Protein 3OO8 (pdb70)

Solvent-accessible surface area: 15781 Å² total; per-residue (Å²): 82,63,30,100,1,51,0,0,1,10,19,36,102,137,48,41,101,55,15,2,50,42,1,6,131,76,0,40,119,74,14,87,0,55,32,72,48,63,52,51,81,77,100,72,8,22,132,60,3,41,105,35,0,85,30,132,10,18,4,0,0,2,3,16,1,13,37,66,1,35,101,4,10,73,84,29,18,4,24,54,0,51,69,0,9,126,153,5,8,78,43,6,46,108,6,1,57,58,14,0,69,6,123,84,43,76,32,10,0,0,0,0,12,1,29,0,6,0,0,0,17,5,63,42,19,10,142,100,87,47,9,137,78,6,83,36,27,126,31,0,18,56,12,1,143,92,0,82,106,65,69,23,52,5,8,3,21,2,0,127,56,5,69,6,0,0,0,7,0,0,5,0,0,0,3,18,16,1,43,109,36,0,29,100,0,1,36,44,115,22,54,1,70,37,96,4,0,44,96,0,0,59,40,0,96,73,3,29,64,14,21,32,185,56,5,36,59,49,48,32,76,86,0,0,84,8,0,13,93,108,109,3,2,0,2,24,4,0,0,58,18,0,1,48,38,15,44,92,188,62,44,93,33,7,30,2,11,30,5,1,22,36,45,119,132,44,20,54,37,25,5,5,0,9,0,30,1,0,0,2,0,115,107,15,161,55,40,62,0,0,46,77,0,0,50,26,0,1,40,30,125,0,0,21,14,6,1,100,89,35,109,39,21,1,6,25,4,87,80,18,88,2,133,65,12,40,108,8,1,91,71,0,27,49,24,14,42,146,8,127,16,4,0,5,18,0,56,62,10,1,25,52,93,0,0,77,14,0,31,142,18,1,41,83,0,34,99,116,50,60,83,128,12,3,53,53,0,14,133,38,0,13,65,83,0,119,65,46,43,237

Radius of gyration: 21.25 Å; Cα contacts (8 Å, |Δi|>4): 749; chains: 1; bounding box: 44×55×52 Å

CATH classification: 3.40.190.10 (+1 more: 3.40.190.10)

Secondary structure (DSSP, 8-state):
--PPEEEEE---SHHHHHHHHHHHHHHHHHH---EEEEE--HHHHHHHHHHHHHSS--SEEEEESSHHHHHHHHTT-B---HHHHHHHGGGS-HHHHHHTB-TTS-B-EEEEEE--EEEEEEHHHHHHHTPPPPSBHHHHHHHHHHHHHTT-EEEE---TTSSTTHHHHHHHHHHHT-HHHHHHHHHTSS-TTSHHHHHHHHHHHHHGGGBPSSGGG--HHHHHHHHHTTSEEEEEEEHHHHHHHS-TTTGGGEEEEPPPBSSTTTTT-EEE---EEEE-BTT-S-HHHHHHHHHHHTSHHHHHHHHTT-SS-EE-STT---TT--HHHHHHHHHHHH-SEEE--HHHHS-HHHHHHHHHHHHHHHHS-SHHHHHHHHHHHHHHHHHH--

B-factor: mean 18.34, std 8.42, range [6.93, 62.59]

Nearest PDB structures (foldseek):
  3oo8-assembly1_A  TM=1.003E+00  e=9.507E-77  Actinoplanes sp. SE50/110
  3oo7-assembly1_A  TM=1.002E+00  e=3.049E-74  Actinoplanes sp. SE50/110
  3oo9-assembly2_B  TM=9.975E-01  e=5.058E-72  Actinoplanes sp. SE50/110
  3ooa-assembly2_B  TM=9.976E-01  e=1.092E-71  Actinoplanes sp. SE50/110
  3oo6-assembly2_B  TM=8.368E-01  e=4.083E-71  Actinoplanes sp. SE50/110

Sequence (390 aa):
GNGPITFGSNYSDEAPKAAFASLMQQATTSTTVPVTVNTTDHNTFQQNNISNYLQGTPDSLATWFAGYRLQFFAAQGLLTPIDDVWDKIGGTFNDAAKSLSKGLDGHYYLVPLYNYPWVVFYNKSVFQSKGYEVPASWEAFIALARKMQSDGLVPLAFADKDGWPALGTFDILNLRINGYDYHIKLMKHEVPWTDPGVTKVFDQWRELAAYQQKGANGRTWQDAAKALENKQAGMMFQGSNQVAANYSAKNLPDLDFFVFPAINPQYGTDYMDAPTDGFILPKKGKNAAAAKKVLQYIGTAEAEAAFLKTDHWDVGLANGLIAPTYNDIQKKSVAEIGKCKSVSQFMERDTVPDMANAMIKLIQQFIDQPTPETIATVQKSAEDQAKTIFR

Structure (mmCIF, N/CA/C/O backbone):
data_3OO8
#
_entry.id   3OO8
#
_cell.length_a   39.507
_cell.length_b   88.910
_cell.length_c   102.678
_cell.angle_alpha   90.00
_cell.angle_beta   90.00
_cell.angle_gamma   90.00
#
_symmetry.space_group_name_H-M   'P 21 21 21'
#
loop_
_entity.id
_entity.type
_entity.pdbx_description
1 polymer 'ABC transporter binding protein AcbH'
2 non-polymer 'SULFATE ION'
3 non-polymer GLYCEROL
4 water water
#
loop_
_atom_site.group_PDB
_atom_site.id
_atom_site.type_symbol
_atom_site.label_atom_id
_atom_site.label_alt_id
_atom_site.label_comp_id
_atom_site.label_asym_id
_atom_site.label_entity_id
_atom_site.label_seq_id
_atom_site.pdbx_PDB_ins_code
_atom_site.Cartn_x
_atom_site.Cartn_y
_atom_site.Cartn_z
_atom_site.occupancy
_atom_site.B_iso_or_equiv
_atom_site.auth_seq_id
_atom_site.auth_comp_id
_atom_site.auth_asym_id
_atom_site.auth_atom_id
_atom_site.pdbx_PDB_model_num
ATOM 1 N N . GLY A 1 26 ? -2.566 -21.410 10.692 1.00 41.25 15 GLY A N 1
ATOM 2 C CA . GLY A 1 26 ? -3.084 -20.795 9.432 1.00 41.31 15 GLY A CA 1
ATOM 3 C C . GLY A 1 26 ? -3.648 -19.394 9.619 1.00 40.23 15 GLY A C 1
ATOM 4 O O . GLY A 1 26 ? -4.138 -18.783 8.665 1.00 40.83 15 GLY A O 1
ATOM 5 N N . ASN A 1 27 ? -3.596 -18.883 10.847 1.00 39.55 16 ASN A N 1
ATOM 6 C CA . ASN A 1 27 ? -4.117 -17.533 11.139 1.00 37.98 16 ASN A CA 1
ATOM 7 C C . ASN A 1 27 ? -3.158 -16.703 11.992 1.00 36.88 16 ASN A C 1
ATOM 8 O O . ASN A 1 27 ? -3.594 -15.720 12.600 1.00 37.30 16 ASN A O 1
ATOM 13 N N . GLY A 1 28 ? -1.885 -17.113 12.057 1.00 34.83 17 GLY A N 1
ATOM 14 C CA . GLY A 1 28 ? -0.875 -16.489 12.935 1.00 30.90 17 GLY A CA 1
ATOM 15 C C . GLY A 1 28 ? -0.496 -15.107 12.448 1.00 26.75 17 GLY A C 1
ATOM 16 O O . GLY A 1 28 ? -0.723 -14.806 11.273 1.00 30.79 17 GLY A O 1
ATOM 17 N N . PRO A 1 29 ? 0.078 -14.262 13.322 1.00 24.10 18 PRO A N 1
ATOM 18 C CA . PRO A 1 29 ? 0.376 -12.856 12.926 1.00 23.55 18 PRO A CA 1
ATOM 19 C C . PRO A 1 29 ? 1.224 -12.746 11.663 1.00 20.33 18 PRO A C 1
ATOM 20 O O . PRO A 1 29 ? 2.281 -13.381 11.568 1.00 20.60 18 PRO A O 1
ATOM 24 N N . ILE A 1 30 ? 0.761 -11.948 10.705 1.00 14.16 19 ILE A N 1
ATOM 25 C CA . ILE A 1 30 ? 1.591 -11.619 9.544 1.00 12.15 19 ILE A CA 1
ATOM 26 C C . ILE A 1 30 ? 2.285 -10.275 9.698 1.00 13.25 19 ILE A C 1
ATOM 27 O O . ILE A 1 30 ? 1.858 -9.450 10.487 1.00 14.84 19 ILE A O 1
ATOM 32 N N . THR A 1 31 ? 3.360 -10.055 8.941 1.00 11.63 20 THR A N 1
ATOM 33 C CA . THR A 1 31 ? 3.923 -8.725 8.826 1.00 9.82 20 THR A CA 1
ATOM 34 C C . THR A 1 31 ? 3.542 -8.134 7.471 1.00 10.55 20 THR A C 1
ATOM 35 O O . THR A 1 31 ? 3.289 -8.855 6.507 1.00 12.31 20 THR A O 1
ATOM 39 N N . PHE A 1 32 ? 3.525 -6.806 7.412 1.00 12.06 21 PHE A N 1
ATOM 40 C CA . PHE A 1 32 ? 3.078 -6.124 6.209 1.00 12.92 21 PHE A CA 1
ATOM 41 C C . PHE A 1 32 ? 4.049 -5.000 5.905 1.00 13.66 21 PHE A C 1
ATOM 42 O O . PHE A 1 32 ? 4.196 -4.068 6.688 1.00 14.65 21 PHE A O 1
ATOM 50 N N . GLY A 1 33 ? 4.714 -5.089 4.759 1.00 11.49 22 GLY A N 1
ATOM 51 C CA . GLY A 1 33 ? 5.630 -4.035 4.336 1.00 11.74 22 GLY A CA 1
ATOM 52 C C . GLY A 1 33 ? 4.820 -2.949 3.681 1.00 12.57 22 GLY A C 1
ATOM 53 O O . GLY A 1 33 ? 4.134 -3.206 2.683 1.00 12.99 22 GLY A O 1
ATOM 54 N N . SER A 1 34 ? 4.877 -1.744 4.246 1.00 12.97 23 SER A N 1
ATOM 55 C CA . SER A 1 34 ? 4.074 -0.645 3.766 1.00 12.80 23 SER A CA 1
ATOM 56 C C . SER A 1 34 ? 4.842 0.618 3.398 1.00 12.89 23 SER A C 1
ATOM 57 O O . SER A 1 34 ? 5.618 1.133 4.197 1.00 14.83 23 SER A O 1
ATOM 60 N N . ASN A 1 35 ? 4.591 1.120 2.197 1.00 12.04 24 ASN A N 1
ATOM 61 C CA . ASN A 1 35 ? 5.140 2.385 1.724 1.00 12.54 24 ASN A CA 1
ATOM 62 C C . ASN A 1 35 ? 4.197 3.550 2.015 1.00 11.61 24 ASN A C 1
ATOM 63 O O . ASN A 1 35 ? 4.402 4.670 1.528 1.00 13.37 24 ASN A O 1
ATOM 68 N N . TYR A 1 36 ? 3.154 3.337 2.817 1.00 14.30 25 TYR A N 1
ATOM 69 C CA . TYR A 1 36 ? 2.265 4.450 3.173 1.00 12.79 25 TYR A CA 1
ATOM 70 C C . TYR A 1 36 ? 2.885 5.211 4.345 1.00 14.13 25 TYR A C 1
ATOM 71 O O . TYR A 1 36 ? 2.546 4.984 5.503 1.00 13.59 25 TYR A O 1
ATOM 80 N N . SER A 1 37 ? 3.793 6.123 4.031 1.00 15.06 26 SER A N 1
ATOM 81 C CA . SER A 1 37 ? 4.502 6.838 5.094 1.00 15.39 26 SER A CA 1
ATOM 82 C C . SER A 1 37 ? 3.894 8.225 5.355 1.00 17.41 26 SER A C 1
ATOM 83 O O . SER A 1 37 ? 4.056 8.764 6.448 1.00 19.44 26 SER A O 1
ATOM 86 N N . ASP A 1 38 ? 3.181 8.796 4.387 1.00 16.06 27 ASP A N 1
ATOM 87 C CA . ASP A 1 38 ? 2.489 10.084 4.614 1.00 18.45 27 ASP A CA 1
ATOM 88 C C . ASP A 1 38 ? 1.411 9.905 5.695 1.00 20.38 27 ASP A C 1
ATOM 89 O O . ASP A 1 38 ? 0.810 8.829 5.837 1.00 18.44 27 ASP A O 1
ATOM 94 N N . GLU A 1 39 ? 1.170 10.963 6.470 1.00 19.74 28 GLU A N 1
ATOM 95 C CA . GLU A 1 39 ? 0.302 10.877 7.629 1.00 20.78 28 GLU A CA 1
ATOM 96 C C . GLU A 1 39 ? -1.096 10.304 7.330 1.00 19.66 28 GLU A C 1
ATOM 97 O O . GLU A 1 39 ? -1.531 9.373 7.983 1.00 16.26 28 GLU A O 1
ATOM 103 N N . ALA A 1 40 ? -1.794 10.842 6.337 1.00 18.72 29 ALA A N 1
ATOM 104 C CA . ALA A 1 40 ? -3.163 10.409 6.061 1.00 16.66 29 ALA A CA 1
ATOM 105 C C . ALA A 1 40 ? -3.260 8.951 5.595 1.00 16.26 29 ALA A C 1
ATOM 106 O O . ALA A 1 40 ? -3.976 8.171 6.207 1.00 16.32 29 ALA A O 1
ATOM 108 N N . PRO A 1 41 ? -2.544 8.584 4.523 1.00 16.89 30 PRO A N 1
ATOM 109 C CA . PRO A 1 41 ? -2.648 7.180 4.137 1.00 15.28 30 PRO A CA 1
ATOM 110 C C . PRO A 1 41 ? -2.084 6.207 5.172 1.00 14.56 30 PRO A C 1
ATOM 111 O O . PRO A 1 41 ? -2.566 5.075 5.254 1.00 13.25 30 PRO A O 1
ATOM 115 N N . LYS A 1 42 ? -1.055 6.593 5.929 1.00 13.52 31 LYS A N 1
ATOM 116 C CA . LYS A 1 42 ? -0.550 5.738 6.999 1.00 13.84 31 LYS A CA 1
ATOM 117 C C . LYS A 1 42 ? -1.647 5.435 8.028 1.00 12.98 31 LYS A C 1
ATOM 118 O O . LYS A 1 42 ? -1.822 4.298 8.445 1.00 12.36 31 LYS A O 1
ATOM 124 N N . ALA A 1 43 ? -2.427 6.443 8.389 1.00 12.56 32 ALA A N 1
ATOM 125 C CA . ALA A 1 43 ? -3.492 6.280 9.350 1.00 11.96 32 ALA A CA 1
ATOM 126 C C . ALA A 1 43 ? -4.592 5.412 8.730 1.00 13.36 32 ALA A C 1
ATOM 127 O O . ALA A 1 43 ? -5.139 4.553 9.393 1.00 13.08 32 ALA A O 1
ATOM 129 N N . ALA A 1 44 ? -4.902 5.656 7.462 1.00 12.88 33 ALA A N 1
ATOM 130 C CA . ALA A 1 44 ? -5.976 4.881 6.799 1.00 11.63 33 ALA A CA 1
ATOM 131 C C . ALA A 1 44 ? -5.565 3.409 6.723 1.00 12.97 33 ALA A C 1
ATOM 132 O O . ALA A 1 44 ? -6.395 2.511 6.958 1.00 13.72 33 ALA A O 1
ATOM 134 N N . PHE A 1 45 ? -4.303 3.156 6.364 1.00 10.39 34 PHE A N 1
ATOM 135 C CA . PHE A 1 45 ? -3.854 1.767 6.241 1.00 10.69 34 PHE A CA 1
ATOM 136 C C . PHE A 1 45 ? -3.861 1.086 7.593 1.00 11.48 34 PHE A C 1
ATOM 137 O O . PHE A 1 45 ? -4.174 -0.110 7.693 1.00 11.12 34 PHE A O 1
ATOM 145 N N . ALA A 1 46 ? -3.469 1.809 8.631 1.00 13.37 35 ALA A N 1
ATOM 146 C CA . ALA A 1 46 ? -3.464 1.215 9.986 1.00 12.47 35 ALA A CA 1
ATOM 147 C C . ALA A 1 46 ? -4.875 0.800 10.394 1.00 12.86 35 ALA A C 1
ATOM 148 O O . ALA A 1 46 ? -5.101 -0.309 10.899 1.00 12.32 35 ALA A O 1
ATOM 150 N N . SER A 1 47 ? -5.829 1.680 10.141 1.00 13.67 36 SER A N 1
ATOM 151 C CA . SER A 1 47 ? -7.226 1.385 10.429 1.00 14.82 36 SER A CA 1
ATOM 152 C C . SER A 1 47 ? -7.716 0.209 9.616 1.00 13.24 36 SER A C 1
ATOM 153 O O . SER A 1 47 ? -8.423 -0.646 10.123 1.00 13.32 36 SER A O 1
ATOM 156 N N . LEU A 1 48 ? -7.348 0.174 8.331 1.00 12.96 37 LEU A N 1
ATOM 157 C CA . LEU A 1 48 ? -7.777 -0.923 7.463 1.00 11.60 37 LEU A CA 1
ATOM 158 C C . LEU A 1 48 ? -7.283 -2.251 7.979 1.00 11.05 37 LEU A C 1
ATOM 159 O O . LEU A 1 48 ? -7.996 -3.226 7.912 1.00 11.24 37 LEU A O 1
ATOM 164 N N . MET A 1 49 ? -6.054 -2.291 8.491 1.00 10.05 38 MET A N 1
ATOM 165 C CA . MET A 1 49 ? -5.542 -3.587 8.939 1.00 8.54 38 MET A CA 1
ATOM 166 C C . MET A 1 49 ? -6.267 -4.033 10.223 1.00 11.10 38 MET A C 1
ATOM 167 O O . MET A 1 49 ? -6.461 -5.236 10.435 1.00 12.02 38 MET A O 1
ATOM 172 N N . GLN A 1 50 ? -6.663 -3.071 11.069 1.00 13.41 39 GLN A N 1
ATOM 173 C CA . GLN A 1 50 ? -7.498 -3.425 12.240 1.00 13.82 39 GLN A CA 1
ATOM 174 C C . GLN A 1 50 ? -8.795 -4.075 11.755 1.00 14.72 39 GLN A C 1
ATOM 175 O O . GLN A 1 50 ? -9.220 -5.091 12.306 1.00 12.48 39 GLN A O 1
ATOM 181 N N . GLN A 1 51 ? -9.420 -3.516 10.713 1.00 13.67 40 GLN A N 1
ATOM 182 C CA . GLN A 1 51 ? -10.656 -4.078 10.169 1.00 13.32 40 GLN A CA 1
ATOM 183 C C . GLN A 1 51 ? -10.397 -5.470 9.552 1.00 13.42 40 GLN A C 1
ATOM 184 O O . GLN A 1 51 ? -11.205 -6.395 9.707 1.00 14.62 40 GLN A O 1
ATOM 190 N N . ALA A 1 52 ? -9.231 -5.641 8.919 1.00 11.99 41 ALA A N 1
ATOM 191 C CA . ALA A 1 52 ? -8.831 -6.937 8.343 1.00 12.39 41 ALA A CA 1
ATOM 192 C C . ALA A 1 52 ? -8.699 -8.000 9.413 1.00 12.86 41 ALA A C 1
ATOM 193 O O . ALA A 1 52 ? -9.180 -9.137 9.257 1.00 13.63 41 ALA A O 1
ATOM 195 N N . THR A 1 53 ? -8.049 -7.658 10.518 1.00 13.30 42 THR A N 1
ATOM 196 C CA . THR A 1 53 ? -7.968 -8.617 11.618 1.00 11.72 42 THR A CA 1
ATOM 197 C C . THR A 1 53 ? -9.347 -8.946 12.195 1.00 13.42 42 THR A C 1
ATOM 198 O O . THR A 1 53 ? -9.687 -10.105 12.414 1.00 10.80 42 THR A O 1
ATOM 202 N N . THR A 1 54 ? -10.165 -7.936 12.413 1.00 11.21 43 THR A N 1
ATOM 203 C CA . THR A 1 54 ? -11.508 -8.196 12.958 1.00 13.77 43 THR A CA 1
ATOM 204 C C . THR A 1 54 ? -12.281 -9.189 12.077 1.00 15.39 43 THR A C 1
ATOM 205 O O . THR A 1 54 ? -12.957 -10.097 12.591 1.00 17.13 43 THR A O 1
ATOM 209 N N . SER A 1 55 ? -12.165 -9.049 10.751 1.00 14.63 44 SER A N 1
ATOM 210 C CA . SER A 1 55 ? -12.877 -9.900 9.792 1.00 16.14 44 SER A CA 1
ATOM 211 C C . SER A 1 55 ? -12.249 -11.279 9.632 1.00 16.07 44 SER A C 1
ATOM 212 O O . SER A 1 55 ? -12.931 -12.306 9.744 1.00 16.67 44 SER A O 1
ATOM 215 N N . THR A 1 56 ? -10.942 -11.321 9.391 1.00 13.09 45 THR A N 1
ATOM 216 C CA . THR A 1 56 ? -10.292 -12.599 9.073 1.00 14.25 45 THR A CA 1
ATOM 217 C C . THR A 1 56 ? -9.676 -13.354 10.264 1.00 13.41 45 THR A C 1
ATOM 218 O O . THR A 1 56 ? -9.321 -14.538 10.138 1.00 13.98 45 THR A O 1
ATOM 222 N N . THR A 1 57 ? -9.548 -12.676 11.397 1.00 14.09 46 THR A N 1
ATOM 223 C CA . THR A 1 57 ? -8.857 -13.134 12.623 1.00 10.22 46 THR A CA 1
ATOM 224 C C . THR A 1 57 ? -7.333 -13.017 12.562 1.00 13.67 46 THR A C 1
ATOM 225 O O . THR A 1 57 ? -6.627 -13.210 13.569 1.00 13.71 46 THR A O 1
ATOM 229 N N . VAL A 1 58 ? -6.796 -12.652 11.392 1.00 12.92 47 VAL A N 1
ATOM 230 C CA . VAL A 1 58 ? -5.345 -12.673 11.261 1.00 11.08 47 VAL A CA 1
ATOM 231 C C . VAL A 1 58 ? -4.735 -11.409 11.819 1.00 12.42 47 VAL A C 1
ATOM 232 O O . VAL A 1 58 ? -5.059 -10.316 11.349 1.00 12.40 47 VAL A O 1
ATOM 236 N N . PRO A 1 59 ? -3.889 -11.514 12.857 1.00 13.12 48 PRO A N 1
ATOM 237 C CA . PRO A 1 59 ? -3.339 -10.248 13.358 1.00 12.83 48 PRO A CA 1
ATOM 238 C C . PRO A 1 59 ? -2.249 -9.736 12.415 1.00 13.02 48 PRO A C 1
ATOM 239 O O . PRO A 1 59 ? -1.632 -10.540 11.716 1.00 16.13 48 PRO A O 1
ATOM 243 N N . VAL A 1 60 ? -2.064 -8.421 12.359 1.00 12.02 49 VAL A N 1
ATOM 244 C CA . VAL A 1 60 ? -1.116 -7.808 11.425 1.00 13.50 49 VAL A CA 1
ATOM 245 C C . VAL A 1 60 ? -0.203 -6.816 12.116 1.00 12.76 49 VAL A C 1
ATOM 246 O O . VAL A 1 60 ? -0.651 -5.944 12.868 1.00 14.62 49 VAL A O 1
ATOM 250 N N . THR A 1 61 ? 1.091 -6.933 11.816 1.00 12.58 50 THR A N 1
ATOM 251 C CA . THR A 1 61 ? 2.054 -5.908 12.187 1.00 14.07 50 THR A CA 1
ATOM 252 C C . THR A 1 61 ? 2.482 -5.146 10.952 1.00 13.59 50 THR A C 1
ATOM 253 O O . THR A 1 61 ? 3.043 -5.745 10.033 1.00 12.91 50 THR A O 1
ATOM 257 N N . VAL A 1 62 ? 2.254 -3.830 10.956 1.00 10.66 51 VAL A N 1
ATOM 258 C CA . VAL A 1 62 ? 2.593 -3.013 9.797 1.00 13.23 51 VAL A CA 1
ATOM 259 C C . VAL A 1 62 ? 3.991 -2.457 10.002 1.00 12.67 51 VAL A C 1
ATOM 260 O O . VAL A 1 62 ? 4.258 -1.747 10.981 1.00 15.60 51 VAL A O 1
ATOM 264 N N . ASN A 1 63 ? 4.873 -2.796 9.069 1.00 13.20 52 ASN A N 1
ATOM 265 C CA . ASN A 1 63 ? 6.239 -2.298 9.064 1.00 14.39 52 ASN A CA 1
ATOM 266 C C . ASN A 1 63 ? 6.310 -1.213 8.003 1.00 14.65 52 ASN A C 1
ATOM 267 O O . ASN A 1 63 ? 6.333 -1.514 6.810 1.00 16.33 52 ASN A O 1
ATOM 272 N N . THR A 1 64 ? 6.302 0.048 8.445 1.00 15.03 53 THR A N 1
ATOM 273 C CA . THR A 1 64 ? 6.287 1.184 7.544 1.00 15.59 53 THR A CA 1
ATOM 274 C C . THR A 1 64 ? 7.678 1.659 7.237 1.00 18.43 53 THR A C 1
ATOM 275 O O . THR A 1 64 ? 8.513 1.767 8.135 1.00 18.71 53 THR A O 1
ATOM 279 N N . THR A 1 65 ? 7.936 1.897 5.958 1.00 16.04 54 THR A N 1
ATOM 280 C CA . THR A 1 65 ? 9.201 2.457 5.500 1.00 18.00 54 THR A CA 1
ATOM 281 C C . THR A 1 65 ? 8.873 3.729 4.725 1.00 19.28 54 THR A C 1
ATOM 282 O O . THR A 1 65 ? 7.835 3.830 4.056 1.00 18.84 54 THR A O 1
ATOM 286 N N . ASP A 1 66 ? 9.740 4.725 4.841 1.00 21.79 55 ASP A N 1
ATOM 287 C CA . ASP A 1 66 ? 9.614 5.911 4.015 1.00 19.56 55 ASP A CA 1
ATOM 288 C C . ASP A 1 66 ? 9.266 5.539 2.577 1.00 17.90 55 ASP A C 1
ATOM 289 O O . ASP A 1 66 ? 9.893 4.664 1.971 1.00 17.84 55 ASP A O 1
ATOM 294 N N . HIS A 1 67 ? 8.256 6.200 2.032 1.00 18.47 56 HIS A N 1
ATOM 295 C CA . HIS A 1 67 ? 7.733 5.854 0.712 1.00 19.66 56 HIS A CA 1
ATOM 296 C C . HIS A 1 67 ? 8.781 5.682 -0.383 1.00 20.27 56 HIS A C 1
ATOM 297 O O . HIS A 1 67 ? 8.851 4.634 -1.032 1.00 18.44 56 HIS A O 1
ATOM 304 N N . ASN A 1 68 ? 9.588 6.715 -0.589 1.00 20.45 57 ASN A N 1
ATOM 305 C CA . ASN A 1 68 ? 10.591 6.689 -1.639 1.00 21.20 57 ASN A CA 1
ATOM 306 C C . ASN A 1 68 ? 11.652 5.637 -1.400 1.00 19.62 57 ASN A C 1
ATOM 307 O O . ASN A 1 68 ? 12.067 4.954 -2.326 1.00 20.61 57 ASN A O 1
ATOM 312 N N . THR A 1 69 ? 12.070 5.506 -0.149 1.00 19.57 58 THR A N 1
ATOM 313 C CA . THR A 1 69 ? 13.042 4.487 0.233 1.00 20.38 58 THR A CA 1
ATOM 314 C C . THR A 1 69 ? 12.555 3.088 -0.076 1.00 21.26 58 THR A C 1
ATOM 315 O O . THR A 1 69 ? 13.314 2.276 -0.596 1.00 20.62 58 THR A O 1
ATOM 319 N N . PHE A 1 70 ? 11.300 2.802 0.286 1.00 17.83 59 PHE A N 1
ATOM 320 C CA . PHE A 1 70 ? 10.712 1.487 0.006 1.00 15.29 59 PHE A CA 1
ATOM 321 C C . PHE A 1 70 ? 10.758 1.210 -1.504 1.00 15.30 59 PHE A C 1
ATOM 322 O O . PHE A 1 70 ? 11.144 0.113 -1.934 1.00 16.75 59 PHE A O 1
ATOM 330 N N A GLN A 1 71 ? 10.344 2.185 -2.305 0.50 17.22 60 GLN A N 1
ATOM 331 N N B GLN A 1 71 ? 10.368 2.205 -2.296 0.50 18.36 60 GLN A N 1
ATOM 332 C CA A GLN A 1 71 ? 10.347 2.039 -3.753 0.50 15.87 60 GLN A CA 1
ATOM 333 C CA B GLN A 1 71 ? 10.327 2.075 -3.748 0.50 18.24 60 GLN A CA 1
ATOM 334 C C A GLN A 1 71 ? 11.779 1.699 -4.195 0.50 16.08 60 GLN A C 1
ATOM 335 C C B GLN A 1 71 ? 11.730 1.878 -4.342 0.50 18.21 60 GLN A C 1
ATOM 336 O O A GLN A 1 71 ? 12.023 0.717 -4.905 0.50 15.35 60 GLN A O 1
ATOM 337 O O B GLN A 1 71 ? 11.899 1.180 -5.340 0.50 19.54 60 GLN A O 1
ATOM 348 N N . ASN A 1 72 ? 12.722 2.500 -3.720 1.00 18.59 61 ASN A N 1
ATOM 349 C CA . ASN A 1 72 ? 14.125 2.357 -4.154 1.00 20.89 61 ASN A CA 1
ATOM 350 C C . ASN A 1 72 ? 14.733 1.013 -3.769 1.00 21.94 61 ASN A C 1
ATOM 351 O O . ASN A 1 72 ? 15.603 0.504 -4.487 1.00 23.13 61 ASN A O 1
ATOM 356 N N . ASN A 1 73 ? 14.268 0.432 -2.660 1.00 20.05 62 ASN A N 1
ATOM 357 C CA . ASN A 1 73 ? 14.835 -0.825 -2.168 1.00 19.86 62 ASN A CA 1
ATOM 358 C C . ASN A 1 73 ? 14.069 -2.077 -2.576 1.00 19.24 62 ASN A C 1
ATOM 359 O O . ASN A 1 73 ? 14.434 -3.183 -2.165 1.00 19.72 62 ASN A O 1
ATOM 364 N N . ILE A 1 74 ? 13.033 -1.929 -3.394 1.00 16.93 63 ILE A N 1
ATOM 365 C CA . ILE A 1 74 ? 12.147 -3.073 -3.661 1.00 17.18 63 ILE A CA 1
ATOM 366 C C . ILE A 1 74 ? 12.787 -4.398 -4.089 1.00 18.18 63 ILE A C 1
ATOM 367 O O . ILE A 1 74 ? 12.465 -5.446 -3.536 1.00 18.88 63 ILE A O 1
ATOM 372 N N . SER A 1 75 ? 13.673 -4.372 -5.083 1.00 20.04 64 SER A N 1
ATOM 373 C CA . SER A 1 75 ? 14.257 -5.629 -5.568 1.00 21.09 64 SER A CA 1
ATOM 374 C C . SER A 1 75 ? 15.080 -6.302 -4.454 1.00 21.00 64 SER A C 1
ATOM 375 O O . SER A 1 75 ? 14.954 -7.514 -4.215 1.00 22.06 64 SER A O 1
ATOM 378 N N . ASN A 1 76 ? 15.905 -5.519 -3.762 1.00 20.18 65 ASN A N 1
ATOM 379 C CA . ASN A 1 76 ? 16.738 -6.041 -2.665 1.00 20.92 65 ASN A CA 1
ATOM 380 C C . ASN A 1 76 ? 15.853 -6.565 -1.537 1.00 20.43 65 ASN A C 1
ATOM 381 O O . ASN A 1 76 ? 16.117 -7.617 -0.940 1.00 20.23 65 ASN A O 1
ATOM 386 N N . TYR A 1 77 ? 14.786 -5.814 -1.268 1.00 20.27 66 TYR A N 1
ATOM 387 C CA . TYR A 1 77 ? 13.801 -6.186 -0.254 1.00 17.68 66 TYR A CA 1
ATOM 388 C C . TYR A 1 77 ? 13.161 -7.544 -0.514 1.00 17.64 66 TYR A C 1
ATOM 389 O O . TYR A 1 77 ? 13.090 -8.386 0.387 1.00 17.59 66 TYR A O 1
ATOM 398 N N . LEU A 1 78 ? 12.703 -7.772 -1.745 1.00 15.89 67 LEU A N 1
ATOM 399 C CA . LEU A 1 78 ? 12.079 -9.032 -2.102 1.00 17.80 67 LEU A CA 1
ATOM 400 C C . LEU A 1 78 ? 13.078 -10.186 -2.051 1.00 16.45 67 LEU A C 1
ATOM 401 O O . LEU A 1 78 ? 12.716 -11.335 -1.783 1.00 17.15 67 LEU A O 1
ATOM 406 N N . GLN A 1 79 ? 14.346 -9.886 -2.300 1.00 19.83 68 GLN A N 1
ATOM 407 C CA . GLN A 1 79 ? 15.345 -10.963 -2.334 1.00 20.92 68 GLN A CA 1
ATOM 408 C C . GLN A 1 79 ? 15.920 -11.315 -0.972 1.00 22.48 68 GLN A C 1
ATOM 409 O O . GLN A 1 79 ? 16.564 -12.353 -0.824 1.00 22.63 68 GLN A O 1
ATOM 415 N N . GLY A 1 80 ? 15.675 -10.463 0.020 1.00 22.11 69 GLY A N 1
ATOM 416 C CA . GLY A 1 80 ? 16.171 -10.676 1.368 1.00 21.57 69 GLY A CA 1
ATOM 417 C C . GLY A 1 80 ? 15.232 -11.468 2.251 1.00 19.71 69 GLY A C 1
ATOM 418 O O . GLY A 1 80 ? 15.043 -12.676 2.070 1.00 19.52 69 GLY A O 1
ATOM 419 N N . THR A 1 81 ? 14.646 -10.784 3.219 1.00 21.54 70 THR A N 1
ATOM 420 C CA . THR A 1 81 ? 13.717 -11.416 4.148 1.00 21.72 70 THR A CA 1
ATOM 421 C C . THR A 1 81 ? 12.489 -10.494 4.238 1.00 19.54 70 THR A C 1
ATOM 422 O O . THR A 1 81 ? 12.257 -9.840 5.256 1.00 21.62 70 THR A O 1
ATOM 426 N N . PRO A 1 82 ? 11.704 -10.443 3.160 1.00 17.99 71 PRO A N 1
ATOM 427 C CA . PRO A 1 82 ? 10.553 -9.523 3.086 1.00 15.36 71 PRO A CA 1
ATOM 428 C C . PRO A 1 82 ? 9.431 -9.887 4.065 1.00 15.93 71 PRO A C 1
ATOM 429 O O . PRO A 1 82 ? 9.424 -10.973 4.678 1.00 15.86 71 PRO A O 1
ATOM 433 N N . ASP A 1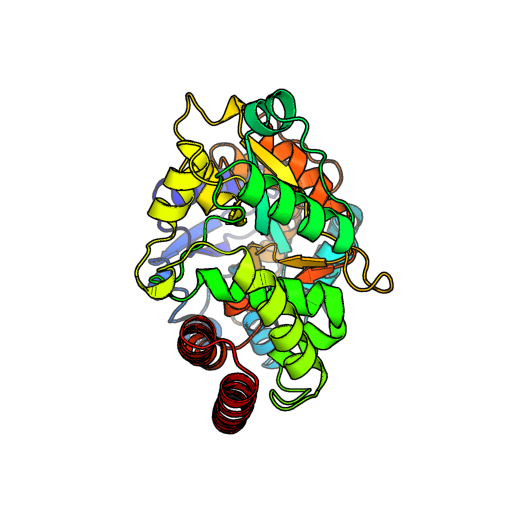 83 ? 8.477 -8.973 4.194 1.00 14.93 72 ASP A N 1
ATOM 434 C CA . ASP A 1 83 ? 7.279 -9.181 5.018 1.00 14.43 72 ASP A CA 1
ATOM 435 C C . ASP A 1 83 ? 6.335 -10.143 4.305 1.00 12.84 72 ASP A C 1
ATOM 436 O O . ASP A 1 83 ? 6.552 -10.484 3.130 1.00 13.51 72 ASP A O 1
ATOM 441 N N . SER A 1 84 ? 5.259 -10.535 4.990 1.00 11.31 73 SER A N 1
ATOM 442 C CA . SER A 1 84 ? 4.330 -11.543 4.480 1.00 10.82 73 SER A CA 1
ATOM 443 C C . SER A 1 84 ? 3.558 -11.066 3.256 1.00 11.67 73 SER A C 1
ATOM 444 O O . SER A 1 84 ? 3.140 -11.862 2.391 1.00 14.84 73 SER A O 1
ATOM 447 N N . LEU A 1 85 ? 3.270 -9.769 3.291 1.00 11.42 74 LEU A N 1
ATOM 448 C CA . LEU A 1 85 ? 2.583 -9.030 2.245 1.00 10.71 74 LEU A CA 1
ATOM 449 C C . LEU A 1 85 ? 3.295 -7.699 2.100 1.00 9.59 74 LEU A C 1
ATOM 450 O O . LEU A 1 85 ? 3.971 -7.258 3.017 1.00 10.98 74 LEU A O 1
ATOM 455 N N . ALA A 1 86 ? 3.143 -7.067 0.942 1.00 9.63 75 ALA A N 1
ATOM 456 C CA . ALA A 1 86 ? 3.676 -5.724 0.752 1.00 9.92 75 ALA A CA 1
ATOM 457 C C . ALA A 1 86 ? 2.855 -4.832 -0.179 1.00 8.58 75 ALA A C 1
ATOM 458 O O . ALA A 1 86 ? 2.142 -5.286 -1.041 1.00 10.56 75 ALA A O 1
ATOM 460 N N . THR A 1 87 ? 2.946 -3.538 0.030 1.00 9.97 76 THR A N 1
ATOM 461 C CA . THR A 1 87 ? 2.366 -2.601 -0.883 1.00 8.93 76 THR A CA 1
ATOM 462 C C . THR A 1 87 ? 3.135 -2.514 -2.193 1.00 10.21 76 THR A C 1
ATOM 463 O O . THR A 1 87 ? 4.357 -2.422 -2.186 1.00 12.15 76 THR A O 1
ATOM 467 N N . TRP A 1 88 ? 2.427 -2.518 -3.316 1.00 8.66 77 TRP A N 1
ATOM 468 C CA . TRP A 1 88 ? 3.106 -2.266 -4.585 1.00 9.53 77 TRP A CA 1
ATOM 469 C C . TRP A 1 88 ? 2.081 -1.679 -5.559 1.00 11.56 77 TRP A C 1
ATOM 470 O O . TRP A 1 88 ? 1.094 -1.090 -5.140 1.00 11.70 77 TRP A O 1
ATOM 481 N N . PHE A 1 89 ? 2.278 -1.859 -6.859 1.00 11.25 78 PHE A N 1
ATOM 482 C CA . PHE A 1 89 ? 1.322 -1.293 -7.825 1.00 10.54 78 PHE A CA 1
ATOM 483 C C . PHE A 1 89 ? 1.508 -1.984 -9.171 1.00 11.04 78 PHE A C 1
ATOM 484 O O . PHE A 1 89 ? 2.548 -2.612 -9.430 1.00 11.72 78 PHE A O 1
ATOM 492 N N . ALA A 1 90 ? 0.494 -1.876 -10.020 1.00 9.19 79 ALA A N 1
ATOM 493 C CA . ALA A 1 90 ? 0.532 -2.483 -11.339 1.00 9.84 79 ALA A CA 1
ATOM 494 C C . ALA A 1 90 ? 1.644 -1.887 -12.212 1.00 10.88 79 ALA A C 1
ATOM 495 O O . ALA A 1 90 ? 2.095 -0.746 -12.005 1.00 10.06 79 ALA A O 1
ATOM 497 N N . GLY A 1 91 ? 2.077 -2.667 -13.198 1.00 11.67 80 GLY A N 1
ATOM 498 C CA . GLY A 1 91 ? 2.993 -2.121 -14.200 1.00 12.79 80 GLY A CA 1
ATOM 499 C C . GLY A 1 91 ? 4.177 -3.009 -14.474 1.00 12.32 80 GLY A C 1
ATOM 500 O O . GLY A 1 91 ? 4.148 -4.234 -14.219 1.00 13.27 80 GLY A O 1
ATOM 501 N N . TYR A 1 92 ? 5.202 -2.377 -15.058 1.00 11.47 81 TYR A N 1
ATOM 502 C CA . TYR A 1 92 ? 6.375 -3.106 -15.510 1.00 12.21 81 TYR A CA 1
ATOM 503 C C . TYR A 1 92 ? 7.074 -3.880 -14.407 1.00 13.59 81 TYR A C 1
ATOM 504 O O . TYR A 1 92 ? 7.384 -5.063 -14.579 1.00 15.41 81 TYR A O 1
ATOM 513 N N . ARG A 1 93 ? 7.297 -3.220 -13.278 1.00 14.02 82 ARG A N 1
ATOM 514 C CA . ARG A 1 93 ? 8.049 -3.850 -12.179 1.00 13.05 82 ARG A CA 1
ATOM 515 C C . ARG A 1 93 ? 7.311 -5.037 -11.556 1.00 13.77 82 ARG A C 1
ATOM 516 O O . ARG A 1 93 ? 7.918 -6.095 -11.276 1.00 13.84 82 ARG A O 1
ATOM 524 N N . LEU A 1 94 ? 5.990 -4.916 -11.406 1.00 12.94 83 LEU A N 1
ATOM 525 C CA . LEU A 1 94 ? 5.207 -6.053 -10.916 1.00 12.60 83 LEU A CA 1
ATOM 526 C C . LEU A 1 94 ? 5.500 -7.246 -11.811 1.00 14.28 83 LEU A C 1
ATOM 527 O O . LEU A 1 94 ? 5.775 -8.356 -11.330 1.00 14.60 83 LEU A O 1
ATOM 532 N N . GLN A 1 95 ? 5.392 -7.036 -13.123 1.00 12.39 84 GLN A N 1
ATOM 533 C CA . GLN A 1 95 ? 5.610 -8.157 -14.038 1.00 15.51 84 GLN A CA 1
ATOM 534 C C . GLN A 1 95 ? 7.058 -8.650 -14.037 1.00 16.25 84 GLN A C 1
ATOM 535 O O . GLN A 1 95 ? 7.294 -9.849 -14.200 1.00 17.93 84 GLN A O 1
ATOM 541 N N . PHE A 1 96 ? 8.000 -7.735 -13.839 1.00 15.24 85 PHE A N 1
ATOM 542 C CA . PHE A 1 96 ? 9.425 -8.079 -13.784 1.00 17.56 85 PHE A CA 1
ATOM 543 C C . PHE A 1 96 ? 9.682 -8.971 -12.566 1.00 16.80 85 PHE A C 1
ATOM 544 O O . PHE A 1 96 ? 10.300 -10.032 -12.693 1.00 17.52 85 PHE A O 1
ATOM 552 N N . PHE A 1 97 ? 9.186 -8.563 -11.401 1.00 16.66 86 PHE A N 1
ATOM 553 C CA . PHE A 1 97 ? 9.408 -9.356 -10.208 1.00 14.95 86 PHE A CA 1
ATOM 554 C C . PHE A 1 97 ? 8.738 -10.703 -10.293 1.00 16.55 86 PHE A C 1
ATOM 555 O O . PHE A 1 97 ? 9.348 -11.690 -9.875 1.00 18.36 86 PHE A O 1
ATOM 563 N N . ALA A 1 98 ? 7.517 -10.753 -10.833 1.00 13.88 87 ALA A N 1
ATOM 564 C CA . ALA A 1 98 ? 6.789 -12.020 -11.016 1.00 14.48 87 ALA A CA 1
ATOM 565 C C . ALA A 1 98 ? 7.554 -12.929 -11.981 1.00 19.43 87 ALA A C 1
ATOM 566 O O . ALA A 1 98 ? 7.648 -14.132 -11.758 1.00 18.89 87 ALA A O 1
ATOM 568 N N . ALA A 1 99 ? 8.102 -12.339 -13.038 1.00 17.73 88 ALA A N 1
ATOM 569 C CA . ALA A 1 99 ? 8.870 -13.103 -14.040 1.00 20.82 88 ALA A CA 1
ATOM 570 C C . ALA A 1 99 ? 10.136 -13.694 -13.425 1.00 22.60 88 ALA A C 1
ATOM 571 O O . ALA A 1 99 ? 10.602 -14.764 -13.834 1.00 25.73 88 ALA A O 1
ATOM 573 N N . GLN A 1 100 ? 10.691 -12.985 -12.454 1.00 19.27 89 GLN A N 1
ATOM 574 C CA . GLN A 1 100 ? 11.932 -13.345 -11.790 1.00 22.69 89 GLN A CA 1
ATOM 575 C C . GLN A 1 100 ? 11.792 -14.398 -10.701 1.00 21.03 89 GLN A C 1
ATOM 576 O O . GLN A 1 100 ? 12.797 -14.823 -10.133 1.00 24.62 89 GLN A O 1
ATOM 582 N N . GLY A 1 101 ? 10.552 -14.750 -10.359 1.00 18.63 90 GLY A N 1
ATOM 583 C CA . GLY A 1 101 ? 10.269 -15.731 -9.322 1.00 20.80 90 GLY A CA 1
ATOM 584 C C . GLY A 1 101 ? 10.258 -15.148 -7.923 1.00 20.54 90 GLY A C 1
ATOM 585 O O . GLY A 1 101 ? 10.396 -15.886 -6.956 1.00 20.05 90 GLY A O 1
ATOM 586 N N . LEU A 1 102 ? 10.111 -13.826 -7.804 1.00 16.73 91 LEU A N 1
ATOM 587 C CA . LEU A 1 102 ? 10.134 -13.191 -6.487 1.00 15.52 91 LEU A CA 1
ATOM 588 C C . LEU A 1 102 ? 8.772 -13.086 -5.805 1.00 14.48 91 LEU A C 1
ATOM 589 O O . LEU A 1 102 ? 8.707 -12.697 -4.638 1.00 16.47 91 LEU A O 1
ATOM 594 N N . LEU A 1 103 ? 7.715 -13.405 -6.532 1.00 13.99 92 LEU A N 1
ATOM 595 C CA . LEU A 1 103 ? 6.345 -13.248 -6.030 1.00 14.67 92 LEU A CA 1
ATOM 596 C C . LEU A 1 103 ? 5.560 -14.536 -6.038 1.00 16.38 92 LEU A C 1
ATOM 597 O O . LEU A 1 103 ? 5.667 -15.317 -6.973 1.00 16.49 92 LEU A O 1
ATOM 602 N N . THR A 1 104 ? 4.755 -14.755 -4.998 1.00 14.67 93 THR A N 1
ATOM 603 C CA . THR A 1 104 ? 3.898 -15.928 -4.940 1.00 16.82 93 THR A CA 1
ATOM 604 C C . THR A 1 104 ? 2.642 -15.663 -5.752 1.00 16.00 93 THR A C 1
ATOM 605 O O . THR A 1 104 ? 2.006 -14.624 -5.572 1.00 14.83 93 THR A O 1
ATOM 609 N N . PRO A 1 105 ? 2.289 -16.555 -6.689 1.00 14.89 94 PRO A N 1
ATOM 610 C CA . PRO A 1 105 ? 1.043 -16.360 -7.406 1.00 13.97 94 PRO A CA 1
ATOM 611 C C . PRO A 1 105 ? -0.170 -16.540 -6.478 1.00 15.40 94 PRO A C 1
ATOM 612 O O . PRO A 1 105 ? -0.114 -17.316 -5.490 1.00 18.26 94 PRO A O 1
ATOM 616 N N . ILE A 1 106 ? -1.241 -15.803 -6.766 1.00 13.79 95 ILE A N 1
ATOM 617 C CA . ILE A 1 106 ? -2.419 -15.799 -5.913 1.00 12.04 95 ILE A CA 1
ATOM 618 C C . ILE A 1 106 ? -3.702 -16.110 -6.676 1.00 14.34 95 ILE A C 1
ATOM 619 O O . ILE A 1 106 ? -4.767 -15.514 -6.453 1.00 12.36 95 ILE A O 1
ATOM 624 N N . ASP A 1 107 ? -3.619 -17.138 -7.531 1.00 15.36 96 ASP A N 1
ATOM 625 C CA . ASP A 1 107 ? -4.778 -17.540 -8.296 1.00 17.53 96 ASP A CA 1
ATOM 626 C C . ASP A 1 107 ? -5.861 -17.989 -7.323 1.00 17.20 96 ASP A C 1
ATOM 627 O O . ASP A 1 107 ? -7.040 -17.848 -7.617 1.00 16.50 96 ASP A O 1
ATOM 632 N N . ASP A 1 108 ? -5.451 -18.596 -6.205 1.00 16.26 97 ASP A N 1
ATOM 633 C CA . ASP A 1 108 ? -6.393 -19.035 -5.191 1.00 16.87 97 ASP A CA 1
ATOM 634 C C . ASP A 1 108 ? -7.188 -17.901 -4.533 1.00 17.47 97 ASP A C 1
ATOM 635 O O . ASP A 1 108 ? -8.403 -17.991 -4.375 1.00 18.88 97 ASP A O 1
ATOM 640 N N . VAL A 1 109 ? -6.504 -16.809 -4.200 1.00 15.74 98 VAL A N 1
ATOM 641 C CA . VAL A 1 109 ? -7.171 -15.604 -3.723 1.00 14.75 98 VAL A CA 1
ATOM 642 C C . VAL A 1 109 ? -8.179 -15.132 -4.760 1.00 14.38 98 VAL A C 1
ATOM 643 O O . VAL A 1 109 ? -9.312 -14.792 -4.426 1.00 14.65 98 VAL A O 1
ATOM 647 N N . TRP A 1 110 ? -7.766 -15.127 -6.027 1.00 13.01 99 TRP A N 1
ATOM 648 C CA . TRP A 1 110 ? -8.618 -14.654 -7.115 1.00 14.16 99 TRP A CA 1
ATOM 649 C C . TRP A 1 110 ? -9.831 -15.536 -7.423 1.00 15.01 99 TRP A C 1
ATOM 650 O O . TRP A 1 110 ? -10.851 -15.049 -7.879 1.00 15.84 99 TRP A O 1
ATOM 661 N N . ASP A 1 111 ? -9.733 -16.820 -7.077 1.00 16.49 100 ASP A N 1
ATOM 662 C CA . ASP A 1 111 ? -10.888 -17.706 -7.195 1.00 20.18 100 ASP A CA 1
ATOM 663 C C . ASP A 1 111 ? -12.006 -17.187 -6.271 1.00 20.14 100 ASP A C 1
ATOM 664 O O . ASP A 1 111 ? -13.196 -17.342 -6.560 1.00 22.82 100 ASP A O 1
ATOM 669 N N . LYS A 1 112 ? -11.629 -16.560 -5.162 1.00 18.81 101 LYS A N 1
ATOM 670 C CA . LYS A 1 112 ? -12.620 -16.045 -4.216 1.00 19.94 101 LYS A CA 1
ATOM 671 C C . LYS A 1 112 ? -13.052 -14.613 -4.523 1.00 19.04 101 LYS A C 1
ATOM 672 O O . LYS A 1 112 ? -14.237 -14.259 -4.396 1.00 21.51 101 LYS A O 1
ATOM 678 N N . ILE A 1 113 ? -12.106 -13.777 -4.926 1.00 17.31 102 ILE A N 1
ATOM 679 C CA . ILE A 1 113 ? -12.466 -12.380 -5.125 1.00 17.58 102 ILE A CA 1
ATOM 680 C C . ILE A 1 113 ? -12.753 -11.955 -6.564 1.00 16.41 102 ILE A C 1
ATOM 681 O O . ILE A 1 113 ? -13.231 -10.845 -6.776 1.00 14.80 102 ILE A O 1
ATOM 686 N N . GLY A 1 114 ? -12.463 -12.815 -7.539 1.00 17.39 103 GLY A N 1
ATOM 687 C CA . GLY A 1 114 ? -12.572 -12.461 -8.944 1.00 15.84 103 GLY A CA 1
ATOM 688 C C . GLY A 1 114 ? -13.915 -11.901 -9.390 1.00 18.00 103 GLY A C 1
ATOM 689 O O . GLY A 1 114 ? -13.965 -11.060 -10.277 1.00 17.12 103 GLY A O 1
ATOM 690 N N . GLY A 1 115 ? -15.009 -12.358 -8.776 1.00 19.05 104 GLY A N 1
ATOM 691 C CA . GLY A 1 115 ? -16.356 -11.925 -9.151 1.00 18.55 104 GLY A CA 1
ATOM 692 C C . GLY A 1 115 ? -16.602 -10.449 -8.921 1.00 21.04 104 GLY A C 1
ATOM 693 O O . GLY A 1 115 ? -17.546 -9.868 -9.464 1.00 23.17 104 GLY A O 1
ATOM 694 N N . THR A 1 116 ? -15.720 -9.843 -8.129 1.00 16.52 105 THR A N 1
ATOM 695 C CA . THR A 1 116 ? -15.872 -8.440 -7.727 1.00 16.90 105 THR A CA 1
ATOM 696 C C . THR A 1 116 ? -15.220 -7.472 -8.704 1.00 14.89 105 THR A C 1
ATOM 697 O O . THR A 1 116 ? -15.463 -6.238 -8.637 1.00 14.84 105 THR A O 1
ATOM 701 N N . PHE A 1 117 ? -14.403 -8.011 -9.605 1.00 14.81 106 PHE A N 1
ATOM 702 C CA . PHE A 1 117 ? -13.590 -7.181 -10.484 1.00 12.23 106 PHE A CA 1
ATOM 703 C C . PHE A 1 117 ? -13.818 -7.387 -11.973 1.00 15.07 106 PHE A C 1
ATOM 704 O O . PHE A 1 117 ? -14.061 -8.520 -12.406 1.00 16.88 106 PHE A O 1
ATOM 712 N N . ASN A 1 118 ? -13.702 -6.299 -12.744 1.00 13.06 107 ASN A N 1
ATOM 713 C CA . ASN A 1 118 ? -13.865 -6.404 -14.207 1.00 12.96 107 ASN A CA 1
ATOM 714 C C . ASN A 1 118 ? -12.614 -6.904 -14.936 1.00 14.42 107 ASN A C 1
ATOM 715 O O . ASN A 1 118 ? -11.568 -7.174 -14.335 1.00 13.91 107 ASN A O 1
ATOM 720 N N . ASP A 1 119 ? -12.724 -7.004 -16.255 1.00 15.21 108 ASP A N 1
ATOM 721 C CA . ASP A 1 119 ? -11.599 -7.514 -17.024 1.00 17.31 108 ASP A CA 1
ATOM 722 C C . ASP A 1 119 ? -10.367 -6.624 -16.933 1.00 14.46 108 ASP A C 1
ATOM 723 O O . ASP A 1 119 ? -9.246 -7.122 -16.822 1.00 15.24 108 ASP A O 1
ATOM 728 N N . ALA A 1 120 ? -10.552 -5.306 -16.946 1.00 14.90 109 ALA A N 1
ATOM 729 C CA . ALA A 1 120 ? -9.386 -4.440 -16.827 1.00 12.64 109 ALA A CA 1
ATOM 730 C C . ALA A 1 120 ? -8.629 -4.684 -15.511 1.00 12.39 109 ALA A C 1
ATOM 731 O O . ALA A 1 120 ? -7.393 -4.645 -15.489 1.00 12.14 109 ALA A O 1
ATOM 733 N N . ALA A 1 121 ? -9.386 -4.845 -14.417 1.00 9.64 110 ALA A N 1
ATOM 734 C CA . ALA A 1 121 ? -8.808 -5.059 -13.091 1.00 10.18 110 ALA A CA 1
ATOM 735 C C . ALA A 1 121 ? -8.050 -6.371 -13.006 1.00 11.36 110 ALA A C 1
ATOM 736 O O . ALA A 1 121 ? -6.974 -6.450 -12.383 1.00 11.98 110 ALA A O 1
ATOM 738 N N . LYS A 1 122 ? -8.614 -7.395 -13.643 1.00 12.75 111 LYS A N 1
ATOM 739 C CA . LYS A 1 122 ? -7.955 -8.685 -13.699 1.00 12.25 111 LYS A CA 1
ATOM 740 C C . LYS A 1 122 ? -6.654 -8.595 -14.507 1.00 11.66 111 LYS A C 1
ATOM 741 O O . LYS A 1 122 ? -5.594 -9.012 -14.018 1.00 10.90 111 LYS A O 1
ATOM 747 N N . SER A 1 123 ? -6.713 -7.964 -15.685 1.00 11.75 112 SER A N 1
ATOM 748 C CA . SER A 1 123 ? -5.510 -7.810 -16.525 1.00 14.26 112 SER A CA 1
ATOM 749 C C . SER A 1 123 ? -4.341 -7.152 -15.805 1.00 12.75 112 SER A C 1
ATOM 750 O O . SER A 1 123 ? -3.196 -7.630 -15.898 1.00 15.40 112 SER A O 1
ATOM 753 N N . LEU A 1 124 ? -4.591 -6.014 -15.159 1.00 11.97 113 LEU A N 1
ATOM 754 C CA . LEU A 1 124 ? -3.513 -5.315 -14.487 1.00 11.77 113 LEU A CA 1
ATOM 755 C C . LEU A 1 124 ? -2.942 -6.012 -13.262 1.00 11.12 113 LEU A C 1
ATOM 756 O O . LEU A 1 124 ? -1.882 -5.631 -12.759 1.00 11.15 113 LEU A O 1
ATOM 761 N N . SER A 1 125 ? -3.613 -7.100 -12.847 1.00 10.72 114 SER A N 1
ATOM 762 C CA . SER A 1 125 ? -3.197 -7.854 -11.681 1.00 12.48 114 SER A CA 1
ATOM 763 C C . SER A 1 125 ? -2.376 -9.097 -12.025 1.00 11.61 114 SER A C 1
ATOM 764 O O . SER A 1 125 ? -1.917 -9.781 -11.141 1.00 10.58 114 SER A O 1
ATOM 767 N N . LYS A 1 126 ? -2.185 -9.342 -13.319 1.00 11.63 115 LYS A N 1
ATOM 768 C CA . LYS A 1 126 ? -1.486 -10.585 -13.763 1.00 12.68 115 LYS A CA 1
ATOM 769 C C . LYS A 1 126 ? -0.059 -10.373 -14.230 1.00 12.34 115 LYS A C 1
ATOM 770 O O . LYS A 1 126 ? 0.348 -9.251 -14.604 1.00 13.98 115 LYS A O 1
ATOM 776 N N . GLY A 1 127 ? 0.723 -11.446 -14.154 1.00 13.27 116 GLY A N 1
ATOM 777 C CA . GLY A 1 127 ? 2.083 -11.463 -14.682 1.00 12.06 116 GLY A CA 1
ATOM 778 C C . GLY A 1 127 ? 2.058 -11.958 -16.128 1.00 12.31 116 GLY A C 1
ATOM 779 O O . GLY A 1 127 ? 1.002 -12.292 -16.665 1.00 15.62 116 GLY A O 1
ATOM 780 N N . LEU A 1 128 ? 3.238 -11.989 -16.739 1.00 14.69 117 LEU A N 1
ATOM 781 C CA . LEU A 1 128 ? 3.380 -12.376 -18.142 1.00 16.04 117 LEU A CA 1
ATOM 782 C C . LEU A 1 128 ? 2.910 -13.821 -18.333 1.00 17.84 117 LEU A C 1
ATOM 783 O O . LEU A 1 128 ? 2.450 -14.226 -19.410 1.00 18.84 117 LEU A O 1
ATOM 788 N N . ASP A 1 129 ? 3.028 -14.579 -17.260 1.00 19.38 118 ASP A N 1
ATOM 789 C CA . ASP A 1 129 ? 2.687 -15.997 -17.300 1.00 18.88 118 ASP A CA 1
ATOM 790 C C . ASP A 1 129 ? 1.206 -16.257 -17.057 1.00 18.43 118 ASP A C 1
ATOM 791 O O . ASP A 1 129 ? 0.794 -17.401 -16.931 1.00 20.38 118 ASP A O 1
ATOM 796 N N . GLY A 1 130 ? 0.410 -15.198 -16.941 1.00 17.31 119 GLY A N 1
ATOM 797 C CA . GLY A 1 130 ? -1.026 -15.335 -16.810 1.00 16.35 119 GLY A CA 1
ATOM 798 C C . GLY A 1 130 ? -1.521 -15.601 -15.389 1.00 15.03 119 GLY A C 1
ATOM 799 O O . GLY A 1 130 ? -2.726 -15.598 -15.179 1.00 15.69 119 GLY A O 1
ATOM 800 N N . HIS A 1 131 ? -0.614 -15.837 -14.448 1.00 16.46 120 HIS A N 1
ATOM 801 C CA . HIS A 1 131 ? -1.023 -15.995 -13.039 1.00 16.57 120 HIS A CA 1
ATOM 802 C C . HIS A 1 131 ? -1.294 -14.620 -12.446 1.00 16.14 120 HIS A C 1
ATOM 803 O O . HIS A 1 131 ? -0.693 -13.627 -12.870 1.00 16.61 120 HIS A O 1
ATOM 810 N N . TYR A 1 132 ? -2.144 -14.594 -11.419 1.00 15.30 121 TYR A N 1
ATOM 811 C CA . TYR A 1 132 ? -2.373 -13.355 -10.662 1.00 12.61 121 TYR A CA 1
ATOM 812 C C . TYR A 1 132 ? -1.264 -13.148 -9.627 1.00 13.87 121 TYR A C 1
ATOM 813 O O . TYR A 1 132 ? -0.821 -14.095 -8.997 1.00 13.50 121 TYR A O 1
ATOM 822 N N . TYR A 1 133 ? -0.820 -11.902 -9.438 1.00 11.44 122 TYR A N 1
ATOM 823 C CA . TYR A 1 133 ? 0.226 -11.558 -8.471 1.00 9.40 122 TYR A CA 1
ATOM 824 C C . TYR A 1 133 ? -0.143 -10.364 -7.585 1.00 12.80 122 TYR A C 1
ATOM 825 O O . TYR A 1 133 ? 0.483 -10.135 -6.552 1.00 13.41 122 TYR A O 1
ATOM 834 N N . LEU A 1 134 ? -1.147 -9.606 -8.019 1.00 11.09 123 LEU A N 1
ATOM 835 C CA . LEU A 1 134 ? -1.538 -8.387 -7.316 1.00 11.97 123 LEU A CA 1
ATOM 836 C C . LEU A 1 134 ? -3.000 -8.443 -6.889 1.00 9.69 123 LEU A C 1
ATOM 837 O O . LEU A 1 134 ? -3.847 -8.965 -7.631 1.00 9.99 123 LEU A O 1
ATOM 842 N N . VAL A 1 135 ? -3.308 -7.830 -5.734 1.00 10.40 124 VAL A N 1
ATOM 843 C CA . VAL A 1 135 ? -4.708 -7.481 -5.432 1.00 8.58 124 VAL A CA 1
ATOM 844 C C . VAL A 1 135 ? -4.797 -5.962 -5.476 1.00 8.55 124 VAL A C 1
ATOM 845 O O . VAL A 1 135 ? -4.126 -5.316 -4.673 1.00 9.83 124 VAL A O 1
ATOM 849 N N . PRO A 1 136 ? -5.579 -5.418 -6.409 1.00 8.82 125 PRO A N 1
ATOM 850 C CA . PRO A 1 136 ? -5.589 -3.938 -6.482 1.00 8.23 125 PRO A CA 1
ATOM 851 C C . PRO A 1 136 ? -6.552 -3.341 -5.475 1.00 9.94 125 PRO A C 1
ATOM 852 O O . PRO A 1 136 ? -7.470 -4.033 -5.008 1.00 11.40 125 PRO A O 1
ATOM 856 N N . LEU A 1 137 ? -6.367 -2.056 -5.173 1.00 9.04 126 LEU A N 1
ATOM 857 C CA . LEU A 1 137 ? -7.214 -1.371 -4.183 1.00 10.29 126 LEU A CA 1
ATOM 858 C C . LEU A 1 137 ? -7.912 -0.156 -4.776 1.00 8.83 126 LEU A C 1
ATOM 859 O O . LEU A 1 137 ? -9.130 -0.027 -4.632 1.00 9.92 126 LEU A O 1
ATOM 864 N N . TYR A 1 138 ? -7.172 0.743 -5.439 1.00 9.74 127 TYR A N 1
ATOM 865 C CA . TYR A 1 138 ? -7.759 1.983 -5.958 1.00 9.35 127 TYR A CA 1
ATOM 866 C C . TYR A 1 138 ? -6.914 2.513 -7.122 1.00 10.70 127 TYR A C 1
ATOM 867 O O . TYR A 1 138 ? -5.758 2.125 -7.302 1.00 9.20 127 TYR A O 1
ATOM 876 N N . ASN A 1 139 ? -7.524 3.399 -7.890 1.00 10.11 128 ASN A N 1
ATOM 877 C CA . ASN A 1 139 ? -6.835 4.139 -8.959 1.00 10.22 128 ASN A CA 1
ATOM 878 C C . ASN A 1 139 ? -7.420 5.540 -9.111 1.00 8.90 128 ASN A C 1
ATOM 879 O O . ASN A 1 139 ? -8.335 5.912 -8.363 1.00 9.19 128 ASN A O 1
ATOM 884 N N . TYR A 1 140 ? -6.938 6.315 -10.090 1.00 9.42 129 TYR A N 1
ATOM 885 C CA . TYR A 1 140 ? -7.515 7.649 -10.376 1.00 9.40 129 TYR A CA 1
ATOM 886 C C . TYR A 1 140 ? -7.238 7.917 -11.850 1.00 10.87 129 TYR A C 1
ATOM 887 O O . TYR A 1 140 ? -6.295 7.375 -12.405 1.00 10.15 129 TYR A O 1
ATOM 896 N N . PRO A 1 141 ? -8.031 8.799 -12.460 1.00 8.58 130 PRO A N 1
ATOM 897 C CA . PRO A 1 141 ? -7.958 8.977 -13.915 1.00 9.13 130 PRO A CA 1
ATOM 898 C C . PRO A 1 141 ? -7.125 10.146 -14.423 1.00 9.69 130 PRO A C 1
ATOM 899 O O . PRO A 1 141 ? -6.938 11.144 -13.725 1.00 10.78 130 PRO A O 1
ATOM 903 N N . TRP A 1 142 ? -6.626 9.973 -15.647 1.00 9.76 131 TRP A N 1
ATOM 904 C CA . TRP A 1 142 ? -5.976 11.042 -16.427 1.00 9.04 131 TRP A CA 1
ATOM 905 C C . TRP A 1 142 ? -6.982 11.400 -17.514 1.00 10.17 131 TRP A C 1
ATOM 906 O O . TRP A 1 142 ? -7.191 10.641 -18.453 1.00 9.53 131 TRP A O 1
ATOM 917 N N . VAL A 1 143 ? -7.556 12.607 -17.402 1.00 8.73 132 VAL A N 1
ATOM 918 C CA . VAL A 1 143 ? -8.709 13.003 -18.211 1.00 9.03 132 VAL A CA 1
ATOM 919 C C . VAL A 1 143 ? -8.630 14.525 -18.411 1.00 8.71 132 VAL A C 1
ATOM 920 O O . VAL A 1 143 ? -7.735 15.160 -17.883 1.00 11.55 132 VAL A O 1
ATOM 924 N N . VAL A 1 144 ? -9.534 15.077 -19.224 1.00 7.85 133 VAL A N 1
ATOM 925 C CA . VAL A 1 144 ? -9.502 16.520 -19.575 1.00 8.60 133 VAL A CA 1
ATOM 926 C C . VAL A 1 144 ? -10.502 17.261 -18.685 1.00 9.32 133 VAL A C 1
ATOM 927 O O . VAL A 1 144 ? -11.723 17.041 -18.748 1.00 10.15 133 VAL A O 1
ATOM 931 N N . PHE A 1 145 ? -9.985 18.190 -17.888 1.00 10.85 134 PHE A N 1
ATO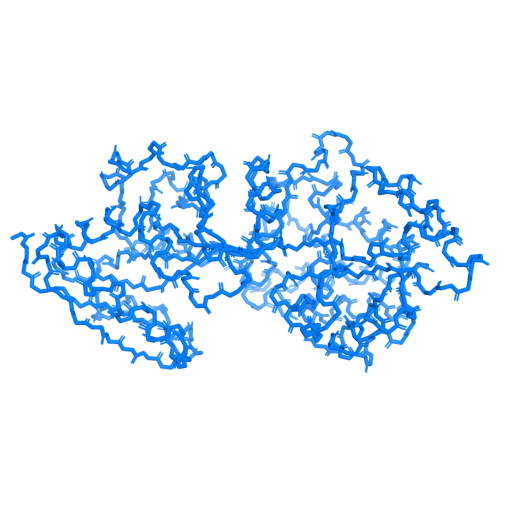M 932 C CA . PHE A 1 145 ? -10.814 18.958 -16.941 1.00 10.74 134 PHE A CA 1
ATOM 933 C C . PHE A 1 145 ? -11.237 20.268 -17.559 1.00 12.91 134 PHE A C 1
ATOM 934 O O . PHE A 1 145 ? -10.563 20.756 -18.442 1.00 13.09 134 PHE A O 1
ATOM 942 N N . TYR A 1 146 ? -12.407 20.735 -17.133 1.00 10.23 135 TYR A N 1
ATOM 943 C CA . TYR A 1 146 ? -12.945 22.026 -17.608 1.00 10.06 135 TYR A CA 1
ATOM 944 C C . TYR A 1 146 ? -13.883 22.572 -16.545 1.00 11.94 135 TYR A C 1
ATOM 945 O O . TYR A 1 146 ? -14.206 21.907 -15.576 1.00 14.08 135 TYR A O 1
ATOM 954 N N . ASN A 1 147 ? -14.286 23.835 -16.707 1.00 14.07 136 ASN A N 1
ATOM 955 C CA . ASN A 1 147 ? -15.255 24.440 -15.785 1.00 15.07 136 ASN A CA 1
ATOM 956 C C . ASN A 1 147 ? -16.664 24.400 -16.415 1.00 16.37 136 ASN A C 1
ATOM 957 O O . ASN A 1 147 ? -16.875 24.912 -17.528 1.00 16.80 136 ASN A O 1
ATOM 962 N N . LYS A 1 148 ? -17.620 23.823 -15.694 1.00 17.77 137 LYS A N 1
ATOM 963 C CA . LYS A 1 148 ? -18.982 23.644 -16.224 1.00 17.51 137 LYS A CA 1
ATOM 964 C C . LYS A 1 148 ? -19.641 24.971 -16.570 1.00 17.99 137 LYS A C 1
ATOM 965 O O . LYS A 1 148 ? -20.262 25.106 -17.633 1.00 19.17 137 LYS A O 1
ATOM 971 N N . SER A 1 149 ? -19.499 25.928 -15.657 1.00 20.05 138 SER A N 1
ATOM 972 C CA . SER A 1 149 ? -20.071 27.258 -15.888 1.00 21.71 138 SER A CA 1
ATOM 973 C C . SER A 1 149 ? -19.583 27.926 -17.182 1.00 21.14 138 SER A C 1
ATOM 974 O O . SER A 1 149 ? -20.347 28.646 -17.857 1.00 20.51 138 SER A O 1
ATOM 977 N N . VAL A 1 150 ? -18.318 27.696 -17.542 1.00 19.28 139 VAL A N 1
ATOM 978 C CA . VAL A 1 150 ? -17.758 28.269 -18.760 1.00 18.88 139 VAL A CA 1
ATOM 979 C C . VAL A 1 150 ? -18.342 27.589 -20.000 1.00 18.21 139 VAL A C 1
ATOM 980 O O . VAL A 1 150 ? -18.766 28.245 -20.958 1.00 19.07 139 VAL A O 1
ATOM 984 N N . PHE A 1 151 ? -18.362 26.254 -19.997 1.00 17.40 140 PHE A N 1
ATOM 985 C CA . PHE A 1 151 ? -18.938 25.550 -21.116 1.00 16.30 140 PHE A CA 1
ATOM 986 C C . PHE A 1 151 ? -20.420 25.941 -21.277 1.00 18.69 140 PHE A C 1
ATOM 987 O O . PHE A 1 151 ? -20.889 26.141 -22.393 1.00 18.89 140 PHE A O 1
ATOM 995 N N . GLN A 1 152 ? -21.141 26.039 -20.165 1.00 20.09 141 GLN A N 1
ATOM 996 C CA . GLN A 1 152 ? -22.551 26.464 -20.185 1.00 23.31 141 GLN A CA 1
ATOM 997 C C . GLN A 1 152 ? -22.726 27.881 -20.757 1.00 22.58 141 GLN A C 1
ATOM 998 O O . GLN A 1 152 ? -23.574 28.110 -21.617 1.00 25.18 141 GLN A O 1
ATOM 1004 N N . SER A 1 153 ? -21.890 28.806 -20.311 1.00 24.46 142 SER A N 1
ATOM 1005 C CA . SER A 1 153 ? 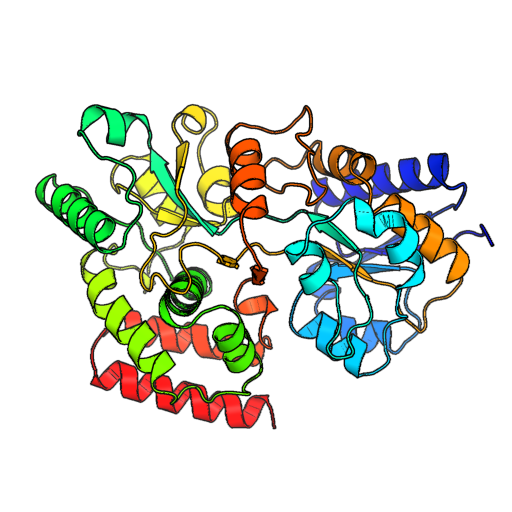-21.992 30.214 -20.714 1.00 24.28 142 SER A CA 1
ATOM 1006 C C . SER A 1 153 ? -21.595 30.465 -22.175 1.00 24.46 142 SER A C 1
ATOM 1007 O O . SER A 1 153 ? -22.239 31.257 -22.891 1.00 25.24 142 SER A O 1
ATOM 1010 N N . LYS A 1 154 ? -20.520 29.805 -22.612 1.00 21.22 143 LYS A N 1
ATOM 1011 C CA . LYS A 1 154 ? -19.971 30.018 -23.945 1.00 21.86 143 LYS A CA 1
ATOM 1012 C C . LYS A 1 154 ? -20.490 29.121 -25.050 1.00 21.84 143 LYS A C 1
ATOM 1013 O O . LYS A 1 154 ? -20.060 29.245 -26.208 1.00 20.75 143 LYS A O 1
ATOM 1019 N N . GLY A 1 155 ? -21.404 28.225 -24.696 1.00 20.87 144 GLY A N 1
ATOM 1020 C CA . GLY A 1 155 ? -21.963 27.260 -25.629 1.00 21.28 144 GLY A CA 1
ATOM 1021 C C . GLY A 1 155 ? -20.965 26.217 -26.120 1.00 22.07 144 GLY A C 1
ATOM 1022 O O . GLY A 1 155 ? -20.982 25.864 -27.295 1.00 22.18 144 GLY A O 1
ATOM 1023 N N . TYR A 1 156 ? -20.098 25.742 -25.225 1.00 18.81 145 TYR A N 1
ATOM 1024 C CA . TYR A 1 156 ? -19.136 24.683 -25.556 1.00 17.65 145 TYR A CA 1
ATOM 1025 C C . TYR A 1 156 ? -19.747 23.336 -25.208 1.00 16.71 145 TYR A C 1
ATOM 1026 O O . TYR A 1 156 ? -20.274 23.164 -24.098 1.00 18.61 145 TYR A O 1
ATOM 1035 N N . GLU A 1 157 ? -19.688 22.416 -26.162 1.00 14.74 146 GLU A N 1
ATOM 1036 C CA . GLU A 1 157 ? -20.173 21.040 -25.965 1.00 16.27 146 GLU A CA 1
ATOM 1037 C C . GLU A 1 157 ? -18.986 20.108 -25.735 1.00 15.55 146 GLU A C 1
ATOM 1038 O O . GLU A 1 157 ? -17.900 20.312 -26.272 1.00 18.72 146 GLU A O 1
ATOM 1044 N N . VAL A 1 158 ? -19.198 19.105 -24.885 1.00 16.10 147 VAL A N 1
ATOM 1045 C CA . VAL A 1 158 ? -18.192 18.061 -24.643 1.00 16.22 147 VAL A CA 1
ATOM 1046 C C . VAL A 1 158 ? -17.921 17.287 -25.931 1.00 17.11 147 VAL A C 1
ATOM 1047 O O . VAL A 1 158 ? -18.850 16.737 -26.531 1.00 16.78 147 VAL A O 1
ATOM 1051 N N . PRO A 1 159 ? -16.645 17.230 -26.362 1.00 16.50 148 PRO A N 1
ATOM 1052 C CA . PRO A 1 159 ? -16.314 16.598 -27.640 1.00 14.53 148 PRO A CA 1
ATOM 1053 C C . PRO A 1 159 ? -16.056 15.093 -27.496 1.00 15.88 148 PRO A C 1
ATOM 1054 O O . PRO A 1 159 ? -15.253 14.669 -26.648 1.00 17.39 148 PRO A O 1
ATOM 1058 N N . ALA A 1 160 ? -16.757 14.304 -28.308 1.00 14.90 149 ALA A N 1
ATOM 1059 C CA . ALA A 1 160 ? -16.520 12.859 -28.323 1.00 15.45 149 ALA A CA 1
ATOM 1060 C C . ALA A 1 160 ? -15.392 12.459 -29.260 1.00 16.07 149 ALA A C 1
ATOM 1061 O O . ALA A 1 160 ? -14.796 11.372 -29.091 1.00 15.62 149 ALA A O 1
ATOM 1063 N N . SER A 1 161 ? -15.156 13.270 -30.287 1.00 13.95 150 SER A N 1
ATOM 1064 C CA . SER A 1 161 ? -14.181 12.965 -31.325 1.00 14.61 150 SER A CA 1
ATOM 1065 C C . SER A 1 161 ? -13.070 13.992 -31.407 1.00 14.53 150 SER A C 1
ATOM 1066 O O . SER A 1 161 ? -13.237 15.134 -30.973 1.00 13.71 150 SER A O 1
ATOM 1069 N N . TRP A 1 162 ? -11.954 13.602 -32.018 1.00 13.60 151 TRP A N 1
ATOM 1070 C CA . TRP A 1 162 ? -10.856 14.516 -32.252 1.00 13.32 151 TRP A CA 1
ATOM 1071 C C . TRP A 1 162 ? -11.336 15.692 -33.092 1.00 14.11 151 TRP A C 1
ATOM 1072 O O . TRP A 1 162 ? -10.963 16.825 -32.821 1.00 15.25 151 TRP A O 1
ATOM 1083 N N . GLU A 1 163 ? -12.195 15.444 -34.084 1.00 16.87 152 GLU A N 1
ATOM 1084 C CA . GLU A 1 163 ? -12.617 16.576 -34.927 1.00 15.86 152 GLU A CA 1
ATOM 1085 C C . GLU A 1 163 ? -13.383 17.590 -34.099 1.00 15.19 152 GLU A C 1
ATOM 1086 O O . GLU A 1 163 ? -13.174 18.797 -34.272 1.00 16.50 152 GLU A O 1
ATOM 1092 N N . ALA A 1 164 ? -14.235 17.131 -33.184 1.00 14.94 153 ALA A N 1
ATOM 1093 C CA . ALA A 1 164 ? -15.032 18.071 -32.371 1.00 15.59 153 ALA A CA 1
ATOM 1094 C C . ALA A 1 164 ? -14.107 18.775 -31.381 1.00 16.64 153 ALA A C 1
ATOM 1095 O O . ALA A 1 164 ? -14.261 19.972 -31.093 1.00 17.77 153 ALA A O 1
ATOM 1097 N N . PHE A 1 165 ? -13.095 18.044 -30.922 1.00 14.23 154 PHE A N 1
ATOM 1098 C CA . PHE A 1 165 ? -12.102 18.554 -29.969 1.00 15.15 154 PHE A CA 1
ATOM 1099 C C . PHE A 1 165 ? -11.297 19.715 -30.561 1.00 15.06 154 PHE A C 1
ATOM 1100 O O . PHE A 1 165 ? -11.106 20.758 -29.923 1.00 16.10 154 PHE A O 1
ATOM 1108 N N . ILE A 1 166 ? -10.860 19.547 -31.804 1.00 15.82 155 ILE A N 1
ATOM 1109 C CA . ILE A 1 166 ? -10.057 20.548 -32.471 1.00 15.55 155 ILE A CA 1
ATOM 1110 C C . ILE A 1 166 ? -10.974 21.718 -32.774 1.00 16.17 155 ILE A C 1
ATOM 1111 O O . ILE A 1 166 ? -10.573 22.879 -32.619 1.00 17.95 155 ILE A O 1
ATOM 1116 N N . ALA A 1 167 ? -12.206 21.424 -33.168 1.00 16.42 156 ALA A N 1
ATOM 1117 C CA . ALA A 1 167 ? -13.151 22.512 -33.485 1.00 17.24 156 ALA A CA 1
ATOM 1118 C C . ALA A 1 167 ? -13.424 23.358 -32.230 1.00 19.82 156 ALA A C 1
ATOM 1119 O O . ALA A 1 167 ? -13.530 24.604 -32.299 1.00 19.34 156 ALA A O 1
ATOM 1121 N N . LEU A 1 168 ? -13.537 22.686 -31.088 1.00 16.32 157 LEU A N 1
ATOM 1122 C CA . LEU A 1 168 ? -13.736 23.364 -29.803 1.00 16.57 157 LEU A CA 1
ATOM 1123 C C . LEU A 1 168 ? -12.526 24.207 -29.410 1.00 16.49 157 LEU A C 1
ATOM 1124 O O . LEU A 1 168 ? -12.654 25.371 -28.987 1.00 18.03 157 LEU A O 1
ATOM 1129 N N . ALA A 1 169 ? -11.338 23.621 -29.564 1.00 17.10 158 ALA A N 1
ATOM 1130 C CA . ALA A 1 169 ? -10.087 24.324 -29.295 1.00 16.18 158 ALA A CA 1
ATOM 1131 C C . ALA A 1 169 ? -10.016 25.580 -30.155 1.00 18.05 158 ALA A C 1
ATOM 1132 O O . ALA A 1 169 ? -9.631 26.645 -29.672 1.00 19.07 158 ALA A O 1
ATOM 1134 N N . ARG A 1 170 ? -10.399 25.441 -31.420 1.00 18.02 159 ARG A N 1
ATOM 1135 C CA . ARG A 1 170 ? -10.389 26.573 -32.338 1.00 20.29 159 ARG A CA 1
ATOM 1136 C C . ARG A 1 170 ? -11.387 27.640 -31.914 1.00 20.29 159 ARG A C 1
ATOM 1137 O O . ARG A 1 170 ? -11.063 28.835 -31.949 1.00 22.99 159 ARG A O 1
ATOM 1145 N N . LYS A 1 171 ? -12.566 27.212 -31.474 1.00 20.73 160 LYS A N 1
ATOM 1146 C CA . LYS A 1 171 ? -13.604 28.138 -30.995 1.00 20.13 160 LYS A CA 1
ATOM 1147 C C . LYS A 1 171 ? -13.091 28.897 -29.761 1.00 22.12 160 LYS A C 1
ATOM 1148 O O . LYS A 1 171 ? -13.279 30.136 -29.619 1.00 21.23 160 LYS A O 1
ATOM 1154 N N . MET A 1 172 ? -12.437 28.166 -28.866 1.00 18.59 161 MET A N 1
ATOM 1155 C CA . MET A 1 172 ? -11.853 28.767 -27.675 1.00 20.05 161 MET A CA 1
ATOM 1156 C C . MET A 1 172 ? -10.819 29.833 -28.012 1.00 20.22 161 MET A C 1
ATOM 1157 O O . MET A 1 172 ? -10.777 30.882 -27.363 1.00 21.40 161 MET A O 1
ATOM 1162 N N . GLN A 1 173 ? -9.972 29.556 -28.999 1.00 21.45 162 GLN A N 1
ATOM 1163 C CA . GLN A 1 173 ? -8.982 30.539 -29.415 1.00 21.09 162 GLN A CA 1
ATOM 1164 C C . GLN A 1 173 ? -9.658 31.799 -29.936 1.00 23.43 162 GLN A C 1
ATOM 1165 O O . GLN A 1 173 ? -9.263 32.907 -29.560 1.00 25.35 162 GLN A O 1
ATOM 1171 N N . SER A 1 174 ? -10.654 31.625 -30.803 1.00 24.01 163 SER A N 1
ATOM 1172 C CA . SER A 1 174 ? -11.451 32.756 -31.327 1.00 25.75 163 SER A CA 1
ATOM 1173 C C . SER A 1 174 ? -12.125 33.525 -30.192 1.00 25.70 163 SER A C 1
ATOM 1174 O O . SER A 1 174 ? -12.287 34.753 -30.265 1.00 26.50 163 SER A O 1
ATOM 1177 N N . ASP A 1 175 ? -12.507 32.810 -29.136 1.00 23.64 164 ASP A N 1
ATOM 1178 C CA . ASP A 1 175 ? -13.087 33.440 -27.958 1.00 21.32 164 ASP A CA 1
ATOM 1179 C C . ASP A 1 175 ? -12.026 34.074 -27.038 1.00 20.38 164 ASP A C 1
ATOM 1180 O O . ASP A 1 175 ? -12.369 34.627 -25.993 1.00 22.08 164 ASP A O 1
ATOM 1185 N N . GLY A 1 176 ? -10.751 34.012 -27.419 1.00 19.93 165 GLY A N 1
ATOM 1186 C CA . GLY A 1 176 ? -9.685 34.588 -26.603 1.00 20.28 165 GLY A CA 1
ATOM 1187 C C . GLY A 1 176 ? -9.257 33.779 -25.389 1.00 21.69 165 GLY A C 1
ATOM 1188 O O . GLY A 1 176 ? -8.748 34.313 -24.411 1.00 20.81 165 GLY A O 1
ATOM 1189 N N . LEU A 1 177 ? -9.432 32.460 -25.442 1.00 18.70 166 LEU A N 1
ATOM 1190 C CA . LEU A 1 177 ? -9.076 31.627 -24.313 1.00 20.26 166 LEU A CA 1
ATOM 1191 C C . LEU A 1 177 ? -7.948 30.707 -24.755 1.00 19.65 166 LEU A C 1
ATOM 1192 O O . LEU A 1 177 ? -7.913 30.316 -25.916 1.00 23.19 166 LEU A O 1
ATOM 1197 N N . VAL A 1 178 ? -7.039 30.368 -23.844 1.00 18.55 167 VAL A N 1
ATOM 1198 C CA . VAL A 1 178 ? -6.008 29.360 -24.118 1.00 17.90 167 VAL A CA 1
ATOM 1199 C C . VAL A 1 178 ? -6.779 28.030 -24.086 1.00 17.04 167 VAL A C 1
ATOM 1200 O O . VAL A 1 178 ? -7.453 27.782 -23.103 1.00 18.03 167 VAL A O 1
ATOM 1204 N N . PRO A 1 179 ? -6.718 27.217 -25.158 1.00 16.11 168 PRO A N 1
ATOM 1205 C CA . PRO A 1 179 ? -7.575 26.021 -25.121 1.00 15.52 168 PRO A CA 1
ATOM 1206 C C . PRO A 1 179 ? -7.147 25.028 -24.047 1.00 16.92 168 PRO A C 1
ATOM 1207 O O . PRO A 1 179 ? -7.950 24.599 -23.221 1.00 16.53 168 PRO A O 1
ATOM 1211 N N . LEU A 1 180 ? -5.883 24.638 -24.089 1.00 14.93 169 LEU A N 1
ATOM 1212 C CA . LEU A 1 180 ? -5.377 23.687 -23.130 1.00 13.71 169 LEU A CA 1
ATOM 1213 C C . LEU A 1 180 ? -4.262 24.286 -22.285 1.00 13.67 169 LEU A C 1
ATOM 1214 O O . LEU A 1 180 ? -3.169 24.574 -22.770 1.00 16.54 169 LEU A O 1
ATOM 1219 N N . ALA A 1 181 ? -4.547 24.502 -21.011 1.00 13.30 170 ALA A N 1
ATOM 1220 C CA . ALA A 1 181 ? -3.482 24.833 -20.071 1.00 14.51 170 ALA A CA 1
ATOM 1221 C C . ALA A 1 181 ? -2.478 23.681 -20.142 1.00 14.05 170 ALA A C 1
ATOM 1222 O O . ALA A 1 181 ? -2.859 22.507 -20.167 1.00 15.22 170 ALA A O 1
ATOM 1224 N N . PHE A 1 182 ? -1.195 24.019 -20.173 1.00 14.62 171 PHE A N 1
ATOM 1225 C CA . PHE A 1 182 ? -0.171 23.012 -20.393 1.00 13.65 171 PHE A CA 1
ATOM 1226 C C . PHE A 1 182 ? 1.129 23.410 -19.692 1.00 18.40 171 PHE A C 1
ATOM 1227 O O . PHE A 1 182 ? 1.565 24.563 -19.777 1.00 16.80 171 PHE A O 1
ATOM 1235 N N . ALA A 1 183 ? 1.759 22.435 -19.055 1.00 14.35 172 ALA A N 1
ATOM 1236 C CA . ALA A 1 183 ? 2.949 22.650 -18.241 1.00 14.44 172 ALA A CA 1
ATOM 1237 C C . ALA A 1 183 ? 3.834 21.413 -18.281 1.00 17.37 172 ALA A C 1
ATOM 1238 O O . ALA A 1 183 ? 3.340 20.271 -18.311 1.00 15.64 172 ALA A O 1
ATOM 1240 N N . ASP A 1 184 ? 5.149 21.630 -18.317 1.00 15.69 173 ASP A N 1
ATOM 1241 C CA . ASP A 1 184 ? 6.063 20.490 -18.322 1.00 13.73 173 ASP A CA 1
ATOM 1242 C C . ASP A 1 184 ? 7.419 20.759 -17.663 1.00 15.90 173 ASP A C 1
ATOM 1243 O O . ASP A 1 184 ? 8.358 19.996 -17.839 1.00 15.93 173 ASP A O 1
ATOM 1248 N N . LYS A 1 185 ? 7.521 21.851 -16.915 1.00 17.75 174 LYS A N 1
ATOM 1249 C CA . LYS A 1 185 ? 8.747 22.047 -16.159 1.00 18.91 174 LYS A CA 1
ATOM 1250 C C . LYS A 1 185 ? 9.050 20.846 -15.254 1.00 19.99 174 LYS A C 1
ATOM 1251 O O . LYS A 1 185 ? 10.213 20.517 -15.022 1.00 19.31 174 LYS A O 1
ATOM 1257 N N . ASP A 1 186 ? 7.998 20.195 -14.747 1.00 17.65 175 ASP A N 1
ATOM 1258 C CA . ASP A 1 186 ? 8.104 19.040 -13.863 1.00 17.07 175 ASP A CA 1
ATOM 1259 C C . ASP A 1 186 ? 8.511 17.739 -14.556 1.00 15.11 175 ASP A C 1
ATOM 1260 O O . ASP A 1 186 ? 8.835 16.755 -13.900 1.00 15.93 175 ASP A O 1
ATOM 1265 N N . GLY A 1 187 ? 8.498 17.762 -15.887 1.00 14.90 176 GLY A N 1
ATOM 1266 C CA . GLY A 1 187 ? 9.050 16.678 -16.705 1.00 14.48 176 GLY A CA 1
ATOM 1267 C C . GLY A 1 187 ? 8.051 15.571 -16.949 1.00 13.64 176 GLY A C 1
ATOM 1268 O O . GLY A 1 187 ? 7.806 15.176 -18.099 1.00 12.75 176 GLY A O 1
ATOM 1269 N N . TRP A 1 188 ? 7.426 15.107 -15.884 1.00 14.08 177 TRP A N 1
ATOM 1270 C CA . TRP A 1 188 ? 6.492 13.986 -16.029 1.00 14.50 177 TRP A CA 1
ATOM 1271 C C . TRP A 1 188 ? 5.095 14.350 -16.610 1.00 14.05 177 TRP A C 1
ATOM 1272 O O . TRP A 1 188 ? 4.499 13.506 -17.272 1.00 14.69 177 TRP A O 1
ATOM 1283 N N . PRO A 1 189 ? 4.572 15.582 -16.409 1.00 13.09 178 PRO A N 1
ATOM 1284 C CA . PRO A 1 189 ? 3.208 15.810 -16.920 1.00 12.57 178 PRO A CA 1
ATOM 1285 C C . PRO A 1 189 ? 2.988 15.490 -18.410 1.00 11.66 178 PRO A C 1
ATOM 1286 O O . PRO A 1 189 ? 1.972 14.863 -18.754 1.00 10.19 178 PRO A O 1
ATOM 1290 N N . ALA A 1 190 ? 3.934 15.854 -19.280 1.00 11.24 179 ALA A N 1
ATOM 1291 C CA . ALA A 1 190 ? 3.759 15.649 -20.726 1.00 9.93 179 ALA A CA 1
ATOM 1292 C C . ALA A 1 190 ? 3.778 14.187 -21.137 1.00 9.60 179 ALA A C 1
ATOM 1293 O O . ALA A 1 190 ? 3.336 13.855 -22.242 1.00 10.04 179 ALA A O 1
ATOM 1295 N N . LEU A 1 191 ? 4.346 13.342 -20.289 1.00 9.91 180 LEU A N 1
ATOM 1296 C CA . LEU A 1 191 ? 4.329 11.906 -20.600 1.00 8.39 180 LEU A CA 1
ATOM 1297 C C . LEU A 1 191 ? 2.884 11.433 -20.755 1.00 11.49 180 LEU A C 1
ATOM 1298 O O . LEU A 1 191 ? 2.614 10.522 -21.538 1.00 10.82 180 LEU A O 1
ATOM 1303 N N . GLY A 1 192 ? 1.961 12.043 -20.010 1.00 10.59 181 GLY A N 1
ATOM 1304 C CA . GLY A 1 192 ? 0.538 11.659 -20.096 1.00 7.97 181 GLY A CA 1
ATOM 1305 C C . GLY A 1 192 ? -0.052 11.930 -21.468 1.00 10.25 181 GLY A C 1
ATOM 1306 O O . GLY A 1 192 ? -0.973 11.250 -21.900 1.00 8.87 181 GLY A O 1
ATOM 1307 N N . THR A 1 193 ? 0.393 13.004 -22.118 1.00 9.69 182 THR A N 1
ATOM 1308 C CA . THR A 1 193 ? -0.086 13.301 -23.462 1.00 8.25 182 THR A CA 1
ATOM 1309 C C . THR A 1 193 ? 0.455 12.255 -24.460 1.00 9.24 182 THR A C 1
ATOM 1310 O O . THR A 1 193 ? -0.280 11.794 -25.347 1.00 10.56 182 THR A O 1
ATOM 1314 N N . PHE A 1 194 ? 1.726 11.888 -24.319 1.00 9.41 183 PHE A N 1
ATOM 1315 C CA . PHE A 1 194 ? 2.268 10.829 -25.167 1.00 10.71 183 PHE A CA 1
ATOM 1316 C C . PHE A 1 194 ? 1.428 9.558 -25.008 1.00 11.20 183 PHE A C 1
ATOM 1317 O O . PHE A 1 194 ? 0.963 8.966 -26.002 1.00 10.10 183 PHE A O 1
ATOM 1325 N N . ASP A 1 195 ? 1.211 9.174 -23.754 1.00 10.07 184 ASP A N 1
ATOM 1326 C CA . ASP A 1 195 ? 0.458 7.958 -23.480 1.00 8.26 184 ASP A CA 1
ATOM 1327 C C . ASP A 1 195 ? -0.923 7.951 -24.109 1.00 8.69 184 ASP A C 1
ATOM 1328 O O . ASP A 1 195 ? -1.337 6.964 -24.715 1.00 10.40 184 ASP A O 1
ATOM 1333 N N . ILE A 1 196 ? -1.672 9.028 -23.930 1.00 7.77 185 ILE A N 1
ATOM 1334 C CA . ILE A 1 196 ? -3.060 9.022 -24.397 1.00 8.53 185 ILE A CA 1
ATOM 1335 C C . ILE A 1 196 ? -3.145 9.054 -25.932 1.00 8.28 185 ILE A C 1
ATOM 1336 O O . ILE A 1 196 ? -4.023 8.394 -26.516 1.00 7.72 185 ILE A O 1
ATOM 1341 N N . LEU A 1 197 ? -2.279 9.840 -26.581 1.00 8.99 186 LEU A N 1
ATOM 1342 C CA . LEU A 1 197 ? -2.212 9.841 -28.054 1.00 8.55 186 LEU A CA 1
ATOM 1343 C C . LEU A 1 197 ? -1.894 8.429 -28.554 1.00 7.82 186 LEU A C 1
ATOM 1344 O O . LEU A 1 197 ? -2.532 7.958 -29.498 1.00 10.75 186 LEU A O 1
ATOM 1349 N N . ASN A 1 198 ? -0.911 7.778 -27.935 1.00 9.73 187 ASN A N 1
ATOM 1350 C CA . ASN A 1 198 ? -0.562 6.405 -28.328 1.00 9.92 187 ASN A CA 1
ATOM 1351 C C . ASN A 1 198 ? -1.718 5.420 -28.135 1.00 12.19 187 ASN A C 1
ATOM 1352 O O . ASN A 1 198 ? -2.018 4.610 -29.043 1.00 9.32 187 ASN A O 1
ATOM 1357 N N . LEU A 1 199 ? -2.409 5.505 -26.995 1.00 9.79 188 LEU A N 1
ATOM 1358 C CA . LEU A 1 199 ? -3.581 4.631 -26.722 1.00 9.21 188 LEU A CA 1
ATOM 1359 C C . LEU A 1 199 ? -4.727 4.879 -27.699 1.00 9.45 188 LEU A C 1
ATOM 1360 O O . LEU A 1 199 ? -5.474 3.966 -28.001 1.00 10.92 188 LEU A O 1
ATOM 1365 N N . ARG A 1 200 ? -4.897 6.132 -28.127 1.00 9.56 189 ARG A N 1
ATOM 1366 C CA . ARG A 1 200 ? -5.994 6.485 -29.041 1.00 8.07 189 ARG A CA 1
ATOM 1367 C C . ARG A 1 200 ? -5.678 6.193 -30.507 1.00 9.73 189 ARG A C 1
ATOM 1368 O O . ARG A 1 200 ? -6.608 5.914 -31.256 1.00 13.34 189 ARG A O 1
ATOM 1376 N N . ILE A 1 201 ? -4.406 6.290 -30.908 1.00 9.80 190 ILE A N 1
ATOM 1377 C CA . ILE A 1 201 ? -3.990 6.059 -32.318 1.00 10.44 190 ILE A CA 1
ATOM 1378 C C . ILE A 1 201 ? -3.638 4.589 -32.563 1.00 10.88 190 ILE A C 1
ATOM 1379 O O . ILE A 1 201 ? -4.142 3.974 -33.520 1.00 14.03 190 ILE A O 1
ATOM 1384 N N . ASN A 1 202 ? -2.779 4.055 -31.682 1.00 10.77 191 ASN A N 1
ATOM 1385 C CA . ASN A 1 202 ? -2.208 2.711 -31.830 1.00 11.01 191 ASN A CA 1
ATOM 1386 C C . ASN A 1 202 ? -2.803 1.617 -30.948 1.00 11.22 191 ASN A C 1
ATOM 1387 O O . ASN A 1 202 ? -2.672 0.421 -31.255 1.00 12.00 191 ASN A O 1
ATOM 1392 N N . GLY A 1 203 ? -3.433 2.008 -29.838 1.00 12.59 192 GLY A N 1
ATOM 1393 C CA . GLY A 1 203 ? -4.106 1.062 -28.985 1.00 11.21 192 GLY A CA 1
ATOM 1394 C C . GLY A 1 203 ? -3.246 0.581 -27.827 1.00 11.40 192 GLY A C 1
ATOM 1395 O O . GLY A 1 203 ? -2.050 0.874 -27.749 1.00 12.79 192 GLY A O 1
ATOM 1396 N N . TYR A 1 204 ? -3.881 -0.168 -26.922 1.00 11.24 193 TYR A N 1
ATOM 1397 C CA . TYR A 1 204 ? -3.256 -0.575 -25.654 1.00 10.88 193 TYR A CA 1
ATOM 1398 C C . TYR A 1 204 ? -2.143 -1.599 -25.863 1.00 11.06 193 TYR A C 1
ATOM 1399 O O . TYR A 1 204 ? -1.049 -1.483 -25.297 1.00 10.76 193 TYR A O 1
ATOM 1408 N N . ASP A 1 205 ? -2.438 -2.634 -26.649 1.00 12.14 194 ASP A N 1
ATOM 1409 C CA . ASP A 1 205 ? -1.441 -3.671 -26.861 1.00 14.66 194 ASP A CA 1
ATOM 1410 C C . ASP A 1 205 ? -0.138 -3.124 -27.433 1.00 11.44 194 ASP A C 1
ATOM 1411 O O . ASP A 1 205 ? 0.966 -3.445 -26.961 1.00 12.38 194 ASP A O 1
ATOM 1416 N N . TYR A 1 206 ? -0.261 -2.245 -28.425 1.00 10.09 195 TYR A N 1
ATOM 1417 C CA . TYR A 1 206 ? 0.915 -1.552 -28.968 1.00 9.91 195 TYR A CA 1
ATOM 1418 C C . TYR A 1 206 ? 1.623 -0.656 -27.946 1.00 9.09 195 TYR A C 1
ATOM 1419 O O . TYR A 1 206 ? 2.849 -0.640 -27.878 1.00 9.52 195 TYR A O 1
ATOM 1428 N N . HIS A 1 207 ? 0.861 0.141 -27.183 1.00 9.55 196 HIS A N 1
ATOM 1429 C CA . HIS A 1 207 ? 1.484 0.958 -26.165 1.00 10.34 196 HIS A CA 1
ATOM 1430 C C . HIS A 1 207 ? 2.310 0.124 -25.188 1.00 11.37 196 HIS A C 1
ATOM 1431 O O . HIS A 1 207 ? 3.466 0.474 -24.939 1.00 11.33 196 HIS A O 1
ATOM 1438 N N . ILE A 1 208 ? 1.764 -1.001 -24.707 1.00 10.47 197 ILE A N 1
ATOM 1439 C CA . ILE A 1 208 ? 2.510 -1.841 -23.772 1.00 12.58 197 ILE A CA 1
ATOM 1440 C C . ILE A 1 208 ? 3.748 -2.471 -24.447 1.00 10.84 197 ILE A C 1
ATOM 1441 O O . ILE A 1 208 ? 4.816 -2.531 -23.833 1.00 13.18 197 ILE A O 1
ATOM 1446 N N . LYS A 1 209 ? 3.619 -2.891 -25.707 1.00 11.50 198 LYS A N 1
ATOM 1447 C CA . LYS A 1 209 ? 4.769 -3.426 -26.454 1.00 11.85 198 LYS A CA 1
ATOM 1448 C C . LYS A 1 209 ? 5.864 -2.387 -26.540 1.00 13.49 198 LYS A C 1
ATOM 1449 O O . LYS A 1 209 ? 7.048 -2.699 -26.322 1.00 14.08 198 LYS A O 1
ATOM 1455 N N . LEU A 1 210 ? 5.470 -1.138 -26.816 1.00 11.05 199 LEU A N 1
ATOM 1456 C CA . LEU A 1 210 ? 6.441 -0.061 -26.894 1.00 10.09 199 LEU A CA 1
ATOM 1457 C C . LEU A 1 210 ? 7.113 0.145 -25.532 1.00 12.96 199 LEU A C 1
ATOM 1458 O O . LEU A 1 210 ? 8.332 0.292 -25.438 1.00 12.04 199 LEU A O 1
ATOM 1463 N N . MET A 1 211 ? 6.302 0.132 -24.467 1.00 10.37 200 MET A N 1
ATOM 1464 C CA . MET A 1 211 ? 6.838 0.245 -23.114 1.00 11.66 200 MET A CA 1
ATOM 1465 C C . MET A 1 211 ? 7.830 -0.838 -22.786 1.00 11.60 200 MET A C 1
ATOM 1466 O O . MET A 1 211 ? 8.793 -0.556 -22.084 1.00 13.37 200 MET A O 1
ATOM 1471 N N . LYS A 1 212 ? 7.559 -2.055 -23.242 1.00 12.63 201 LYS A N 1
ATOM 1472 C CA . LYS A 1 212 ? 8.440 -3.206 -22.975 1.00 13.85 201 LYS A CA 1
ATOM 1473 C C . LYS A 1 212 ? 9.602 -3.310 -23.986 1.00 16.52 201 LYS A C 1
ATOM 1474 O O . LYS A 1 212 ? 10.486 -4.165 -23.844 1.00 17.82 201 LYS A O 1
ATOM 1480 N N . HIS A 1 213 ? 9.645 -2.366 -24.925 1.00 12.65 202 HIS A N 1
ATOM 1481 C CA . HIS A 1 213 ? 10.595 -2.379 -26.054 1.00 15.06 202 HIS A CA 1
ATOM 1482 C C . HIS A 1 213 ? 10.473 -3.625 -26.961 1.00 14.78 202 HIS A C 1
ATOM 1483 O O . HIS A 1 213 ? 11.466 -4.093 -27.546 1.00 16.43 202 HIS A O 1
ATOM 1490 N N . GLU A 1 214 ? 9.253 -4.129 -27.099 1.00 14.87 203 GLU A N 1
ATOM 1491 C CA . GLU A 1 214 ? 8.895 -5.159 -28.067 1.00 15.63 203 GLU A CA 1
ATOM 1492 C C . GLU A 1 214 ? 8.670 -4.559 -29.455 1.00 17.30 203 GLU A C 1
ATOM 1493 O O . GLU A 1 214 ? 8.672 -5.261 -30.467 1.00 18.11 203 GLU A O 1
ATOM 1499 N N . VAL A 1 215 ? 8.507 -3.241 -29.475 1.00 16.34 204 VAL A N 1
ATOM 1500 C CA . VAL A 1 215 ? 8.428 -2.441 -30.698 1.00 17.72 204 VAL A CA 1
ATOM 1501 C C . VAL A 1 215 ? 9.462 -1.313 -30.464 1.00 15.63 204 VAL A C 1
ATOM 1502 O O . VAL A 1 215 ? 9.605 -0.808 -29.356 1.00 15.66 204 VAL A O 1
ATOM 1506 N N . PRO A 1 216 ? 10.212 -0.915 -31.498 1.00 15.39 205 PRO A N 1
ATOM 1507 C CA . PRO A 1 216 ? 11.208 0.145 -31.265 1.00 12.67 205 PRO A CA 1
ATOM 1508 C C . PRO A 1 216 ? 10.636 1.565 -31.305 1.00 12.23 205 PRO A C 1
ATOM 1509 O O . PRO A 1 216 ? 9.568 1.777 -31.879 1.00 12.73 205 PRO A O 1
ATOM 1513 N N . TRP A 1 217 ? 11.346 2.508 -30.694 1.00 12.71 206 TRP A N 1
ATOM 1514 C CA . TRP A 1 217 ? 10.896 3.893 -30.671 1.00 12.12 206 TRP A CA 1
ATOM 1515 C C . TRP A 1 217 ? 10.939 4.512 -32.040 1.00 14.58 206 TRP A C 1
ATOM 1516 O O . TRP A 1 217 ? 10.394 5.581 -32.201 1.00 11.85 206 TRP A O 1
ATOM 1527 N N . THR A 1 218 ? 11.586 3.848 -32.995 1.00 13.85 207 THR A N 1
ATOM 1528 C CA . THR A 1 218 ? 11.651 4.310 -34.381 1.00 14.85 207 THR A CA 1
ATOM 1529 C C . THR A 1 218 ? 10.457 3.822 -35.195 1.00 15.47 207 THR A C 1
ATOM 1530 O O . THR A 1 218 ? 10.350 4.118 -36.391 1.00 17.63 207 THR A O 1
ATOM 1534 N N . ASP A 1 219 ? 9.557 3.077 -34.556 1.00 13.69 208 ASP A N 1
ATOM 1535 C CA . ASP A 1 219 ? 8.426 2.516 -35.285 1.00 14.44 208 ASP A CA 1
ATOM 1536 C C . ASP A 1 219 ? 7.516 3.599 -35.842 1.00 15.49 208 ASP A C 1
ATOM 1537 O O . ASP A 1 219 ? 7.353 4.635 -35.206 1.00 14.61 208 ASP A O 1
ATOM 1542 N N . PRO A 1 220 ? 6.919 3.378 -37.034 1.00 15.62 209 PRO A N 1
ATOM 1543 C CA . PRO A 1 220 ? 6.091 4.473 -37.552 1.00 16.17 209 PRO A CA 1
ATOM 1544 C C . PRO A 1 220 ? 4.903 4.840 -36.659 1.00 16.39 209 PRO A C 1
ATOM 1545 O O . PRO A 1 220 ? 4.396 5.943 -36.780 1.00 14.21 209 PRO A O 1
ATOM 1549 N N . GLY A 1 221 ? 4.441 3.922 -35.809 1.00 14.54 210 GLY A N 1
ATOM 1550 C CA . GLY A 1 221 ? 3.326 4.271 -34.913 1.00 14.99 210 GLY A CA 1
ATOM 1551 C C . GLY A 1 221 ? 3.704 5.413 -33.981 1.00 12.80 210 GLY A C 1
ATOM 1552 O O . GLY A 1 221 ? 2.831 6.176 -33.537 1.00 13.09 210 GLY A O 1
ATOM 1553 N N . VAL A 1 222 ? 4.989 5.482 -33.636 1.00 10.94 211 VAL A N 1
ATOM 1554 C CA . VAL A 1 222 ? 5.502 6.543 -32.782 1.00 11.70 211 VAL A CA 1
ATOM 1555 C C . VAL A 1 222 ? 5.563 7.854 -33.545 1.00 11.93 211 VAL A C 1
ATOM 1556 O O . VAL A 1 222 ? 5.274 8.925 -33.001 1.00 11.00 211 VAL A O 1
ATOM 1560 N N . THR A 1 223 ? 5.954 7.780 -34.812 1.00 12.93 212 THR A N 1
ATOM 1561 C CA . THR A 1 223 ? 5.945 8.970 -35.652 1.00 13.64 212 THR A CA 1
ATOM 1562 C C . THR A 1 223 ? 4.533 9.522 -35.720 1.00 12.40 212 THR A C 1
ATOM 1563 O O . THR A 1 223 ? 4.343 10.736 -35.631 1.00 13.05 212 THR A O 1
ATOM 1567 N N . LYS A 1 224 ? 3.557 8.643 -35.827 1.00 12.41 213 LYS A N 1
ATOM 1568 C CA . LYS A 1 224 ? 2.158 9.064 -35.925 1.00 13.37 213 LYS A CA 1
ATOM 1569 C C . LYS A 1 224 ? 1.674 9.746 -34.665 1.00 14.59 213 LYS A C 1
ATOM 1570 O O . LYS A 1 224 ? 0.871 10.693 -34.742 1.00 15.16 213 LYS A O 1
ATOM 1576 N N . VAL A 1 225 ? 2.126 9.258 -33.509 1.00 12.29 214 VAL A N 1
ATOM 1577 C CA . VAL A 1 225 ? 1.845 9.957 -32.243 1.00 12.18 214 VAL A CA 1
ATOM 1578 C C . VAL A 1 225 ? 2.342 11.393 -32.246 1.00 12.60 214 VAL A C 1
ATOM 1579 O O . VAL A 1 225 ? 1.600 12.326 -31.932 1.00 11.84 214 VAL A O 1
ATOM 1583 N N . PHE A 1 226 ? 3.595 11.575 -32.632 1.00 10.53 215 PHE A N 1
ATOM 1584 C CA . PHE A 1 226 ? 4.179 12.909 -32.613 1.00 11.62 215 PHE A CA 1
ATOM 1585 C C . PHE A 1 226 ? 3.593 13.823 -33.690 1.00 12.05 215 PHE A C 1
ATOM 1586 O O . PHE A 1 226 ? 3.458 15.052 -33.487 1.00 14.19 215 PHE A O 1
ATOM 1594 N N . ASP A 1 227 ? 3.251 13.237 -34.831 1.00 13.75 216 ASP A N 1
ATOM 1595 C CA . ASP A 1 227 ? 2.569 13.968 -35.910 1.00 14.72 216 ASP A CA 1
ATOM 1596 C C . ASP A 1 227 ? 1.226 14.485 -35.416 1.00 14.24 216 ASP A C 1
ATOM 1597 O O . ASP A 1 227 ? 0.886 15.644 -35.657 1.00 17.04 216 ASP A O 1
ATOM 1602 N N . GLN A 1 228 ? 0.499 13.668 -34.653 1.00 12.36 217 GLN A N 1
ATOM 1603 C CA . GLN A 1 228 ? -0.775 14.137 -34.093 1.00 12.74 217 GLN A CA 1
ATOM 1604 C C . GLN A 1 228 ? -0.519 15.243 -33.078 1.00 13.52 217 GLN A C 1
ATOM 1605 O O . GLN A 1 228 ? -1.267 16.223 -32.977 1.00 13.14 217 GLN A O 1
ATOM 1611 N N . TRP A 1 229 ? 0.563 15.106 -32.326 1.00 12.83 218 TRP A N 1
ATOM 1612 C CA . TRP A 1 229 ? 0.875 16.086 -31.290 1.00 12.61 218 TRP A CA 1
ATOM 1613 C C . TRP A 1 229 ? 1.248 17.429 -31.930 1.00 13.92 218 TRP A C 1
ATOM 1614 O O . TRP A 1 229 ? 1.011 18.492 -31.334 1.00 15.38 218 TRP A O 1
ATOM 1625 N N . ARG A 1 230 ? 1.833 17.381 -33.136 1.00 15.33 219 ARG A N 1
ATOM 1626 C CA . ARG A 1 230 ? 2.152 18.643 -33.836 1.00 16.38 219 ARG A CA 1
ATOM 1627 C C . ARG A 1 230 ? 0.883 19.451 -34.001 1.00 17.48 219 ARG A C 1
ATOM 1628 O O . ARG A 1 230 ? 0.905 20.682 -33.860 1.00 16.98 219 ARG A O 1
ATOM 1636 N N . GLU A 1 231 ? -0.213 18.777 -34.309 1.00 15.55 220 GLU A N 1
ATOM 1637 C CA . GLU A 1 231 ? -1.494 19.473 -34.437 1.00 17.68 220 GLU A CA 1
ATOM 1638 C C . GLU A 1 231 ? -1.979 19.980 -33.083 1.00 18.52 220 GLU A C 1
ATOM 1639 O O . GLU A 1 231 ? -2.313 21.164 -32.913 1.00 18.90 220 GLU A O 1
ATOM 1645 N N . LEU A 1 232 ? -1.994 19.079 -32.104 1.00 15.43 221 LEU A N 1
ATOM 1646 C CA . LEU A 1 232 ? -2.444 19.400 -30.752 1.00 14.56 221 LEU A CA 1
ATOM 1647 C C . LEU A 1 232 ? -1.717 20.609 -30.153 1.00 16.85 221 LEU A C 1
ATOM 1648 O O . LEU A 1 232 ? -2.341 21.427 -29.471 1.00 14.33 221 LEU A O 1
ATOM 1653 N N . ALA A 1 233 ? -0.408 20.676 -30.382 1.00 15.05 222 ALA A N 1
ATOM 1654 C CA . ALA A 1 233 ? 0.449 21.695 -29.786 1.00 17.46 222 ALA A CA 1
ATOM 1655 C C . ALA A 1 233 ? 0.048 23.100 -30.204 1.00 16.45 222 ALA A C 1
ATOM 1656 O O . ALA A 1 233 ? 0.357 24.058 -29.477 1.00 17.46 222 ALA A O 1
ATOM 1658 N N . ALA A 1 234 ? -0.638 23.218 -31.338 1.00 17.61 223 ALA A N 1
ATOM 1659 C CA . ALA A 1 234 ? -1.156 24.537 -31.768 1.00 15.96 223 ALA A CA 1
ATOM 1660 C C . ALA A 1 234 ? -2.115 25.112 -30.722 1.00 19.54 223 ALA A C 1
ATOM 1661 O O . ALA A 1 234 ? -2.344 26.334 -30.682 1.00 18.97 223 ALA A O 1
ATOM 1663 N N . TYR A 1 235 ? -2.732 24.236 -29.933 1.00 16.56 224 TYR A N 1
ATOM 1664 C CA . TYR A 1 235 ? -3.757 24.635 -28.967 1.00 15.52 224 TYR A CA 1
ATOM 1665 C C . TYR A 1 235 ? -3.319 24.505 -27.523 1.00 15.76 224 TYR A C 1
ATOM 1666 O O . TYR A 1 235 ? -4.118 24.731 -26.620 1.00 15.97 224 TYR A O 1
ATOM 1675 N N . GLN A 1 236 ? -2.051 24.160 -27.322 1.00 14.57 225 GLN A N 1
ATOM 1676 C CA . GLN A 1 236 ? -1.493 24.059 -25.988 1.00 14.59 225 GLN A CA 1
ATOM 1677 C C . GLN A 1 236 ? -0.801 25.337 -25.543 1.00 16.19 225 GLN A C 1
ATOM 1678 O O . GLN A 1 236 ? -0.083 25.983 -26.315 1.00 16.62 225 GLN A O 1
ATOM 1684 N N . GLN A 1 237 ? -0.976 25.653 -24.272 1.00 16.45 226 GLN A N 1
ATOM 1685 C CA . GLN A 1 237 ? -0.416 26.876 -23.700 1.00 16.99 226 GLN A CA 1
ATOM 1686 C C . GLN A 1 237 ? 1.077 27.059 -24.013 1.00 19.95 226 GLN A C 1
ATOM 1687 O O . GLN A 1 237 ? 1.869 26.128 -23.897 1.00 17.29 226 GLN A O 1
ATOM 1693 N N . LYS A 1 238 ? 1.472 28.272 -24.410 1.00 20.43 227 LYS A N 1
ATOM 1694 C CA . LYS A 1 238 ? 2.886 28.545 -24.687 1.00 19.69 227 LYS A CA 1
ATOM 1695 C C . LYS A 1 238 ? 3.730 28.619 -23.418 1.00 20.42 227 LYS A C 1
ATOM 1696 O O . LYS A 1 238 ? 3.211 28.758 -22.321 1.00 21.01 227 LYS A O 1
ATOM 1702 N N . GLY A 1 239 ? 5.049 28.490 -23.563 1.00 19.00 228 GLY A N 1
ATOM 1703 C CA . GLY A 1 239 ? 5.922 28.545 -22.401 1.00 19.25 228 GLY A CA 1
ATOM 1704 C C . GLY A 1 239 ? 5.773 27.367 -21.454 1.00 19.44 228 GLY A C 1
ATOM 1705 O O . GLY A 1 239 ? 6.045 27.475 -20.250 1.00 19.12 228 GLY A O 1
ATOM 1706 N N . ALA A 1 240 ? 5.354 26.225 -22.001 1.00 18.15 229 ALA A N 1
ATOM 1707 C CA . ALA A 1 240 ? 5.087 25.061 -21.162 1.00 18.91 229 ALA A CA 1
ATOM 1708 C C . ALA A 1 240 ? 6.286 24.497 -20.401 1.00 15.74 229 ALA A C 1
ATOM 1709 O O . ALA A 1 240 ? 6.136 24.077 -19.254 1.00 15.84 229 ALA A O 1
ATOM 1711 N N . ASN A 1 241 ? 7.458 24.467 -21.041 1.00 17.76 230 ASN A N 1
ATOM 1712 C CA . ASN A 1 241 ? 8.637 23.894 -20.407 1.00 18.75 230 ASN A CA 1
ATOM 1713 C C . ASN A 1 241 ? 9.107 24.673 -19.187 1.00 19.19 230 ASN A C 1
ATOM 1714 O O . ASN A 1 241 ? 9.840 24.144 -18.369 1.00 18.29 230 ASN A O 1
ATOM 1719 N N . GLY A 1 242 ? 8.666 25.925 -19.078 1.00 19.73 231 GLY A N 1
ATOM 1720 C CA . GLY A 1 242 ? 9.002 26.752 -17.930 1.00 23.08 231 GLY A CA 1
ATOM 1721 C C . GLY A 1 242 ? 7.911 26.821 -16.869 1.00 22.37 231 GLY A C 1
ATOM 1722 O O . GLY A 1 242 ? 8.078 27.482 -15.842 1.00 22.79 231 GLY A O 1
ATOM 1723 N N . ARG A 1 243 ? 6.816 26.086 -17.082 1.00 20.50 232 ARG A N 1
ATOM 1724 C CA . ARG A 1 243 ? 5.632 26.192 -16.219 1.00 18.40 232 ARG A CA 1
ATOM 1725 C C . ARG A 1 243 ? 5.426 24.979 -15.320 1.00 19.19 232 ARG A C 1
ATOM 1726 O O . ARG A 1 243 ? 5.559 23.833 -15.782 1.00 17.26 232 ARG A O 1
ATOM 1734 N N . THR A 1 244 ? 5.081 25.222 -14.058 1.00 16.56 233 THR A N 1
ATOM 1735 C CA . THR A 1 244 ? 4.739 24.117 -13.146 1.00 17.33 233 THR A CA 1
ATOM 1736 C C . THR A 1 244 ? 3.300 23.685 -13.424 1.00 16.20 233 THR A C 1
ATOM 1737 O O . THR A 1 244 ? 2.465 24.466 -13.898 1.00 17.23 233 THR A O 1
ATOM 1741 N N . TRP A 1 245 ? 2.994 22.424 -13.125 1.00 17.21 234 TRP A N 1
ATOM 1742 C CA . TRP A 1 245 ? 1.647 21.969 -13.396 1.00 16.13 234 TRP A CA 1
ATOM 1743 C C . TRP A 1 245 ? 0.623 22.740 -12.555 1.00 15.87 234 TRP A C 1
ATOM 1744 O O . TRP A 1 245 ? -0.472 23.029 -13.031 1.00 17.71 234 TRP A O 1
ATOM 1755 N N . GLN A 1 246 ? 0.976 23.100 -11.321 1.00 14.40 235 GLN A N 1
ATOM 1756 C CA . GLN A 1 246 ? 0.049 23.875 -10.499 1.00 16.77 235 GLN A CA 1
ATOM 1757 C C . GLN A 1 246 ? -0.298 25.225 -11.157 1.00 16.80 235 GLN A C 1
ATOM 1758 O O . GLN A 1 246 ? -1.435 25.683 -11.073 1.00 18.16 235 GLN A O 1
ATOM 1764 N N . ASP A 1 247 ? 0.667 25.869 -11.815 1.00 17.97 236 ASP A N 1
ATOM 1765 C CA . ASP A 1 247 ? 0.374 27.145 -12.475 1.00 18.21 236 ASP A CA 1
ATOM 1766 C C . ASP A 1 247 ? -0.574 26.969 -13.666 1.00 18.77 236 ASP A C 1
ATOM 1767 O O . ASP A 1 247 ? -1.400 27.834 -13.951 1.00 18.41 236 ASP A O 1
ATOM 1772 N N . ALA A 1 248 ? -0.455 25.837 -14.365 1.00 16.12 237 ALA A N 1
ATOM 1773 C CA . ALA A 1 248 ? -1.394 25.533 -15.437 1.00 16.27 237 ALA A CA 1
ATOM 1774 C C . ALA A 1 248 ? -2.778 25.264 -14.834 1.00 15.91 237 ALA A C 1
ATOM 1775 O O . ALA A 1 248 ? -3.793 25.742 -15.345 1.00 14.46 237 ALA A O 1
ATOM 1777 N N . ALA A 1 249 ? -2.817 24.521 -13.732 1.00 14.81 238 ALA A N 1
ATOM 1778 C CA . ALA A 1 249 ? -4.078 24.233 -13.064 1.00 16.23 238 ALA A CA 1
ATOM 1779 C C . ALA A 1 249 ? -4.750 25.520 -12.552 1.00 19.35 238 ALA A C 1
ATOM 1780 O O . ALA A 1 249 ? -5.974 25.661 -12.646 1.00 15.82 238 ALA A O 1
ATOM 1782 N N . LYS A 1 250 ? -3.939 26.474 -12.091 1.00 20.29 239 LYS A N 1
ATOM 1783 C CA . LYS A 1 250 ? -4.484 27.764 -11.622 1.00 22.51 239 LYS A CA 1
ATOM 1784 C C . LYS A 1 250 ? -5.037 28.545 -12.807 1.00 22.56 239 LYS A C 1
ATOM 1785 O O . LYS A 1 250 ? -6.051 29.233 -12.676 1.00 23.57 239 LYS A O 1
ATOM 1791 N N . ALA A 1 251 ? -4.403 28.429 -13.974 1.00 21.01 240 ALA A N 1
ATOM 1792 C CA . ALA A 1 251 ? -4.927 29.088 -15.175 1.00 20.14 240 ALA A CA 1
ATOM 1793 C C . ALA A 1 251 ? -6.329 28.585 -15.529 1.00 20.81 240 ALA A C 1
ATOM 1794 O O . ALA A 1 251 ? -7.213 29.377 -15.886 1.00 19.66 240 ALA A O 1
ATOM 1796 N N . LEU A 1 252 ? -6.536 27.263 -15.445 1.00 17.43 241 LEU A N 1
ATOM 1797 C CA . LEU A 1 252 ? -7.852 26.688 -15.680 1.00 17.56 241 LEU A CA 1
ATOM 1798 C C . LEU A 1 252 ? -8.836 27.20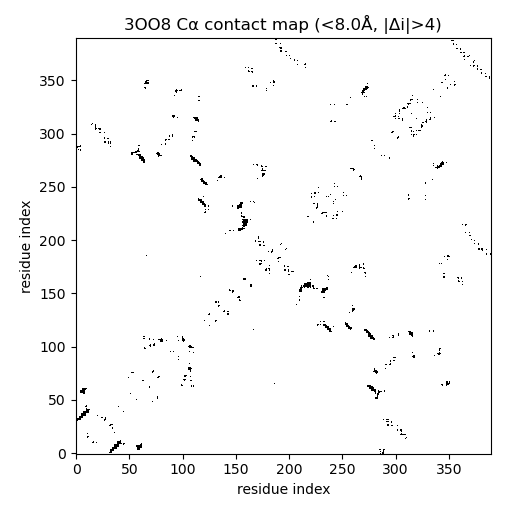0 -14.615 1.00 18.70 241 LEU A C 1
ATOM 1799 O O . LEU A 1 252 ? -9.928 27.680 -14.945 1.00 17.71 241 LEU A O 1
ATOM 1804 N N . GLU A 1 253 ? -8.422 27.138 -13.348 1.00 17.05 242 GLU A N 1
ATOM 1805 C CA . GLU A 1 253 ? -9.267 27.544 -12.236 1.00 17.62 242 GLU A CA 1
ATOM 1806 C C . GLU A 1 253 ? -9.684 29.014 -12.338 1.00 19.79 242 GLU A C 1
ATOM 1807 O O . GLU A 1 253 ? -10.826 29.370 -12.012 1.00 21.45 242 GLU A O 1
ATOM 1813 N N . ASN A 1 254 ? -8.750 29.838 -12.792 1.00 20.73 243 ASN A N 1
ATOM 1814 C CA . ASN A 1 254 ? -8.977 31.293 -12.944 1.00 22.00 243 ASN A CA 1
ATOM 1815 C C . ASN A 1 254 ? -9.673 31.624 -14.264 1.00 23.06 243 ASN A C 1
ATOM 1816 O O . ASN A 1 254 ? -9.822 32.791 -14.635 1.00 23.00 243 ASN A O 1
ATOM 1821 N N . LYS A 1 255 ? -10.097 30.583 -14.982 1.00 21.39 244 LYS A N 1
ATOM 1822 C CA . LYS A 1 255 ? -10.783 30.729 -16.256 1.00 20.98 244 LYS A CA 1
ATOM 1823 C C . LYS A 1 255 ? -9.979 31.386 -17.389 1.00 19.64 244 LYS A C 1
ATOM 1824 O O . LYS A 1 255 ? -10.543 31.929 -18.332 1.00 20.52 244 LYS A O 1
ATOM 1830 N N . GLN A 1 256 ? -8.657 31.296 -17.302 1.00 19.86 245 GLN A N 1
ATOM 1831 C CA . GLN A 1 256 ? -7.777 31.808 -18.331 1.00 21.01 245 GLN A CA 1
ATOM 1832 C C . GLN A 1 256 ? -7.529 30.745 -19.397 1.00 20.97 245 GLN A C 1
ATOM 1833 O O . GLN A 1 256 ? -7.112 31.054 -20.502 1.00 23.72 245 GLN A O 1
ATOM 1839 N N . ALA A 1 257 ? -7.816 29.491 -19.056 1.00 17.71 246 ALA A N 1
ATOM 1840 C CA . ALA A 1 257 ? -7.698 28.390 -20.014 1.00 16.65 246 ALA A CA 1
ATOM 1841 C C . ALA A 1 257 ? -9.033 27.637 -20.011 1.00 16.17 246 ALA A C 1
ATOM 1842 O O . ALA A 1 257 ? -9.711 27.604 -18.988 1.00 17.46 246 ALA A O 1
ATOM 1844 N N . GLY A 1 258 ? -9.382 27.034 -21.145 1.00 14.25 247 GLY A N 1
ATOM 1845 C CA . GLY A 1 258 ? -10.637 26.298 -21.272 1.00 15.70 247 GLY A CA 1
ATOM 1846 C C . GLY A 1 258 ? -10.629 24.858 -20.766 1.00 14.62 247 GLY A C 1
ATOM 1847 O O . GLY A 1 258 ? -11.669 24.353 -20.320 1.00 14.36 247 GLY A O 1
ATOM 1848 N N . MET A 1 259 ? -9.467 24.205 -20.838 1.00 14.04 248 MET A N 1
ATOM 1849 C CA . MET A 1 259 ? -9.315 22.780 -20.455 1.00 15.97 248 MET A CA 1
ATOM 1850 C C . MET A 1 259 ? -7.905 22.493 -19.923 1.00 15.07 248 MET A C 1
ATOM 1851 O O . MET A 1 259 ? -6.959 23.271 -20.132 1.00 15.18 248 MET A O 1
ATOM 1856 N N . MET A 1 260 ? -7.744 21.369 -19.239 1.00 13.18 249 MET A N 1
ATOM 1857 C CA . MET A 1 260 ? -6.406 20.917 -18.875 1.00 12.13 249 MET A CA 1
ATOM 1858 C C . MET A 1 260 ? -6.435 19.393 -18.725 1.00 12.39 249 MET A C 1
ATOM 1859 O O . MET A 1 260 ? -7.328 18.850 -18.060 1.00 14.38 249 MET A O 1
ATOM 1864 N N . PHE A 1 261 ? -5.498 18.712 -19.375 1.00 12.41 250 PHE A N 1
ATOM 1865 C CA . PHE A 1 261 ? -5.422 17.233 -19.312 1.00 9.13 250 PHE A CA 1
ATOM 1866 C C . PHE A 1 261 ? -4.378 16.837 -18.288 1.00 10.29 250 PHE A C 1
ATOM 1867 O O . PHE A 1 261 ? -3.211 17.171 -18.437 1.00 9.71 250 PHE A O 1
ATOM 1875 N N . GLN A 1 262 ? -4.789 16.159 -17.217 1.00 8.10 251 GLN A N 1
ATOM 1876 C CA . GLN A 1 262 ? -3.820 15.618 -16.256 1.00 9.51 251 GLN A CA 1
ATOM 1877 C C . GLN A 1 262 ? -4.549 14.668 -15.290 1.00 10.21 251 GLN A C 1
ATOM 1878 O O . GLN A 1 262 ? -5.715 14.327 -15.522 1.00 10.52 251 GLN A O 1
ATOM 1884 N N . GLY A 1 263 ? -3.868 14.218 -14.236 1.00 11.74 252 GLY A N 1
ATOM 1885 C CA . GLY A 1 263 ? -4.488 13.310 -13.261 1.00 10.14 252 GLY A CA 1
ATOM 1886 C C . GLY A 1 263 ? -5.448 14.028 -12.328 1.00 12.52 252 GLY A C 1
ATOM 1887 O O . GLY A 1 263 ? -5.224 15.198 -12.002 1.00 13.68 252 GLY A O 1
ATOM 1888 N N . SER A 1 264 ? -6.529 13.367 -11.902 1.00 10.53 253 SER A N 1
ATOM 1889 C CA . SER A 1 264 ? -7.470 14.075 -11.003 1.00 12.10 253 SER A CA 1
ATOM 1890 C C . SER A 1 264 ? -6.865 14.436 -9.640 1.00 11.78 253 SER A C 1
ATOM 1891 O O . SER A 1 264 ? -7.234 15.467 -9.056 1.00 14.32 253 SER A O 1
ATOM 1894 N N . ASN A 1 265 ? -5.926 13.638 -9.149 1.00 11.73 254 ASN A N 1
ATOM 1895 C CA . ASN A 1 265 ? -5.270 13.924 -7.872 1.00 13.06 254 ASN A CA 1
ATOM 1896 C C . ASN A 1 265 ? -4.269 15.077 -7.975 1.00 14.35 254 ASN A C 1
ATOM 1897 O O . ASN A 1 265 ? -3.532 15.385 -7.036 1.00 15.26 254 ASN A O 1
ATOM 1902 N N . GLN A 1 266 ? -4.216 15.665 -9.169 1.00 13.26 255 GLN A N 1
ATOM 1903 C CA . GLN A 1 266 ? -3.406 16.861 -9.409 1.00 13.51 255 GLN A CA 1
ATOM 1904 C C . GLN A 1 266 ? -4.351 18.026 -9.637 1.00 14.32 255 GLN A C 1
ATOM 1905 O O . GLN A 1 266 ? -4.511 18.902 -8.753 1.00 16.25 255 GLN A O 1
ATOM 1911 N N . VAL A 1 267 ? -5.044 18.029 -10.778 1.00 12.34 256 VAL A N 1
ATOM 1912 C CA . VAL A 1 267 ? -5.875 19.178 -11.137 1.00 13.43 256 VAL A CA 1
ATOM 1913 C C . VAL A 1 267 ? -6.985 19.425 -10.111 1.00 15.73 256 VAL A C 1
ATOM 1914 O O . VAL A 1 267 ? -7.144 20.554 -9.632 1.00 14.38 256 VAL A O 1
ATOM 1918 N N . ALA A 1 268 ? -7.788 18.410 -9.799 1.00 13.39 257 ALA A N 1
ATOM 1919 C CA . ALA A 1 268 ? -8.924 18.613 -8.894 1.00 14.53 257 ALA A CA 1
ATOM 1920 C C . ALA A 1 268 ? -8.428 18.945 -7.483 1.00 17.39 257 ALA A C 1
ATOM 1921 O O . ALA A 1 268 ? -9.021 19.789 -6.789 1.00 17.70 257 ALA A O 1
ATOM 1923 N N . ALA A 1 269 ? -7.342 18.294 -7.067 1.00 16.41 258 ALA A N 1
ATOM 1924 C CA . ALA A 1 269 ? -6.766 18.535 -5.746 1.00 17.78 258 ALA A CA 1
ATOM 1925 C C . ALA A 1 269 ? -6.318 19.983 -5.623 1.00 19.00 258 ALA A C 1
ATOM 1926 O O . ALA A 1 269 ? -6.336 20.545 -4.522 1.00 19.42 258 ALA A O 1
ATOM 1928 N N . ASN A 1 270 ? -5.918 20.579 -6.739 1.00 16.93 259 ASN A N 1
ATOM 1929 C CA . ASN A 1 270 ? -5.368 21.949 -6.720 1.00 17.86 259 ASN A CA 1
ATOM 1930 C C . ASN A 1 270 ? -6.439 23.013 -6.587 1.00 19.98 259 ASN A C 1
ATOM 1931 O O . ASN A 1 270 ? -6.139 24.148 -6.180 1.00 17.61 259 ASN A O 1
ATOM 1936 N N . TYR A 1 271 ? -7.669 22.666 -6.967 1.00 18.38 260 TYR A N 1
ATOM 1937 C CA . TYR A 1 271 ? -8.777 23.631 -6.929 1.00 17.75 260 TYR A CA 1
ATOM 1938 C C . TYR A 1 271 ? -9.098 24.013 -5.482 1.00 18.62 260 TYR A C 1
ATOM 1939 O O . TYR A 1 271 ? -8.976 23.205 -4.556 1.00 20.14 260 TYR A O 1
ATOM 1948 N N . SER A 1 272 ? -9.516 25.262 -5.299 1.00 20.52 261 SER A N 1
ATOM 1949 C CA . SER A 1 272 ? -10.035 25.679 -4.001 1.00 22.23 261 SER A CA 1
ATOM 1950 C C . SER A 1 272 ? -11.379 24.972 -3.740 1.00 22.81 261 SER A C 1
ATOM 1951 O O . SER A 1 272 ? -12.083 24.597 -4.674 1.00 22.49 261 SER A O 1
ATOM 1954 N N . ALA A 1 273 ? -11.745 24.799 -2.472 1.00 24.09 262 ALA A N 1
ATOM 1955 C CA . ALA A 1 273 ? -13.034 24.210 -2.113 1.00 23.90 262 ALA A CA 1
ATOM 1956 C C . ALA A 1 273 ? -14.218 24.970 -2.727 1.00 23.69 262 ALA A C 1
ATOM 1957 O O . ALA A 1 273 ? -15.209 24.357 -3.112 1.00 24.13 262 ALA A O 1
ATOM 1959 N N . LYS A 1 274 ? -14.108 26.300 -2.837 1.00 24.51 263 LYS A N 1
ATOM 1960 C CA . LYS A 1 274 ? -15.170 27.117 -3.427 1.00 27.46 263 LYS A CA 1
ATOM 1961 C C . LYS A 1 274 ? -15.348 26.914 -4.938 1.00 25.44 263 LYS A C 1
ATOM 1962 O O . LYS A 1 274 ? -16.445 27.121 -5.469 1.00 26.45 263 LYS A O 1
ATOM 1968 N N . ASN A 1 275 ? -14.275 26.546 -5.640 1.00 23.43 264 ASN A N 1
ATOM 1969 C CA . ASN A 1 275 ? -14.361 26.391 -7.096 1.00 22.34 264 ASN A CA 1
ATOM 1970 C C . ASN A 1 275 ? -14.579 24.947 -7.556 1.00 20.55 264 ASN A C 1
ATOM 1971 O O . ASN A 1 275 ? -15.029 24.717 -8.687 1.00 21.01 264 ASN A O 1
ATOM 1976 N N . LEU A 1 276 ? -14.279 24.001 -6.672 1.00 20.20 265 LEU A N 1
ATOM 1977 C CA . LEU A 1 276 ? -14.409 22.569 -6.988 1.00 18.08 265 LEU A CA 1
ATOM 1978 C C . LEU A 1 276 ? -15.783 22.172 -7.514 1.00 20.03 265 LEU A C 1
ATOM 1979 O O . LEU A 1 276 ? -15.896 21.331 -8.400 1.00 19.54 265 LEU A O 1
ATOM 1984 N N . PRO A 1 277 ? -16.858 22.775 -6.986 1.00 19.30 266 PRO A N 1
ATOM 1985 C CA . PRO A 1 277 ? -18.173 22.450 -7.526 1.00 18.69 266 PRO A CA 1
ATOM 1986 C C . PRO A 1 277 ? -18.328 22.689 -9.037 1.00 18.30 266 PRO A C 1
ATOM 1987 O O . PRO A 1 277 ? -19.159 22.049 -9.670 1.00 21.01 266 PRO A O 1
ATOM 1991 N N . ASP A 1 278 ? -17.546 23.596 -9.611 1.00 18.10 267 ASP A N 1
ATOM 1992 C CA . ASP A 1 278 ? -17.648 23.915 -11.031 1.00 17.45 267 ASP A CA 1
ATOM 1993 C C . ASP A 1 278 ? -16.761 22.999 -11.888 1.00 16.99 267 ASP A C 1
ATOM 1994 O O . ASP A 1 278 ? -16.819 23.043 -13.106 1.00 18.67 267 ASP A O 1
ATOM 1999 N N . LEU A 1 279 ? -15.939 22.183 -11.252 1.00 16.43 268 LEU A N 1
ATOM 2000 C CA . LEU A 1 279 ? -14.998 21.343 -11.999 1.00 15.01 268 LEU A CA 1
ATOM 2001 C C . LEU A 1 279 ? -15.657 20.054 -12.512 1.00 13.77 268 LEU A C 1
ATOM 2002 O O . LEU A 1 279 ? -16.389 19.394 -11.771 1.00 16.30 268 LEU A O 1
ATOM 2007 N N . ASP A 1 280 ? -15.424 19.721 -13.781 1.00 13.96 269 ASP A N 1
ATOM 2008 C CA . ASP A 1 280 ? -15.890 18.457 -14.338 1.00 15.30 269 ASP A CA 1
ATOM 2009 C C . ASP A 1 280 ? -14.785 17.973 -15.273 1.00 14.43 269 ASP A C 1
ATOM 2010 O O . ASP A 1 280 ? -13.719 18.614 -15.419 1.00 12.63 269 ASP A O 1
ATOM 2015 N N . PHE A 1 281 ? -15.010 16.827 -15.900 1.00 13.17 270 PHE A N 1
ATOM 2016 C CA . PHE A 1 281 ? -14.034 16.355 -16.882 1.00 11.68 270 PHE A CA 1
ATOM 2017 C C . PHE A 1 281 ? -14.686 15.515 -17.935 1.00 9.95 270 PHE A C 1
ATOM 2018 O O . PHE A 1 281 ? -15.845 15.104 -17.795 1.00 11.03 270 PHE A O 1
ATOM 2026 N N . PHE A 1 282 ? -13.975 15.362 -19.046 1.00 10.88 271 PHE A N 1
ATOM 2027 C CA . PHE A 1 282 ? -14.366 14.389 -20.062 1.00 10.86 271 PHE A CA 1
ATOM 2028 C C . PHE A 1 282 ? -13.152 13.554 -20.435 1.00 10.31 271 PHE A C 1
ATOM 2029 O O . PHE A 1 282 ? -12.022 13.987 -20.253 1.00 10.71 271 PHE A O 1
ATOM 2037 N N . VAL A 1 283 ? -13.369 12.311 -20.886 1.00 10.03 272 VAL A N 1
ATOM 2038 C CA . VAL A 1 283 ? -12.222 11.527 -21.323 1.00 9.96 272 VAL A CA 1
ATOM 2039 C C . VAL A 1 283 ? -11.627 12.077 -22.617 1.00 9.71 272 VAL A C 1
ATOM 2040 O O . VAL A 1 283 ? -12.315 12.688 -23.447 1.00 11.37 272 VAL A O 1
ATOM 2044 N N . PHE A 1 284 ? -10.331 11.854 -22.803 1.00 10.08 273 PHE A N 1
ATOM 2045 C CA . PHE A 1 284 ? -9.713 12.354 -24.026 1.00 9.88 273 PHE A CA 1
ATOM 2046 C C . PHE A 1 284 ? -10.480 11.830 -25.240 1.00 11.43 273 PHE A C 1
ATOM 2047 O O . PHE A 1 284 ? -10.828 10.630 -25.285 1.00 11.09 273 PHE A O 1
ATOM 2055 N N . PRO A 1 285 ? -10.766 12.692 -26.234 1.00 9.83 274 PRO A N 1
ATOM 2056 C CA . PRO A 1 285 ? -11.609 12.259 -27.374 1.00 12.05 274 PRO A CA 1
ATOM 2057 C C . PRO A 1 285 ? -11.036 11.122 -28.220 1.00 12.00 274 PRO A C 1
ATOM 2058 O O . PRO A 1 285 ? -9.838 10.852 -28.185 1.00 11.56 274 PRO A O 1
ATOM 2062 N N . ALA A 1 286 ? -11.914 10.467 -28.976 1.00 13.50 275 ALA A N 1
ATOM 2063 C CA . ALA A 1 286 ? -11.525 9.340 -29.833 1.00 13.40 275 ALA A CA 1
ATOM 2064 C C . ALA A 1 286 ? -10.791 9.884 -31.053 1.00 15.30 275 ALA A C 1
ATOM 2065 O O . ALA A 1 286 ? -11.170 10.946 -31.611 1.00 14.84 275 ALA A O 1
ATOM 2067 N N . ILE A 1 287 ? -9.721 9.192 -31.451 1.00 12.54 276 ILE A N 1
ATOM 2068 C CA . ILE A 1 287 ? -9.015 9.516 -32.676 1.00 11.94 276 ILE A CA 1
ATOM 2069 C C . ILE A 1 287 ? -9.220 8.402 -33.696 1.00 13.59 276 ILE A C 1
ATOM 2070 O O . ILE A 1 287 ? -9.715 8.632 -34.788 1.00 14.84 276 ILE A O 1
ATOM 2075 N N . ASN A 1 288 ? -8.829 7.182 -33.328 1.00 15.25 277 ASN A N 1
ATOM 2076 C CA . ASN A 1 288 ? -8.934 6.028 -34.235 1.00 13.94 277 ASN A CA 1
ATOM 2077 C C . ASN A 1 288 ? -10.077 5.198 -33.689 1.00 14.39 277 ASN A C 1
ATOM 2078 O O . ASN A 1 288 ? -10.004 4.623 -32.609 1.00 14.52 277 ASN A O 1
ATOM 2083 N N . PRO A 1 289 ? -11.204 5.198 -34.403 1.00 12.48 278 PRO A N 1
ATOM 2084 C CA . PRO A 1 289 ? -12.358 4.525 -33.865 1.00 14.40 278 PRO A CA 1
ATOM 2085 C C . PRO A 1 289 ? -12.131 3.042 -33.524 1.00 14.12 278 PRO A C 1
ATOM 2086 O O . PRO A 1 289 ? -12.898 2.471 -32.771 1.00 14.61 278 PRO A O 1
ATOM 2090 N N . GLN A 1 290 ? -11.074 2.428 -34.038 1.00 12.91 279 GLN A N 1
ATOM 2091 C CA . GLN A 1 290 ? -10.802 1.044 -33.646 1.00 11.59 279 GLN A CA 1
ATOM 2092 C C . GLN A 1 290 ? -10.600 0.949 -32.133 1.00 12.21 279 GLN A C 1
ATOM 2093 O O . GLN A 1 290 ? -10.963 -0.057 -31.511 1.00 13.82 279 GLN A O 1
ATOM 2099 N N . TYR A 1 291 ? -10.035 1.997 -31.547 1.00 12.30 280 TYR A N 1
ATOM 2100 C CA . TYR A 1 291 ? -9.727 2.009 -30.110 1.00 11.59 280 TYR A CA 1
ATOM 2101 C C . TYR A 1 291 ? -10.628 2.921 -29.288 1.00 14.25 280 TYR A C 1
ATOM 2102 O O . TYR A 1 291 ? -10.451 3.034 -28.074 1.00 13.01 280 TYR A O 1
ATOM 2111 N N . GLY A 1 292 ? -11.577 3.577 -29.953 1.00 12.52 281 GLY A N 1
ATOM 2112 C CA . GLY A 1 292 ? -12.543 4.469 -29.298 1.00 12.65 281 GLY A CA 1
ATOM 2113 C C . GLY A 1 292 ? -11.929 5.285 -28.163 1.00 13.70 281 GLY A C 1
ATOM 2114 O O . GLY A 1 292 ? -10.885 5.929 -28.325 1.00 14.49 281 GLY A O 1
ATOM 2115 N N . THR A 1 293 ? -12.577 5.217 -27.002 1.00 10.25 282 THR A N 1
ATOM 2116 C CA . THR A 1 293 ? -12.012 5.767 -25.778 1.00 10.74 282 THR A CA 1
ATOM 2117 C C . THR A 1 293 ? -11.802 4.607 -24.822 1.00 12.00 282 THR A C 1
ATOM 2118 O O . THR A 1 293 ? -12.009 4.728 -23.613 1.00 13.47 282 THR A O 1
ATOM 2122 N N . ASP A 1 294 ? -11.362 3.472 -25.369 1.00 10.95 283 ASP A N 1
ATOM 2123 C CA . ASP A 1 294 ? -11.347 2.249 -24.565 1.00 12.25 283 ASP A CA 1
ATOM 2124 C C . ASP A 1 294 ? -10.294 2.169 -23.480 1.00 11.47 283 ASP A C 1
ATOM 2125 O O . ASP A 1 294 ? -10.363 1.301 -22.605 1.00 12.72 283 ASP A O 1
ATOM 2130 N N . TYR A 1 295 ? -9.308 3.055 -23.549 1.00 10.56 284 TYR A N 1
ATOM 2131 C CA . TYR A 1 295 ? -8.121 2.939 -22.702 1.00 8.43 284 TYR A CA 1
ATOM 2132 C C . TYR A 1 295 ? -7.828 4.243 -21.994 1.00 9.84 284 TYR A C 1
ATOM 2133 O O . TYR A 1 295 ? -8.150 5.328 -22.502 1.00 10.16 284 TYR A O 1
ATOM 2142 N N . MET A 1 296 ? -7.208 4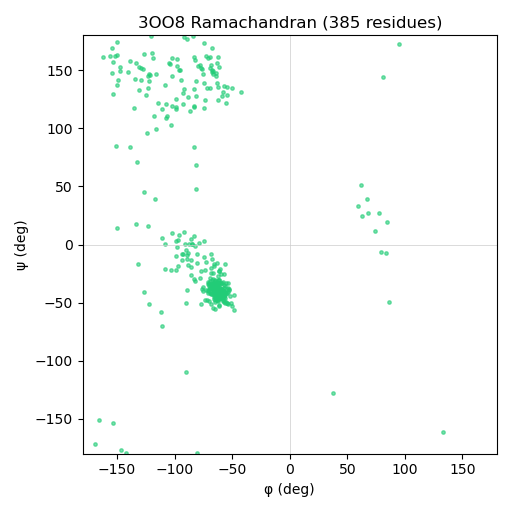.159 -20.825 1.00 8.95 285 MET A N 1
ATOM 2143 C CA . MET A 1 296 ? -6.880 5.360 -20.043 1.00 8.45 285 MET A CA 1
ATOM 2144 C C . MET A 1 296 ? -5.686 5.019 -19.157 1.00 9.22 285 MET A C 1
ATOM 2145 O O . MET A 1 296 ? -5.577 3.875 -18.710 1.00 8.84 285 MET A O 1
ATOM 2150 N N . ASP A 1 297 ? -4.820 5.984 -18.880 1.00 7.31 286 ASP A N 1
ATOM 2151 C CA . ASP A 1 297 ? -3.855 5.847 -17.785 1.00 7.42 286 ASP A CA 1
ATOM 2152 C C . ASP A 1 297 ? -4.656 6.023 -16.481 1.00 9.53 286 ASP A C 1
ATOM 2153 O O . ASP A 1 297 ? -5.233 7.094 -16.240 1.00 9.81 286 ASP A O 1
ATOM 2158 N N . ALA A 1 298 ? -4.694 4.987 -15.649 1.00 9.39 287 ALA A N 1
ATOM 2159 C CA . ALA A 1 298 ? -5.352 5.088 -14.335 1.00 9.49 287 ALA A CA 1
ATOM 2160 C C . ALA A 1 298 ? -4.454 4.354 -13.345 1.00 9.82 287 ALA A C 1
ATOM 2161 O O . ALA A 1 298 ? -4.643 3.163 -13.066 1.00 10.26 287 ALA A O 1
ATOM 2163 N N . PRO A 1 299 ? -3.420 5.034 -12.824 1.00 8.10 288 PRO A N 1
ATOM 2164 C CA . PRO A 1 299 ? -2.422 4.364 -11.974 1.00 9.38 288 PRO A CA 1
ATOM 2165 C C . PRO A 1 299 ? -3.045 3.647 -10.763 1.00 10.05 288 PRO A C 1
ATOM 2166 O O . PRO A 1 299 ? -3.717 4.281 -9.944 1.00 10.26 288 PRO A O 1
ATOM 2170 N N . THR A 1 300 ? -2.802 2.332 -10.671 1.00 8.42 289 THR A N 1
ATOM 2171 C CA . THR A 1 300 ? -3.494 1.467 -9.739 1.00 8.61 289 THR A CA 1
ATOM 2172 C C . THR A 1 300 ? -2.537 0.902 -8.693 1.00 9.88 289 THR A C 1
ATOM 2173 O O . THR A 1 300 ? -1.543 0.206 -9.004 1.00 10.68 289 THR A O 1
ATOM 2177 N N . ASP A 1 301 ? -2.858 1.182 -7.438 1.00 8.51 290 ASP A N 1
ATOM 2178 C CA . ASP A 1 301 ? -2.058 0.717 -6.319 1.00 10.12 290 ASP A CA 1
ATOM 2179 C C . ASP A 1 301 ? -2.664 -0.576 -5.762 1.00 9.34 290 ASP A C 1
ATOM 2180 O O . ASP A 1 301 ? -3.883 -0.756 -5.820 1.00 9.86 290 ASP A O 1
ATOM 2185 N N . GLY A 1 302 ? -1.834 -1.445 -5.202 1.00 10.39 291 GLY A N 1
ATOM 2186 C CA . GLY A 1 302 ? -2.361 -2.687 -4.625 1.00 10.37 291 GLY A CA 1
ATOM 2187 C C . GLY A 1 302 ? -1.344 -3.361 -3.743 1.00 10.92 291 GLY A C 1
ATOM 2188 O O . GLY A 1 302 ? -0.519 -2.693 -3.116 1.00 10.65 291 GLY A O 1
ATOM 2189 N N . PHE A 1 303 ? -1.434 -4.687 -3.669 1.00 10.33 292 PHE A N 1
ATOM 2190 C CA . PHE A 1 303 ? -0.613 -5.461 -2.737 1.00 9.39 292 PHE A CA 1
ATOM 2191 C C . PHE A 1 303 ? -0.139 -6.735 -3.395 1.00 10.30 292 PHE A C 1
ATOM 2192 O O . PHE A 1 303 ? -0.818 -7.277 -4.277 1.00 10.99 292 PHE A O 1
ATOM 2200 N N . ILE A 1 304 ? 1.050 -7.145 -2.972 1.00 9.09 293 ILE A N 1
ATOM 2201 C CA . ILE A 1 304 ? 1.685 -8.362 -3.468 1.00 9.85 293 ILE A CA 1
ATOM 2202 C C . ILE A 1 304 ? 2.085 -9.267 -2.303 1.00 11.79 293 ILE A C 1
ATOM 2203 O O . ILE A 1 304 ? 2.158 -8.846 -1.137 1.00 10.80 293 ILE A O 1
ATOM 2208 N N . LEU A 1 305 ? 2.356 -10.525 -2.648 1.00 11.73 294 LEU A N 1
ATOM 2209 C CA . LEU A 1 305 ? 2.783 -11.538 -1.678 1.00 13.11 294 LEU A CA 1
ATOM 2210 C C . LEU A 1 305 ? 4.217 -12.009 -2.000 1.00 12.92 294 LEU A C 1
ATOM 2211 O O . LEU A 1 305 ? 4.407 -12.854 -2.903 1.00 14.50 294 LEU A O 1
ATOM 2216 N N . PRO A 1 306 ? 5.220 -11.475 -1.290 1.00 13.96 295 PRO A N 1
ATOM 2217 C CA . PRO A 1 306 ? 6.622 -11.827 -1.574 1.00 13.71 295 PRO A CA 1
ATOM 2218 C C . PRO A 1 306 ? 6.846 -13.318 -1.421 1.00 16.33 295 PRO A C 1
ATOM 2219 O O . PRO A 1 306 ? 6.436 -13.891 -0.408 1.00 16.84 295 PRO A O 1
ATOM 2223 N N . LYS A 1 307 ? 7.416 -13.949 -2.445 1.00 15.64 296 LYS A N 1
ATOM 2224 C CA . LYS A 1 307 ? 7.689 -15.397 -2.339 1.00 19.05 296 LYS A CA 1
ATOM 2225 C C . LYS A 1 307 ? 8.477 -15.753 -1.076 1.00 17.59 296 LYS A C 1
ATOM 2226 O O . LYS A 1 307 ? 8.200 -16.783 -0.447 1.00 17.04 296 LYS A O 1
ATOM 2232 N N . LYS A 1 308 ? 9.442 -14.915 -0.707 1.00 15.77 297 LYS A N 1
ATOM 2233 C CA . LYS A 1 308 ? 10.306 -15.146 0.459 1.00 17.70 297 LYS A CA 1
ATOM 2234 C C . LYS A 1 308 ? 9.661 -14.713 1.768 1.00 17.29 297 LYS A C 1
ATOM 2235 O O . LYS A 1 308 ? 10.244 -14.871 2.855 1.00 17.79 297 LYS A O 1
ATOM 2241 N N . GLY A 1 309 ? 8.442 -14.179 1.681 1.00 16.06 298 GLY A N 1
ATOM 2242 C CA . GLY A 1 309 ? 7.717 -13.816 2.897 1.00 18.03 298 GLY A CA 1
ATOM 2243 C C . GLY A 1 309 ? 7.297 -15.055 3.666 1.00 16.68 298 GLY A C 1
ATOM 2244 O O . GLY A 1 309 ? 7.257 -16.166 3.121 1.00 16.81 298 GLY A O 1
ATOM 2245 N N . LYS A 1 310 ? 6.979 -14.869 4.942 1.00 18.34 299 LYS A N 1
ATOM 2246 C CA . LYS A 1 310 ? 6.522 -15.968 5.772 1.00 18.92 299 LYS A CA 1
ATOM 2247 C C . LYS A 1 310 ? 5.015 -15.966 5.977 1.00 17.39 299 LYS A C 1
ATOM 2248 O O . LYS A 1 310 ? 4.354 -14.951 5.777 1.00 17.66 299 LYS A O 1
ATOM 2254 N N . ASN A 1 311 ? 4.471 -17.117 6.360 1.00 18.07 300 ASN A N 1
ATOM 2255 C CA . ASN A 1 311 ? 3.061 -17.238 6.677 1.00 17.30 300 ASN A CA 1
ATOM 2256 C C . ASN A 1 311 ? 2.130 -16.920 5.508 1.00 16.97 300 ASN A C 1
ATOM 2257 O O . ASN A 1 311 ? 1.186 -16.126 5.628 1.00 17.43 300 ASN A O 1
ATOM 2262 N N . ALA A 1 312 ? 2.379 -17.553 4.365 1.00 16.27 301 ALA A N 1
ATOM 2263 C CA . ALA A 1 312 ? 1.597 -17.292 3.151 1.00 14.76 301 ALA A CA 1
ATOM 2264 C C . ALA A 1 312 ? 0.111 -17.550 3.285 1.00 15.81 301 ALA A C 1
ATOM 2265 O O . ALA A 1 312 ? -0.698 -16.817 2.720 1.00 14.61 301 ALA A O 1
ATOM 2267 N N . ALA A 1 313 ? -0.265 -18.619 3.989 1.00 14.08 302 ALA A N 1
ATOM 2268 C CA . ALA A 1 313 ? -1.680 -18.958 4.118 1.00 17.56 302 ALA A CA 1
ATOM 2269 C C . ALA A 1 313 ? -2.469 -17.832 4.774 1.00 17.11 302 ALA A C 1
ATOM 2270 O O . ALA A 1 313 ? -3.558 -17.472 4.300 1.00 17.46 302 ALA A O 1
ATOM 2272 N N . ALA A 1 314 ? -1.909 -17.283 5.852 1.00 16.93 303 ALA A N 1
ATOM 2273 C CA . ALA A 1 314 ? -2.577 -16.211 6.583 1.00 15.29 303 ALA A CA 1
ATOM 2274 C C . ALA A 1 314 ? -2.570 -14.952 5.728 1.00 14.08 303 ALA A C 1
ATOM 2275 O O . ALA A 1 314 ? -3.545 -14.180 5.715 1.00 14.69 303 ALA A O 1
ATOM 2277 N N . ALA A 1 315 ? -1.477 -14.770 4.989 1.00 11.16 304 ALA A N 1
ATOM 2278 C CA . ALA A 1 315 ? -1.354 -13.550 4.129 1.00 11.01 304 ALA A CA 1
ATOM 2279 C C . ALA A 1 315 ? -2.445 -13.582 3.061 1.00 12.02 304 ALA A C 1
ATOM 2280 O O . ALA A 1 315 ? -3.041 -12.561 2.711 1.00 12.67 304 ALA A O 1
ATOM 2282 N N . LYS A 1 316 ? -2.719 -14.767 2.532 1.00 11.48 305 LYS A N 1
ATOM 2283 C CA . LYS A 1 316 ? -3.761 -14.893 1.525 1.00 11.81 305 LYS A CA 1
ATOM 2284 C C . LYS A 1 316 ? -5.139 -14.553 2.075 1.00 11.49 305 LYS A C 1
ATOM 2285 O O . LYS A 1 316 ? -5.960 -14.013 1.358 1.00 13.71 305 LYS A O 1
ATOM 2291 N N . LYS A 1 317 ? -5.400 -14.845 3.350 1.00 14.28 306 LYS A N 1
ATOM 2292 C CA . LYS A 1 317 ? -6.710 -14.505 3.912 1.00 13.47 306 LYS A CA 1
ATOM 2293 C C . LYS A 1 317 ? -6.856 -13.000 3.982 1.00 13.03 306 LYS A C 1
ATOM 2294 O O . LYS A 1 317 ? -7.926 -12.468 3.717 1.00 12.86 306 LYS A O 1
ATOM 2300 N N . VAL A 1 318 ? -5.754 -12.333 4.320 1.00 10.32 307 VAL A N 1
ATOM 2301 C CA . VAL A 1 318 ? -5.754 -10.870 4.420 1.00 10.09 307 VAL A CA 1
ATOM 2302 C C . VAL A 1 318 ? -5.958 -10.293 3.013 1.00 11.65 307 VAL A C 1
ATOM 2303 O O . VAL A 1 318 ? -6.712 -9.334 2.825 1.00 10.92 307 VAL A O 1
ATOM 2307 N N . LEU A 1 319 ? -5.286 -10.856 2.008 1.00 10.49 308 LEU A N 1
ATOM 2308 C CA . LEU A 1 319 ? -5.523 -10.390 0.639 1.00 10.52 308 LEU A CA 1
ATOM 2309 C C . LEU A 1 319 ? -6.980 -10.557 0.200 1.00 11.66 308 LEU A C 1
ATOM 2310 O O . LEU A 1 319 ? -7.516 -9.708 -0.504 1.00 11.82 308 LEU A O 1
ATOM 2315 N N . GLN A 1 320 ? -7.610 -11.683 0.553 1.00 12.15 309 GLN A N 1
ATOM 2316 C CA . GLN A 1 320 ? -9.023 -11.868 0.239 1.00 12.88 309 GLN A CA 1
ATOM 2317 C C . GLN A 1 320 ? -9.867 -10.740 0.806 1.00 13.47 309 GLN A C 1
ATOM 2318 O O . GLN A 1 320 ? -10.767 -10.257 0.134 1.00 14.23 309 GLN A O 1
ATOM 2324 N N . TYR A 1 321 ? -9.569 -10.326 2.030 1.00 11.75 310 TYR A N 1
ATOM 2325 C CA . TYR A 1 321 ? -10.279 -9.207 2.648 1.00 11.73 310 TYR A CA 1
ATOM 2326 C C . TYR A 1 321 ? -10.011 -7.907 1.906 1.00 11.84 310 TYR A C 1
ATOM 2327 O O . TYR A 1 321 ? -10.934 -7.089 1.675 1.00 11.44 310 TYR A O 1
ATOM 2336 N N . ILE A 1 322 ? -8.755 -7.700 1.524 1.00 9.21 311 ILE A N 1
ATOM 2337 C CA . ILE A 1 322 ? -8.404 -6.463 0.835 1.00 9.72 311 ILE A CA 1
ATOM 2338 C C . ILE A 1 322 ? -9.154 -6.368 -0.504 1.00 9.80 311 ILE A C 1
ATOM 2339 O O . ILE A 1 322 ? -9.487 -5.260 -0.966 1.00 11.01 311 ILE A O 1
ATOM 2344 N N . GLY A 1 323 ? -9.368 -7.510 -1.139 1.00 10.32 312 GLY A N 1
ATOM 2345 C CA . GLY A 1 323 ? -10.070 -7.545 -2.445 1.00 10.91 312 GLY A CA 1
ATOM 2346 C C . GLY A 1 323 ? -11.574 -7.491 -2.301 1.00 10.93 312 GLY A C 1
ATOM 2347 O O . GLY A 1 323 ? -12.278 -8.264 -2.968 1.00 12.78 312 GLY A O 1
ATOM 2348 N N . THR A 1 324 ? -12.067 -6.561 -1.479 1.00 12.19 313 THR A N 1
ATOM 2349 C CA . THR A 1 324 ? -13.529 -6.390 -1.316 1.00 9.75 313 THR A CA 1
ATOM 2350 C C . THR A 1 324 ? -13.903 -4.927 -1.392 1.00 10.88 313 THR A C 1
ATOM 2351 O O . THR A 1 324 ? -13.063 -4.058 -1.123 1.00 10.99 313 THR A O 1
ATOM 2355 N N . ALA A 1 325 ? -15.171 -4.655 -1.751 1.00 9.72 314 ALA A N 1
ATOM 2356 C CA . ALA A 1 325 ? -15.679 -3.277 -1.736 1.00 9.93 314 ALA A CA 1
ATOM 2357 C C . ALA A 1 325 ? -15.564 -2.688 -0.339 1.00 11.53 314 ALA A C 1
ATOM 2358 O O . ALA A 1 325 ? -15.277 -1.488 -0.199 1.00 11.32 314 ALA A O 1
ATOM 2360 N N . GLU A 1 326 ? -15.810 -3.481 0.698 1.00 13.11 315 GLU A N 1
ATOM 2361 C CA . GLU A 1 326 ? -15.783 -2.899 2.035 1.00 13.85 315 GLU A CA 1
ATOM 2362 C C . GLU A 1 326 ? -14.394 -2.386 2.384 1.00 12.78 315 GLU A C 1
ATOM 2363 O O . GLU A 1 326 ? -14.255 -1.311 2.967 1.00 14.95 315 GLU A O 1
ATOM 2369 N N . ALA A 1 327 ? -13.372 -3.144 1.991 1.00 12.71 316 ALA A N 1
ATOM 2370 C CA . ALA A 1 327 ? -11.999 -2.763 2.303 1.00 11.52 316 ALA A CA 1
ATOM 2371 C C . ALA A 1 327 ? -11.680 -1.462 1.556 1.00 11.72 316 ALA A C 1
ATOM 2372 O O . ALA A 1 327 ? -11.058 -0.559 2.096 1.00 14.77 316 ALA A O 1
ATOM 2374 N N . GLU A 1 328 ? -12.090 -1.396 0.289 1.00 10.58 317 GLU A N 1
ATOM 2375 C CA . GLU A 1 328 ? -11.799 -0.177 -0.477 1.00 9.00 317 GLU A CA 1
ATOM 2376 C C . GLU A 1 328 ? -12.498 1.016 0.115 1.00 11.19 317 GLU A C 1
ATOM 2377 O O . GLU A 1 328 ? -11.892 2.091 0.222 1.00 10.12 317 GLU A O 1
ATOM 2383 N N . ALA A 1 329 ? -13.777 0.868 0.477 1.00 10.96 318 ALA A N 1
ATOM 2384 C CA . ALA A 1 329 ? -14.496 2.022 1.028 1.00 11.10 318 ALA A CA 1
ATOM 2385 C C . ALA A 1 329 ? -13.874 2.498 2.341 1.00 11.40 318 ALA A C 1
ATOM 2386 O O . ALA A 1 329 ? -13.748 3.700 2.546 1.00 13.00 318 ALA A O 1
ATOM 2388 N N . ALA A 1 330 ? -13.466 1.552 3.183 1.00 13.55 319 ALA A N 1
ATOM 2389 C CA . ALA A 1 330 ? -12.834 1.884 4.473 1.00 13.52 319 ALA A CA 1
ATOM 2390 C C . ALA A 1 330 ? -11.536 2.669 4.269 1.00 13.45 319 ALA A C 1
ATOM 2391 O O . ALA A 1 330 ? -11.365 3.765 4.801 1.00 13.92 319 ALA A O 1
ATOM 2393 N N . PHE A 1 331 ? -10.637 2.145 3.441 1.00 13.19 320 PHE A N 1
ATOM 2394 C CA . PHE A 1 331 ? -9.360 2.831 3.199 1.00 11.43 320 PHE A CA 1
ATOM 2395 C C . PHE A 1 331 ? -9.552 4.224 2.608 1.00 12.27 320 PHE A C 1
ATOM 2396 O O . PHE A 1 331 ? -8.799 5.182 2.876 1.00 12.48 320 PHE A O 1
ATOM 2404 N N . LEU A 1 332 ? -10.557 4.345 1.732 1.00 11.59 321 LEU A N 1
ATOM 2405 C CA . LEU A 1 332 ? -10.751 5.590 0.998 1.00 10.51 321 LEU A CA 1
ATOM 2406 C C . LEU A 1 332 ? -11.567 6.687 1.701 1.00 13.80 321 LEU A C 1
ATOM 2407 O O . LEU A 1 332 ? -11.723 7.774 1.160 1.00 13.92 321 LEU A O 1
ATOM 2412 N N . LYS A 1 333 ? -12.031 6.426 2.920 1.00 13.76 322 LYS A N 1
ATOM 2413 C CA . LYS A 1 333 ? -12.857 7.433 3.627 1.0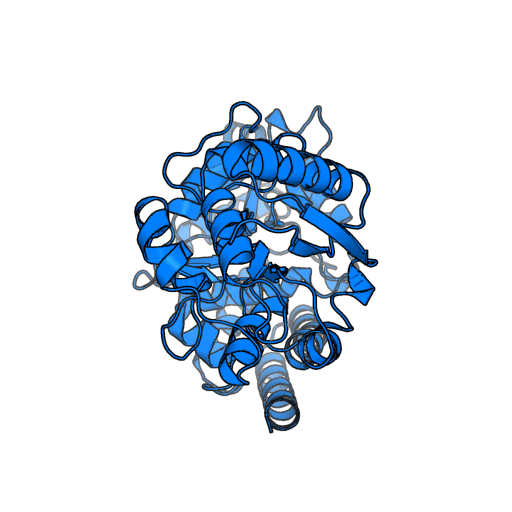0 13.38 322 LYS A CA 1
ATOM 2414 C C . LYS A 1 333 ? -12.259 8.835 3.607 1.00 14.57 322 LYS A C 1
ATOM 2415 O O . LYS A 1 333 ? -12.977 9.824 3.381 1.00 16.43 322 LYS A O 1
ATOM 2421 N N . THR A 1 334 ? -10.954 8.931 3.848 1.00 12.49 323 THR A N 1
ATOM 2422 C CA . THR A 1 334 ? -10.286 10.225 3.912 1.00 13.59 323 THR A CA 1
ATOM 2423 C C . THR A 1 334 ? -9.488 10.567 2.647 1.00 13.99 323 THR A C 1
ATOM 2424 O O . THR A 1 334 ? -8.755 11.544 2.646 1.00 18.10 323 THR A O 1
ATOM 2428 N N . ASP A 1 335 ? -9.652 9.786 1.585 1.00 13.84 324 ASP A N 1
ATOM 2429 C CA . ASP A 1 335 ? -8.948 10.007 0.321 1.00 13.11 324 ASP A CA 1
ATOM 2430 C C . ASP A 1 335 ? -9.954 10.664 -0.628 1.00 13.77 324 ASP A C 1
ATOM 2431 O O . ASP A 1 335 ? -10.984 10.077 -0.929 1.00 14.91 324 ASP A O 1
ATOM 2436 N N . HIS A 1 336 ? -9.661 11.870 -1.096 1.00 16.24 325 HIS A N 1
ATOM 2437 C CA . HIS A 1 336 ? -10.624 12.585 -1.905 1.00 16.77 325 HIS A CA 1
ATOM 2438 C C . HIS A 1 336 ? -10.571 12.377 -3.410 1.00 15.34 325 HIS A C 1
ATOM 2439 O O . HIS A 1 336 ? -11.438 12.892 -4.111 1.00 14.80 325 HIS A O 1
ATOM 2446 N N . TRP A 1 337 ? -9.582 11.634 -3.918 1.00 13.24 326 TRP A N 1
ATOM 2447 C CA . TRP A 1 337 ? -9.422 11.512 -5.378 1.00 12.25 326 TRP A CA 1
ATOM 2448 C C . TRP A 1 337 ? -9.373 10.076 -5.887 1.00 10.08 326 TRP A C 1
ATOM 2449 O O . TRP A 1 337 ? -9.915 9.787 -6.940 1.00 12.25 326 TRP A O 1
ATOM 2460 N N . ASP A 1 338 ? -8.684 9.205 -5.174 1.00 11.43 327 ASP A N 1
ATOM 2461 C CA . ASP A 1 338 ? -8.630 7.804 -5.591 1.00 10.38 327 ASP A CA 1
ATOM 2462 C C . ASP A 1 338 ? -9.993 7.117 -5.463 1.00 12.39 327 ASP A C 1
ATOM 2463 O O . ASP A 1 338 ? -10.813 7.459 -4.601 1.00 11.28 327 ASP A O 1
ATOM 2468 N N . VAL A 1 339 ? -10.224 6.131 -6.318 1.00 8.61 328 VAL A N 1
ATOM 2469 C CA . VAL A 1 339 ? -11.473 5.367 -6.283 1.00 8.28 328 VAL A CA 1
ATOM 2470 C C . VAL A 1 339 ? -11.218 3.866 -6.379 1.00 10.58 328 VAL A C 1
ATOM 2471 O O . VAL A 1 339 ? -10.305 3.384 -7.083 1.00 10.72 328 VAL A O 1
ATOM 2475 N N . GLY A 1 340 ? -12.034 3.138 -5.633 1.00 8.56 329 GLY A N 1
ATOM 2476 C CA . GLY A 1 340 ? -11.980 1.672 -5.643 1.00 8.98 329 GLY A CA 1
ATOM 2477 C C . GLY A 1 340 ? -12.279 1.050 -7.008 1.00 12.05 329 GLY A C 1
ATOM 2478 O O . GLY A 1 340 ? -13.054 1.599 -7.798 1.00 11.91 329 GLY A O 1
ATOM 2479 N N . LEU A 1 341 ? -11.722 -0.141 -7.237 1.00 10.18 330 LEU A N 1
ATOM 2480 C CA . LEU A 1 341 ? -11.965 -0.876 -8.489 1.00 11.32 330 LEU A CA 1
ATOM 2481 C C . LEU A 1 341 ? -13.109 -1.873 -8.383 1.00 12.66 330 LEU A C 1
ATOM 2482 O O . LEU A 1 341 ? -13.548 -2.414 -9.408 1.00 12.74 330 LEU A O 1
ATOM 2487 N N . ALA A 1 342 ? -13.623 -2.079 -7.173 1.00 11.36 331 ALA A N 1
ATOM 2488 C CA . ALA A 1 342 ? -14.690 -3.072 -7.011 1.00 11.29 331 ALA A CA 1
ATOM 2489 C C . ALA A 1 342 ? -15.946 -2.712 -7.814 1.00 13.22 331 ALA A C 1
ATOM 2490 O O . ALA A 1 342 ? -16.388 -1.556 -7.827 1.00 15.95 331 ALA A O 1
ATOM 2492 N N . ASN A 1 343 ? -16.521 -3.700 -8.498 1.00 16.80 332 ASN A N 1
ATOM 2493 C CA . ASN A 1 343 ? -17.727 -3.416 -9.303 1.00 19.51 332 ASN A CA 1
ATOM 2494 C C . ASN A 1 343 ? -18.870 -2.844 -8.447 1.00 20.39 332 ASN A C 1
ATOM 2495 O O . ASN A 1 343 ? -19.189 -3.395 -7.396 1.00 22.45 332 ASN A O 1
ATOM 2500 N N . GLY A 1 344 ? -19.467 -1.752 -8.905 1.00 25.23 333 GLY A N 1
ATOM 2501 C CA . GLY A 1 344 ? -20.633 -1.177 -8.241 1.00 26.00 333 GLY A CA 1
ATOM 2502 C C . GLY A 1 344 ? -20.335 -0.443 -6.948 1.00 25.97 333 GLY A C 1
ATOM 2503 O O . GLY A 1 344 ? -21.247 -0.080 -6.190 1.00 28.75 333 GLY A O 1
ATOM 2504 N N . LEU A 1 345 ? -19.064 -0.198 -6.672 1.00 22.39 334 LEU A N 1
ATOM 2505 C CA . LEU A 1 345 ? -18.772 0.527 -5.455 1.00 16.95 334 LEU A CA 1
ATOM 2506 C C . LEU A 1 345 ? -18.826 2.035 -5.662 1.00 16.46 334 LEU A C 1
ATOM 2507 O O . LEU A 1 345 ? -18.048 2.587 -6.437 1.00 16.39 334 LEU A O 1
ATOM 2512 N N . ILE A 1 346 ? -19.784 2.687 -4.995 1.00 13.41 335 ILE A N 1
ATOM 2513 C CA . ILE A 1 346 ? -19.840 4.157 -4.876 1.00 14.14 335 ILE A CA 1
ATOM 2514 C C . ILE A 1 346 ? -19.860 4.398 -3.379 1.00 14.33 335 ILE A C 1
ATOM 2515 O O . ILE A 1 346 ? -20.907 4.265 -2.726 1.00 14.64 335 ILE A O 1
ATOM 2520 N N . ALA A 1 347 ? -18.694 4.665 -2.814 1.00 14.11 336 ALA A N 1
ATOM 2521 C CA . ALA A 1 347 ? -18.571 4.854 -1.367 1.00 15.88 336 ALA A CA 1
ATOM 2522 C C . ALA A 1 347 ? -19.296 6.108 -0.892 1.00 16.00 336 ALA A C 1
ATOM 2523 O O . ALA A 1 347 ? -19.391 7.110 -1.623 1.00 17.06 336 ALA A O 1
ATOM 2525 N N . PRO A 1 348 ? -19.801 6.071 0.354 1.00 17.34 337 PRO A N 1
ATOM 2526 C CA . PRO A 1 348 ? -20.608 7.181 0.866 1.00 17.80 337 PRO A CA 1
ATOM 2527 C C . PRO A 1 348 ? -19.819 8.456 1.015 1.00 17.21 337 PRO A C 1
ATOM 2528 O O . PRO A 1 348 ? -20.383 9.538 1.139 1.00 19.37 337 PRO A O 1
ATOM 2532 N N . THR A 1 349 ? -18.499 8.336 1.007 1.00 14.22 338 THR A N 1
ATOM 2533 C CA . THR A 1 349 ? -17.651 9.511 1.139 1.00 12.98 338 THR A CA 1
ATOM 2534 C C . THR A 1 349 ? -17.225 10.129 -0.205 1.00 14.44 338 THR A C 1
ATOM 2535 O O . THR A 1 349 ? -16.615 11.192 -0.218 1.00 15.60 338 THR A O 1
ATOM 2539 N N . TYR A 1 350 ? -17.506 9.470 -1.325 1.00 14.04 339 TYR A N 1
ATOM 2540 C CA . TYR A 1 350 ? -17.048 10.020 -2.601 1.00 14.95 339 TYR A CA 1
ATOM 2541 C C . TYR A 1 350 ? -17.667 11.391 -2.947 1.00 14.59 339 TYR A C 1
ATOM 2542 O O . TYR A 1 350 ? -18.860 11.613 -2.724 1.00 15.89 339 TYR A O 1
ATOM 2551 N N . ASN A 1 351 ? -16.846 12.285 -3.487 1.00 14.24 340 ASN A N 1
ATOM 2552 C CA . ASN A 1 351 ? -17.326 13.508 -4.125 1.00 13.75 340 ASN A CA 1
ATOM 2553 C C . ASN A 1 351 ? -17.727 13.272 -5.607 1.00 15.91 340 ASN A C 1
ATOM 2554 O O . ASN A 1 351 ? -17.636 12.150 -6.136 1.00 13.08 340 ASN A O 1
ATOM 2559 N N . ASP A 1 352 ? -18.187 14.320 -6.279 1.00 13.25 341 ASP A N 1
ATOM 2560 C CA . ASP A 1 352 ? -18.714 14.162 -7.620 1.00 15.33 341 ASP A CA 1
ATOM 2561 C C . ASP A 1 352 ? -17.640 13.710 -8.617 1.00 13.36 341 ASP A C 1
ATOM 2562 O O . ASP A 1 352 ? -17.937 12.929 -9.527 1.00 16.72 341 ASP A O 1
ATOM 2567 N N . ILE A 1 353 ? -16.429 14.238 -8.430 1.00 14.34 342 ILE A N 1
ATOM 2568 C CA . ILE A 1 353 ? -15.275 13.908 -9.270 1.00 13.76 342 ILE A CA 1
ATOM 2569 C C . ILE A 1 353 ? -14.989 12.419 -9.137 1.00 13.34 342 ILE A C 1
ATOM 2570 O O . ILE A 1 353 ? -14.776 11.760 -10.151 1.00 12.27 342 ILE A O 1
ATOM 2575 N N . GLN A 1 354 ? -14.985 11.920 -7.903 1.00 11.77 343 GLN A N 1
ATOM 2576 C CA . GLN A 1 354 ? -14.803 10.463 -7.671 1.00 11.91 343 GLN A CA 1
ATOM 2577 C C . GLN A 1 354 ? -15.917 9.633 -8.290 1.00 13.81 343 GLN A C 1
ATOM 2578 O O . GLN A 1 354 ? -15.654 8.602 -8.904 1.00 11.06 343 GLN A O 1
ATOM 2584 N N . LYS A 1 355 ? -17.169 10.047 -8.106 1.00 13.19 344 LYS A N 1
ATOM 2585 C CA . LYS A 1 355 ? -18.246 9.292 -8.705 1.00 12.17 344 LYS A CA 1
ATOM 2586 C C . LYS A 1 355 ? -18.074 9.176 -10.222 1.00 12.23 344 LYS A C 1
ATOM 2587 O O . LYS A 1 355 ? -18.254 8.110 -10.780 1.00 13.39 344 LYS A O 1
ATOM 2593 N N . LYS A 1 356 ? -17.729 10.276 -10.886 1.00 10.46 345 LYS A N 1
ATOM 2594 C CA . LYS A 1 356 ? -17.530 10.204 -12.320 1.00 13.00 345 LYS A CA 1
ATOM 2595 C C . LYS A 1 356 ? -16.285 9.361 -12.668 1.00 12.05 345 LYS A C 1
ATOM 2596 O O . LYS A 1 356 ? -16.276 8.631 -13.663 1.00 11.94 345 LYS A O 1
ATOM 2602 N N . SER A 1 357 ? -15.275 9.431 -11.811 1.00 12.96 346 SER A N 1
ATOM 2603 C CA . SER A 1 357 ? -14.038 8.665 -12.042 1.00 9.32 346 SER A CA 1
ATOM 2604 C C . SER A 1 357 ? -14.327 7.159 -12.050 1.00 11.79 346 SER A C 1
ATOM 2605 O O . SER A 1 357 ? -13.842 6.429 -12.925 1.00 11.42 346 SER A O 1
ATOM 2608 N N . VAL A 1 358 ? -15.161 6.714 -11.109 1.00 11.69 347 VAL A N 1
ATOM 2609 C CA . VAL A 1 358 ? -15.531 5.283 -11.032 1.00 11.73 347 VAL A CA 1
ATOM 2610 C C . VAL A 1 358 ? -16.221 4.888 -12.327 1.00 12.12 347 VAL A C 1
ATOM 2611 O O . VAL A 1 358 ? -15.960 3.828 -12.891 1.00 15.21 347 VAL A O 1
ATOM 2615 N N . ALA A 1 359 ? -17.153 5.725 -12.771 1.00 13.58 348 ALA A N 1
ATOM 2616 C CA . ALA A 1 359 ? -17.904 5.423 -13.971 1.00 13.04 348 ALA A CA 1
ATOM 2617 C C . ALA A 1 359 ? -17.009 5.359 -15.209 1.00 12.81 348 ALA A C 1
ATOM 2618 O O . ALA A 1 359 ? -17.061 4.390 -15.966 1.00 14.70 348 ALA A O 1
ATOM 2620 N N . GLU A 1 360 ? -16.143 6.362 -15.373 1.00 11.76 349 GLU A N 1
ATOM 2621 C CA . GLU A 1 360 ? -15.324 6.441 -16.581 1.00 12.13 349 GLU A CA 1
ATOM 2622 C C . GLU A 1 360 ? -14.178 5.433 -16.569 1.00 11.66 349 GLU A C 1
ATOM 2623 O O . GLU A 1 360 ? -13.882 4.807 -17.580 1.00 13.76 349 GLU A O 1
ATOM 2629 N N . ILE A 1 361 ? -13.528 5.241 -15.422 1.00 10.32 350 ILE A N 1
ATOM 2630 C CA . ILE A 1 361 ? -12.536 4.177 -15.375 1.00 12.21 350 ILE A CA 1
ATOM 2631 C C . ILE A 1 361 ? -13.138 2.776 -15.589 1.00 10.87 350 ILE A C 1
ATOM 2632 O O . ILE A 1 361 ? -12.558 1.915 -16.271 1.00 11.97 350 ILE A O 1
ATOM 2637 N N . GLY A 1 362 ? -14.334 2.566 -15.060 1.00 13.52 351 GLY A N 1
ATOM 2638 C CA . GLY A 1 362 ? -14.987 1.255 -15.214 1.00 15.67 351 GLY A CA 1
ATOM 2639 C C . GLY A 1 362 ? -15.391 0.887 -16.634 1.00 15.12 351 GLY A C 1
ATOM 2640 O O . GLY A 1 362 ? -15.499 -0.301 -16.964 1.00 16.42 351 GLY A O 1
ATOM 2641 N N . LYS A 1 363 ? -15.587 1.894 -17.471 1.00 14.63 352 LYS A N 1
ATOM 2642 C CA . LYS A 1 363 ? -15.916 1.666 -18.889 1.00 15.09 352 LYS A CA 1
ATOM 2643 C C . LYS A 1 363 ? -14.709 1.191 -19.705 1.00 16.02 352 LYS A C 1
ATOM 2644 O O . LYS A 1 363 ? -14.883 0.536 -20.740 1.00 19.08 352 LYS A O 1
ATOM 2650 N N . CYS A 1 364 ? -13.488 1.459 -19.242 1.00 12.86 353 CYS A N 1
ATOM 2651 C CA . CYS A 1 364 ? -12.320 1.076 -20.018 1.00 13.85 353 CYS A CA 1
ATOM 2652 C C . CYS A 1 364 ? -12.096 -0.443 -20.100 1.00 13.44 353 CYS A C 1
ATOM 2653 O O . CYS A 1 364 ? -12.157 -1.147 -19.093 1.00 17.76 353 CYS A O 1
ATOM 2656 N N . LYS A 1 365 ? -11.803 -0.914 -21.304 1.00 12.22 354 LYS A N 1
ATOM 2657 C CA . LYS A 1 365 ? -11.473 -2.319 -21.571 1.00 14.60 354 LYS A CA 1
ATOM 2658 C C . LYS A 1 365 ? -10.174 -2.727 -20.845 1.00 15.09 354 LYS A C 1
ATOM 2659 O O . LYS A 1 365 ? -10.055 -3.848 -20.331 1.00 13.13 354 LYS A O 1
ATOM 2665 N N . SER A 1 366 ? -9.209 -1.811 -20.831 1.00 12.91 355 SER A N 1
ATOM 2666 C CA . SER A 1 366 ? -7.900 -1.989 -20.182 1.00 11.79 355 SER A CA 1
ATOM 2667 C C . SER A 1 366 ? -7.453 -0.643 -19.669 1.00 13.00 355 SER A C 1
ATOM 2668 O O . SER A 1 366 ? -7.808 0.384 -20.256 1.00 9.82 355 SER A O 1
ATOM 2671 N N . VAL A 1 367 ? -6.691 -0.634 -18.577 1.00 11.25 356 VAL A N 1
ATOM 2672 C CA . VAL A 1 367 ? -6.123 0.633 -18.112 1.00 12.51 356 VAL A CA 1
ATOM 2673 C C . VAL A 1 367 ? -4.620 0.499 -18.035 1.00 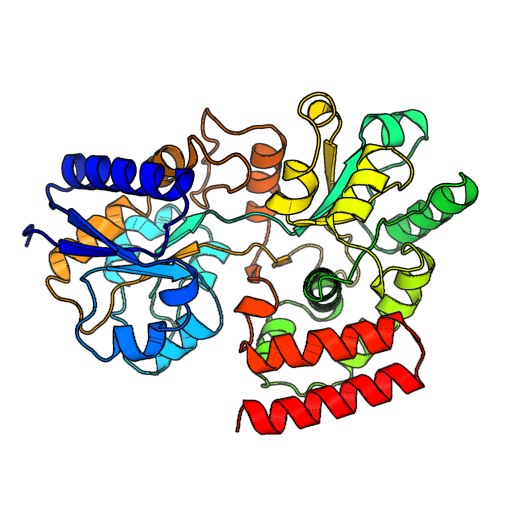11.87 356 VAL A C 1
ATOM 2674 O O . VAL A 1 367 ? -4.094 -0.510 -17.550 1.00 12.40 356 VAL A O 1
ATOM 2678 N N . SER A 1 368 ? -3.945 1.522 -18.549 1.00 9.64 357 SER A N 1
ATOM 2679 C CA . SER A 1 368 ? -2.505 1.589 -18.434 1.00 9.98 357 SER A CA 1
ATOM 2680 C C . SER A 1 368 ? -2.180 2.311 -17.116 1.00 10.51 357 SER A C 1
ATOM 2681 O O . SER A 1 368 ? -3.097 2.752 -16.412 1.00 12.20 357 SER A O 1
ATOM 2684 N N . GLN A 1 369 ? -0.895 2.434 -16.775 1.00 10.32 358 GLN A N 1
ATOM 2685 C CA . GLN A 1 369 ? -0.534 2.818 -15.406 1.00 8.94 358 GLN A CA 1
ATOM 2686 C C . GLN A 1 369 ? 0.326 4.073 -15.352 1.00 12.20 358 GLN A C 1
ATOM 2687 O O . GLN A 1 369 ? 0.920 4.337 -14.301 1.00 12.32 358 GLN A O 1
ATOM 2693 N N . PHE A 1 370 ? 0.349 4.815 -16.467 1.00 10.35 359 PHE A N 1
ATOM 2694 C CA . PHE A 1 370 ? 1.214 6.010 -16.687 1.00 10.77 359 PHE A CA 1
ATOM 2695 C C . PHE A 1 370 ? 2.609 5.552 -17.085 1.00 11.93 359 PHE A C 1
ATOM 2696 O O . PHE A 1 370 ? 3.084 4.524 -16.623 1.00 11.41 359 PHE A O 1
ATOM 2704 N N . MET A 1 371 ? 3.252 6.305 -17.968 1.00 9.39 360 MET A N 1
ATOM 2705 C CA . MET A 1 371 ? 4.543 5.855 -18.508 1.00 9.58 360 MET A CA 1
ATOM 2706 C C . MET A 1 371 ? 5.569 5.491 -17.444 1.00 10.72 360 MET A C 1
ATOM 2707 O O . MET A 1 371 ? 6.301 4.511 -17.590 1.00 11.07 360 MET A O 1
ATOM 2712 N N . GLU A 1 372 ? 5.611 6.249 -16.357 1.00 10.84 361 GLU A N 1
ATOM 2713 C CA . GLU A 1 372 ? 6.574 5.971 -15.291 1.00 13.10 361 GLU A CA 1
ATOM 2714 C C . GLU A 1 372 ? 6.450 4.596 -14.623 1.00 11.86 361 GLU A C 1
ATOM 2715 O O . GLU A 1 372 ? 7.417 4.121 -13.995 1.00 14.14 361 GLU A O 1
ATOM 2721 N N . ARG A 1 373 ? 5.278 3.977 -14.736 1.00 9.97 362 ARG A N 1
ATOM 2722 C CA . ARG A 1 373 ? 5.049 2.655 -14.160 1.00 10.25 362 ARG A CA 1
ATOM 2723 C C . ARG A 1 373 ? 4.949 1.591 -15.228 1.00 13.39 362 ARG A C 1
ATOM 2724 O O . ARG A 1 373 ? 5.171 0.409 -14.936 1.00 12.90 362 ARG A O 1
ATOM 2732 N N . ASP A 1 374 ? 4.650 1.970 -16.472 1.00 11.06 363 ASP A N 1
ATOM 2733 C CA . ASP A 1 374 ? 4.522 0.937 -17.513 1.00 9.20 363 ASP A CA 1
ATOM 2734 C C . ASP A 1 374 ? 5.842 0.547 -18.183 1.00 10.05 363 ASP A C 1
ATOM 2735 O O . ASP A 1 374 ? 5.924 -0.502 -18.834 1.00 11.51 363 ASP A O 1
ATOM 2740 N N . THR A 1 375 ? 6.841 1.408 -18.071 1.00 11.24 364 THR A N 1
ATOM 2741 C CA . THR A 1 375 ? 8.174 1.092 -18.594 1.00 13.86 364 THR A CA 1
ATOM 2742 C C . THR A 1 375 ? 9.148 1.145 -17.427 1.00 16.91 364 THR A C 1
ATOM 2743 O O . THR A 1 375 ? 8.755 1.396 -16.274 1.00 15.98 364 THR A O 1
ATOM 2747 N N . VAL A 1 376 ? 10.423 0.873 -17.685 1.00 18.74 365 VAL A N 1
ATOM 2748 C CA . VAL A 1 376 ? 11.375 1.029 -16.593 1.00 18.87 365 VAL A CA 1
ATOM 2749 C C . VAL A 1 376 ? 11.720 2.484 -16.325 1.00 18.81 365 VAL A C 1
ATOM 2750 O O . VAL A 1 376 ? 11.668 3.334 -17.219 1.00 16.70 365 VAL A O 1
ATOM 2754 N N . PRO A 1 377 ? 12.072 2.801 -15.075 1.00 17.77 366 PRO A N 1
ATOM 2755 C CA . PRO A 1 377 ? 12.332 4.190 -14.748 1.00 19.55 366 PRO A CA 1
ATOM 2756 C C . PRO A 1 377 ? 13.323 4.916 -15.653 1.00 18.34 366 PRO A C 1
ATOM 2757 O O . PRO A 1 377 ? 13.094 6.077 -16.007 1.00 17.62 366 PRO A O 1
ATOM 2761 N N . ASP A 1 378 ? 14.440 4.270 -15.970 1.00 18.90 367 ASP A N 1
ATOM 2762 C CA . ASP A 1 378 ? 15.459 4.845 -16.837 1.00 17.04 367 ASP A CA 1
ATOM 2763 C C . ASP A 1 378 ? 14.847 5.231 -18.201 1.00 16.32 367 ASP A C 1
ATOM 2764 O O . ASP A 1 378 ? 15.234 6.259 -18.784 1.00 15.22 367 ASP A O 1
ATOM 2769 N N . MET A 1 379 ? 13.915 4.420 -18.702 1.00 13.23 368 MET A N 1
ATOM 2770 C CA . MET A 1 379 ? 13.305 4.689 -20.030 1.00 12.29 368 MET A CA 1
ATOM 2771 C C . MET A 1 379 ? 12.340 5.864 -19.937 1.00 13.98 368 MET A C 1
ATOM 2772 O O . MET A 1 379 ? 12.384 6.779 -20.749 1.00 12.75 368 MET A O 1
ATOM 2777 N N . ALA A 1 380 ? 11.456 5.855 -18.939 1.00 14.33 369 ALA A N 1
ATOM 2778 C CA . ALA A 1 380 ? 10.606 7.040 -18.744 1.00 12.06 369 ALA A CA 1
ATOM 2779 C C . ALA A 1 380 ? 11.388 8.323 -18.527 1.00 13.83 369 ALA A C 1
ATOM 2780 O O . ALA A 1 380 ? 11.002 9.380 -19.044 1.00 14.13 369 ALA A O 1
ATOM 2782 N N . ASN A 1 381 ? 12.465 8.252 -17.746 1.00 13.06 370 ASN A N 1
ATOM 2783 C CA . ASN A 1 381 ? 13.255 9.471 -17.487 1.00 13.61 370 ASN A CA 1
ATOM 2784 C C . ASN A 1 381 ? 13.926 9.976 -18.755 1.00 11.21 370 ASN A C 1
ATOM 2785 O O . ASN A 1 381 ? 14.009 11.195 -18.989 1.00 14.90 370 ASN A O 1
ATOM 2790 N N . ALA A 1 382 ? 14.327 9.057 -19.615 1.00 12.82 371 ALA A N 1
ATOM 2791 C CA . ALA A 1 382 ? 14.969 9.440 -20.870 1.00 13.41 371 ALA A CA 1
ATOM 2792 C C . ALA A 1 382 ? 13.931 10.162 -21.743 1.00 13.41 371 ALA A C 1
ATOM 2793 O O . ALA A 1 382 ? 14.246 11.125 -22.457 1.00 15.02 371 ALA A O 1
ATOM 2795 N N . MET A 1 383 ? 12.682 9.683 -21.706 1.00 12.41 372 MET A N 1
ATOM 2796 C CA . MET A 1 383 ? 11.631 10.286 -22.530 1.00 12.31 372 MET A CA 1
ATOM 2797 C C . MET A 1 383 ? 11.259 11.679 -22.054 1.00 13.67 372 MET A C 1
ATOM 2798 O O . MET A 1 383 ? 10.803 12.487 -22.842 1.00 14.25 372 MET A O 1
ATOM 2803 N N . ILE A 1 384 ? 11.360 11.935 -20.749 1.00 14.12 373 ILE A N 1
ATOM 2804 C CA . ILE A 1 384 ? 11.061 13.283 -20.244 1.00 14.51 373 ILE A CA 1
ATOM 2805 C C . ILE A 1 384 ? 11.782 14.370 -21.013 1.00 17.27 373 ILE A C 1
ATOM 2806 O O . ILE A 1 384 ? 11.168 15.331 -21.483 1.00 16.38 373 ILE A O 1
ATOM 2811 N N . LYS A 1 385 ? 13.098 14.236 -21.127 1.00 16.54 374 LYS A N 1
ATOM 2812 C CA . LYS A 1 385 ? 13.893 15.257 -21.765 1.00 18.87 374 LYS A CA 1
ATOM 2813 C C . LYS A 1 385 ? 13.614 15.299 -23.259 1.00 16.98 374 LYS A C 1
ATOM 2814 O O . LYS A 1 385 ? 13.555 16.382 -23.860 1.00 17.15 374 LYS A O 1
ATOM 2820 N N . LEU A 1 386 ? 13.417 14.119 -23.849 1.00 16.16 375 LEU A N 1
ATOM 2821 C CA . LEU A 1 386 ? 13.190 14.074 -25.296 1.00 16.18 375 LEU A CA 1
ATOM 2822 C C . LEU A 1 386 ? 11.845 14.717 -25.633 1.00 17.77 375 LEU A C 1
ATOM 2823 O O . LEU A 1 386 ? 11.709 15.385 -26.642 1.00 15.55 375 LEU A O 1
ATOM 2828 N N . ILE A 1 387 ? 10.844 14.527 -24.771 1.00 15.26 376 ILE A N 1
ATOM 2829 C CA . ILE A 1 387 ? 9.548 15.142 -25.009 1.00 14.45 376 ILE A CA 1
ATOM 2830 C C . ILE A 1 387 ? 9.612 16.648 -24.819 1.00 16.00 376 ILE A C 1
ATOM 2831 O O . ILE A 1 387 ? 8.969 17.368 -25.537 1.00 16.29 376 ILE A O 1
ATOM 2836 N N . GLN A 1 388 ? 10.457 17.106 -23.896 1.00 16.74 377 GLN A N 1
ATOM 2837 C CA . GLN A 1 388 ? 10.661 18.556 -23.731 1.00 17.18 377 GLN A CA 1
ATOM 2838 C C . GLN A 1 388 ? 11.293 19.140 -24.979 1.00 18.02 377 GLN A C 1
ATOM 2839 O O . GLN A 1 388 ? 10.921 20.235 -25.434 1.00 17.84 377 GLN A O 1
ATOM 2845 N N . GLN A 1 389 ? 12.208 18.380 -25.570 1.00 18.91 378 GLN A N 1
ATOM 2846 C CA . GLN A 1 389 ? 12.862 18.813 -26.803 1.00 20.69 378 GLN A CA 1
ATOM 2847 C C . GLN A 1 389 ? 11.825 18.936 -27.941 1.00 20.35 378 GLN A C 1
ATOM 2848 O O . GLN A 1 389 ? 11.820 19.917 -28.696 1.00 20.91 378 GLN A O 1
ATOM 2854 N N . PHE A 1 390 ? 10.894 17.984 -28.022 1.00 18.86 379 PHE A N 1
ATOM 2855 C CA . PHE A 1 390 ? 9.812 18.059 -28.997 1.00 17.72 379 PHE A CA 1
ATOM 2856 C C . PHE A 1 390 ? 8.923 19.296 -28.769 1.00 16.69 379 PHE A C 1
ATOM 2857 O O . PHE A 1 390 ? 8.601 20.040 -29.695 1.00 18.17 379 PHE A O 1
ATOM 2865 N N . ILE A 1 391 ? 8.501 19.500 -27.524 1.00 15.15 380 ILE A N 1
ATOM 2866 C CA . ILE A 1 391 ? 7.679 20.639 -27.158 1.00 15.68 380 ILE A CA 1
ATOM 2867 C C . ILE A 1 391 ? 8.362 21.936 -27.566 1.00 18.14 380 ILE A C 1
ATOM 2868 O O . ILE A 1 391 ? 7.688 22.816 -28.082 1.00 19.12 380 ILE A O 1
ATOM 2873 N N . ASP A 1 392 ? 9.679 22.048 -27.338 1.00 20.46 381 ASP A N 1
ATOM 2874 C CA . ASP A 1 392 ? 10.439 23.255 -27.733 1.00 22.93 381 ASP A CA 1
ATOM 2875 C C . ASP A 1 392 ? 10.444 23.534 -29.241 1.00 23.66 381 ASP A C 1
ATOM 2876 O O . ASP A 1 392 ? 10.501 24.695 -29.672 1.00 23.70 381 ASP A O 1
ATOM 2881 N N . GLN A 1 393 ? 10.416 22.474 -30.043 1.00 22.64 382 GLN A N 1
ATOM 2882 C CA . GLN A 1 393 ? 10.472 22.581 -31.501 1.00 23.74 382 GLN A CA 1
ATOM 2883 C C . GLN A 1 393 ? 9.736 21.409 -32.129 1.00 22.19 382 GLN A C 1
ATOM 2884 O O . GLN A 1 393 ? 10.364 20.398 -32.486 1.00 22.14 382 GLN A O 1
ATOM 2890 N N . PRO A 1 394 ? 8.410 21.529 -32.266 1.00 20.12 383 PRO A N 1
ATOM 2891 C CA . PRO A 1 394 ? 7.584 20.408 -32.767 1.00 19.79 383 PRO A CA 1
ATOM 2892 C C . PRO A 1 394 ? 7.555 20.218 -34.284 1.00 18.68 383 PRO A C 1
ATOM 2893 O O . PRO A 1 394 ? 6.509 20.359 -34.937 1.00 18.89 383 PRO A O 1
ATOM 2897 N N . THR A 1 395 ? 8.703 19.811 -34.825 1.00 20.33 384 THR A N 1
ATOM 2898 C CA . THR A 1 395 ? 8.866 19.652 -36.259 1.00 19.45 384 THR A CA 1
ATOM 2899 C C . THR A 1 395 ? 9.227 18.229 -36.653 1.00 19.70 384 THR A C 1
ATOM 2900 O O . THR A 1 395 ? 9.645 17.439 -35.796 1.00 19.31 384 THR A O 1
ATOM 2904 N N . PRO A 1 396 ? 9.094 17.907 -37.953 1.00 18.39 385 PRO A N 1
ATOM 2905 C CA . PRO A 1 396 ? 9.506 16.588 -38.416 1.00 18.68 385 PRO A CA 1
ATOM 2906 C C . PRO A 1 396 ? 10.956 16.230 -38.061 1.00 18.26 385 PRO A C 1
ATOM 2907 O O . PRO A 1 396 ? 11.231 15.069 -37.712 1.00 16.78 385 PRO A O 1
ATOM 2911 N N . GLU A 1 397 ? 11.863 17.201 -38.127 1.00 20.13 386 GLU A N 1
ATOM 2912 C CA . GLU A 1 397 ? 13.272 16.901 -37.855 1.00 20.15 386 GLU A CA 1
ATOM 2913 C C . GLU A 1 397 ? 13.455 16.578 -36.385 1.00 21.03 386 GLU A C 1
ATOM 2914 O O . GLU A 1 397 ? 14.243 15.698 -36.031 1.00 19.81 386 GLU A O 1
ATOM 2920 N N . THR A 1 398 ? 12.720 17.284 -35.531 1.00 17.61 387 THR A N 1
ATOM 2921 C CA . THR A 1 398 ? 12.860 17.058 -34.098 1.00 18.06 387 THR A CA 1
ATOM 2922 C C . THR A 1 398 ? 12.280 15.681 -33.787 1.00 15.59 387 THR A 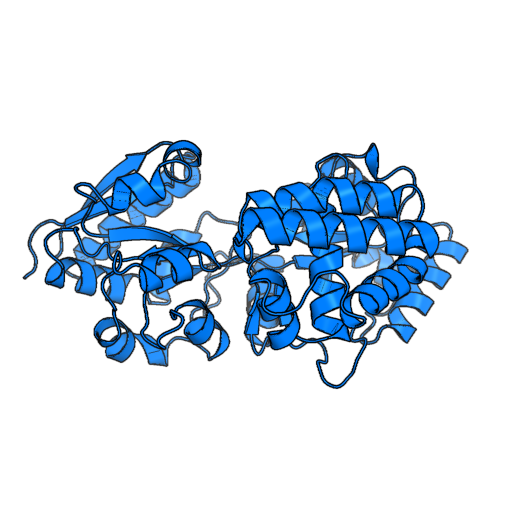C 1
ATOM 2923 O O . THR A 1 398 ? 12.841 14.955 -32.964 1.00 16.29 387 THR A O 1
ATOM 2927 N N . ILE A 1 399 ? 11.184 15.322 -34.461 1.00 14.75 388 ILE A N 1
ATOM 2928 C CA . ILE A 1 399 ? 10.608 13.987 -34.282 1.00 14.15 388 ILE A CA 1
ATOM 2929 C C . ILE A 1 399 ? 11.605 12.910 -34.664 1.00 15.88 388 ILE A C 1
ATOM 2930 O O . ILE A 1 399 ? 11.737 11.920 -33.968 1.00 13.24 388 ILE A O 1
ATOM 2935 N N . ALA A 1 400 ? 12.311 13.093 -35.776 1.00 14.80 389 ALA A N 1
ATOM 2936 C CA . ALA A 1 400 ? 13.304 12.093 -36.157 1.00 15.56 389 ALA A CA 1
ATOM 2937 C C . ALA A 1 400 ? 14.395 12.012 -35.088 1.00 15.52 389 ALA A C 1
ATOM 2938 O O . ALA A 1 400 ? 14.852 10.923 -34.761 1.00 16.29 389 ALA A O 1
ATOM 2940 N N . THR A 1 401 ? 14.793 13.150 -34.537 1.00 14.57 390 THR A N 1
ATOM 2941 C CA . THR A 1 401 ? 15.848 13.173 -33.521 1.00 15.64 390 THR A CA 1
ATOM 2942 C C . THR A 1 401 ? 15.386 12.429 -32.269 1.00 16.33 390 THR A C 1
ATOM 2943 O O . THR A 1 401 ? 16.108 11.592 -31.701 1.00 15.69 390 THR A O 1
ATOM 2947 N N . VAL A 1 402 ? 14.152 12.722 -31.869 1.00 13.87 391 VAL A N 1
ATOM 2948 C CA . VAL A 1 402 ? 13.566 12.113 -30.666 1.00 13.73 391 VAL A CA 1
ATOM 2949 C C . VAL A 1 402 ? 13.439 10.611 -30.829 1.00 13.70 391 VAL A C 1
ATOM 2950 O O . VAL A 1 402 ? 13.771 9.843 -29.922 1.00 13.78 391 VAL A O 1
ATOM 2954 N N . GLN A 1 403 ? 12.990 10.172 -32.001 1.00 12.52 392 GLN A N 1
ATOM 2955 C CA . GLN A 1 403 ? 12.845 8.741 -32.207 1.00 11.86 392 GLN A CA 1
ATOM 2956 C C . GLN A 1 403 ? 14.177 8.005 -32.142 1.00 12.39 392 GLN A C 1
ATOM 2957 O O . GLN A 1 403 ? 14.261 6.910 -31.550 1.00 12.35 392 GLN A O 1
ATOM 2963 N N . LYS A 1 404 ? 15.194 8.568 -32.797 1.00 12.88 393 LYS A N 1
ATOM 2964 C CA . LYS A 1 404 ? 16.506 7.940 -32.791 1.00 12.58 393 LYS A CA 1
ATOM 2965 C C . LYS A 1 404 ? 17.087 7.933 -31.377 1.00 13.30 393 LYS A C 1
ATOM 2966 O O . LYS A 1 404 ? 17.551 6.885 -30.889 1.00 14.69 393 LYS A O 1
ATOM 2972 N N . SER A 1 405 ? 17.034 9.089 -30.710 1.00 14.64 394 SER A N 1
ATOM 2973 C CA . SER A 1 405 ? 17.554 9.176 -29.344 1.00 15.21 394 SER A CA 1
ATOM 2974 C C . SER A 1 405 ? 16.846 8.222 -28.378 1.00 14.63 394 SER A C 1
ATOM 2975 O O . SER A 1 405 ? 17.472 7.541 -27.558 1.00 15.95 394 SER A O 1
ATOM 2978 N N . ALA A 1 406 ? 15.527 8.133 -28.506 1.00 13.61 395 ALA A N 1
ATOM 2979 C CA . ALA A 1 406 ? 14.770 7.230 -27.636 1.00 11.95 395 ALA A CA 1
ATOM 2980 C C . ALA A 1 406 ? 15.113 5.765 -27.897 1.00 13.33 395 ALA A C 1
ATOM 2981 O O . ALA A 1 406 ? 15.296 5.000 -26.947 1.00 13.51 395 ALA A O 1
ATOM 2983 N N . GLU A 1 407 ? 15.239 5.389 -29.164 1.00 11.59 396 GLU A N 1
ATOM 2984 C CA . GLU A 1 407 ? 15.560 4.008 -29.496 1.00 12.73 396 GLU A CA 1
ATOM 2985 C C . GLU A 1 407 ? 16.960 3.639 -29.013 1.00 15.69 396 GLU A C 1
ATOM 2986 O O . GLU A 1 407 ? 17.182 2.521 -28.536 1.00 15.01 396 GLU A O 1
ATOM 2992 N N . ASP A 1 408 ? 17.899 4.559 -29.156 1.00 15.38 397 ASP A N 1
ATOM 2993 C CA . ASP A 1 408 ? 19.264 4.262 -28.737 1.00 16.72 397 ASP A CA 1
ATOM 2994 C C . ASP A 1 408 ? 19.304 4.095 -27.222 1.00 16.39 397 ASP A C 1
ATOM 2995 O O . ASP A 1 408 ? 20.012 3.220 -26.706 1.00 17.98 397 ASP A O 1
ATOM 3000 N N . GLN A 1 409 ? 18.533 4.922 -26.513 1.00 16.02 398 GLN A N 1
ATOM 3001 C CA . GLN A 1 409 ? 18.466 4.813 -25.041 1.00 16.14 398 GLN A CA 1
ATOM 3002 C C . GLN A 1 409 ? 17.855 3.459 -24.713 1.00 15.29 398 GLN A C 1
ATOM 3003 O O . GLN A 1 409 ? 18.364 2.714 -23.865 1.00 14.78 398 GLN A O 1
ATOM 3009 N N . ALA A 1 410 ? 16.770 3.126 -25.408 1.00 13.61 399 ALA A N 1
ATOM 3010 C CA . ALA A 1 410 ? 16.086 1.866 -25.160 1.00 13.74 399 ALA A CA 1
ATOM 3011 C C . ALA A 1 410 ? 16.992 0.674 -25.371 1.00 15.67 399 ALA A C 1
ATOM 3012 O O . ALA A 1 410 ? 16.933 -0.276 -24.597 1.00 16.70 399 ALA A O 1
ATOM 3014 N N . LYS A 1 411 ? 17.807 0.685 -26.424 1.00 15.27 400 LYS A N 1
ATOM 3015 C CA . LYS A 1 411 ? 18.706 -0.455 -26.626 1.00 17.42 400 LYS A CA 1
ATOM 3016 C C . LYS A 1 411 ? 19.666 -0.650 -25.465 1.00 17.38 400 LYS A C 1
ATOM 3017 O O . LYS A 1 411 ? 20.011 -1.796 -25.165 1.00 20.62 400 LYS A O 1
ATOM 3023 N N . THR A 1 412 ? 20.108 0.438 -24.833 1.00 18.34 401 THR A N 1
ATOM 3024 C CA . THR A 1 412 ? 21.013 0.321 -23.686 1.00 18.72 401 THR A CA 1
ATOM 3025 C C . THR A 1 412 ? 20.318 -0.127 -22.417 1.00 20.18 401 THR A C 1
ATOM 3026 O O . THR A 1 412 ? 20.890 -0.860 -21.619 1.00 21.19 401 THR A O 1
ATOM 3030 N N . ILE A 1 413 ? 19.086 0.333 -22.229 1.00 17.90 402 ILE A N 1
ATOM 3031 C CA . ILE A 1 413 ? 18.316 0.062 -21.021 1.00 17.77 402 ILE A CA 1
ATOM 3032 C C . ILE A 1 413 ? 17.735 -1.338 -20.955 1.00 18.02 402 ILE A C 1
ATOM 3033 O O . ILE A 1 413 ? 17.674 -1.945 -19.877 1.00 20.67 402 ILE A O 1
ATOM 3038 N N . PHE A 1 414 ? 17.276 -1.842 -22.093 1.00 16.92 403 PHE A N 1
ATOM 3039 C CA . PHE A 1 414 ? 16.620 -3.139 -22.122 1.00 16.62 403 PHE A CA 1
ATOM 3040 C C . PHE A 1 414 ? 17.585 -4.250 -22.511 1.00 22.58 403 PHE A C 1
ATOM 3041 O O . PHE A 1 414 ? 17.151 -5.386 -22.678 1.00 25.39 403 PHE A O 1
ATOM 3049 N N . ARG A 1 415 ? 18.881 -3.944 -22.595 1.00 26.39 404 ARG A N 1
ATOM 3050 C CA . ARG A 1 415 ? 19.846 -4.967 -23.018 1.00 30.78 404 ARG A CA 1
ATOM 3051 C C . ARG A 1 415 ? 19.633 -6.307 -22.342 1.00 33.35 404 ARG A C 1
ATOM 3052 O O . ARG A 1 415 ? 19.532 -6.416 -21.116 1.00 34.82 404 ARG A O 1
#

Organism: Actinoplanes sp. (strain ATCC 31044 / CBS 674.73 / SE50/110) (NCBI:txid134676)

Foldseek 3Di:
DQEEWEEEEQQPDDQLVVLVVVLQVVLCVVLVRHYHYDYDHNVVCVVCVVVQLVPQHTQKYKDFFADVQQVCVVVVFFDFQVVLCVQLVVFFDLQQQVRQDHPVSTGFWQFQWWFFFFKKFFQVVCVVLVNDDDQAPVSLLVSLVVCVVVQALAELAAQLVLQFCLQLLQQLLCQQPNDVVSLCPQLVVDALLDVSVVVSLVVVLSVLVRYDPPRNVDDVLVSLVCRLVVRYGIYTGICCRNLVSHDPVSNVRMDGDHDHHYPVVSRSQETAIAIMTMGGTPSHPDNVNVSSSSSVSSDLVSSLSSCQPPAGIETRTPPRDHPNYDPSRVVRNVVVNNHSHYHHGSCRHHDNQLSSQLSVLVVQCSVPVDPVSSNVSSVSSRVSVVVVSD

InterPro domains:
  IPR006059 Bacterial-type extracellular solute-binding protein [PF01547] (62-346)
  IPR006311 Twin-arginine translocation pathway, signal sequence [PS51318] (1-38)
  IPR050490 Bacterial solute-binding protein 1 [PTHR43649] (18-363)